Protein 3ABB (pdb70)

Sequence (383 aa):
SPAPSFPQDRTCPYQPPKAYEERRGESPLTQVTLFDGRPAWLITGHAEGRALLVDPRLSSDWGHPDFPVVVAFPLIGVDDPVHARQRRMLIPSFGVKRMNAIRPRLQSLVDRLLDDMLAKGPGADLVSAFALPVPSVAICELLGVPYGDHDFFEECSRNFVEADAAFGELYTYLHGLVGRKQAEPEDGLLDELIARQLEEGDLDHDEVVMIALVLLVAGHETTVNAIALGALTLIQHPEQIDVLLRDPGAVSGVVEELLRFTSVSDHIVRMAKEDIEVGGATIKAGDAVLVSITLMNRDAKAYENPDIFDARRNARHHVGFGHGIHQCLGQNLARAELEIALGGLFARIPGLRLAVPLDEVPIKAGHDAQGPIELPVVWHHHH

Foldseek 3Di:
DQAACPDFFDLFQQAHDPVVVVQDDVFQWGWGAAHVGAIAIEGQALVQQQVVQQPLQWFLQQVDPLFDDNPDAQQRRGHPPSNVVLVVLQQVLLDPVLLVVLQVVLLVVLVVLVVVCVVVDPDFWCLVSPLQLRLQSLLCSQAVPPPVCSVVSSVLLSQVLVHCVSVVVLLVVLLVVLVVCLVPPDDHSSRSSQVVDCVVHDGDSNNSSRNSSCCSVVRRPLLSFLQFVLLVVCLVVLVCLCLLVDDLVSLLLLSLLSLLRRLLVQKDKIAGCAWDDDRNDIRGHSHIYIYGLNSNSQPCVVPPNSNDRDSPDPNPSRCSQHHHDRGHSNVSSSSSSNSSNSSSVCQFAVNKHAPDPSSPFDWDTRVHRGHGPTTRIHGDDTD

Solvent-accessible surface area: 16605 Å² total; per-residue (Å²): 44,152,64,81,19,7,38,72,79,12,120,37,6,22,51,15,9,157,36,6,61,138,81,47,42,181,46,19,11,31,85,1,2,0,97,94,38,62,84,3,40,0,1,1,0,17,68,53,0,73,62,6,4,86,25,98,74,10,5,1,48,99,62,78,130,79,22,4,83,17,127,107,46,12,14,76,2,31,30,94,112,60,9,46,104,6,44,162,13,0,89,93,2,23,30,118,170,35,9,80,54,5,76,80,136,0,79,76,25,0,60,176,27,1,75,62,5,28,87,155,31,70,27,25,42,0,14,48,34,0,0,21,12,0,0,0,25,0,7,1,34,2,0,14,7,53,168,77,39,17,126,81,0,23,97,6,0,73,92,56,58,208,40,102,82,8,43,32,88,0,60,83,28,0,79,29,3,0,26,124,9,79,90,129,101,127,107,2,0,0,13,69,0,8,53,78,8,74,139,137,44,139,35,72,51,74,20,0,0,28,0,0,0,5,16,2,40,51,20,2,40,40,7,1,1,10,0,0,0,0,0,0,0,0,14,60,36,86,118,16,14,44,3,7,88,141,90,116,54,24,19,42,24,0,0,28,0,5,14,0,2,3,0,11,34,8,24,38,29,22,6,2,103,99,69,2,145,22,39,93,21,59,0,107,59,35,42,0,0,0,0,1,2,0,0,0,0,3,4,69,151,43,15,146,85,18,64,101,5,54,2,144,45,88,5,171,101,16,1,12,26,16,40,17,64,32,59,47,32,20,35,77,5,13,49,0,4,4,31,13,0,0,12,17,0,0,53,49,0,36,50,6,118,21,52,45,78,52,132,104,11,50,37,25,38,3,95,45,22,4,1,1,92,84,0,34,1,23,9,145,95,90,133

B-factor: mean 23.72, std 9.75, range [5.43, 66.99]

Organism: Streptomyces avermitilis (NCBI:txid33903)

InterPro domains:
  IPR001128 Cytochrome P450 [PF00067] (220-277)
  IPR001128 Cytochrome P450 [PF00067] (290-382)
  IPR001128 Cytochrome P450 [PR00385] (255-272)
  IPR001128 Cytochrome P450 [PR00385] (290-301)
  IPR001128 Cytochrome P450 [PR00385] (356-365)
  IPR001128 Cytochrome P450 [PR00385] (365-376)
  IPR002397 Cytochrome P450, B-class [PR00359] (109-120)
  IPR002397 Cytochrome P450, B-class [PR00359] (156-172)
  IPR002397 Cytochrome P450, B-class [PR00359] (173-188)
  IPR002397 Cytochrome P450, B-class [PR00359] (209-231)
  IPR002397 Cytochrome P450, B-class [PR00359] (290-301)
  IPR002397 Cytochrome P450, B-class [PR00359] (307-334)
  IPR002397 Cytochrome P450, B-class [PR00359] (335-350)
  IPR002397 Cytochrome P450, B-class [PR00359] (356-365)
  IPR002397 Cytochrome P450, B-class [PR00359] (365-376)
  IPR017972 Cytochrome P450, conserved site [PS00086] (358-367)
  IPR036396 Cytochrome P450 superfamily [G3DSA:1.10.630.10] (13-416)
  IPR036396 Cytochrome P450 superfamily [SSF48264] (30-416)

Secondary structure (DSSP, 8-state):
--S-------SSTTS--HHHHHH--SSSEEEEE-TTS-EEEEE--HHHHHHHHT-TTEE--TTSTT-------TTTT--TTHHHHHHHHHGGGG-HHHHHHHHHHHHHHHHHHHHHHHHT-S-EEHIIIIITHHHHHHHHHHHT--GGGHHHHHHHHHHH---SSHHHHHHHHHHHHHHHHHHS--SSHHHHHHHHHHTSSS--HHHHHHHHHHHHHHHHHHHHHHHHHHHHHHHT-GGGGGGGGS-HHHHHHHHHHHHHHH-SS-EEEEEESS-EEETTEEEPTT-EEEEEHHHHHT-TTTSSSTTS--TTS--TT--TT--GGG--TTHHHHHHHHHHHHHHHHHH-TT-EESS-GGGS-B--TTSPPSBS--EEE-S---

Nearest PDB structures (foldseek):
  3abb-assembly1_A  TM=1.003E+00  e=5.401E-65  Streptomyces avermitilis
  7di3-assembly1_A  TM=9.610E-01  e=4.263E-38  Streptomyces laurentii
  7dls-assembly1_A  TM=9.624E-01  e=1.073E-37  Streptomyces laurentii
  4ubs-assembly1_A  TM=9.306E-01  e=1.436E-37  Streptomyces avermitilis MA-4680 = NBRC 14893
  6b11-assembly2_B  TM=8.950E-01  e=2.221E-27  Streptomyces fradiae

Radius of gyration: 20.82 Å; Cα contacts (8 Å, |Δi|>4): 680; chains: 1; bounding box: 56×56×48 Å

CATH classification: 1.10.630.10

Structure (mmCIF, N/CA/C/O backbone):
data_3ABB
#
_entry.id   3ABB
#
_cell.length_a   67.533
_cell.length_b   67.533
_cell.length_c   182.089
_cell.angle_alpha   90.00
_cell.angle_beta   90.00
_cell.angle_gamma   120.00
#
_symmetry.space_group_name_H-M   'P 32 2 1'
#
loop_
_entity.id
_entity.type
_entity.pdbx_description
1 polymer 'Cytochrome P450 hydroxylase'
2 non-polymer 'PROTOPORPHYRIN IX CONTAINING FE'
3 water water
#
loop_
_atom_site.group_PDB
_atom_site.id
_atom_site.type_symbol
_atom_site.label_atom_id
_atom_site.label_alt_id
_atom_site.label_comp_id
_atom_site.label_asym_id
_atom_site.label_entity_id
_atom_site.label_seq_id
_atom_site.pdbx_PDB_ins_code
_atom_site.Cartn_x
_atom_site.Cartn_y
_atom_site.Cartn_z
_atom_site.occupancy
_atom_site.B_iso_or_equiv
_atom_site.auth_seq_id
_atom_site.auth_comp_id
_atom_site.auth_asym_id
_atom_site.auth_atom_id
_atom_site.pdbx_PDB_model_num
ATOM 1 N N . SER A 1 11 ? -15.330 45.077 2.352 1.00 46.24 11 SER A N 1
ATOM 2 C CA . SER A 1 11 ? -13.876 44.772 2.049 1.00 46.59 11 SER A CA 1
ATOM 3 C C . SER A 1 11 ? -13.653 44.396 0.550 1.00 47.01 11 SER A C 1
ATOM 4 O O . SER A 1 11 ? -14.332 43.492 0.061 1.00 47.41 11 SER A O 1
ATOM 7 N N . PRO A 1 12 ? -12.716 45.066 -0.188 1.00 47.03 12 PRO A N 1
ATOM 8 C CA . PRO A 1 12 ? -12.779 44.783 -1.648 1.00 46.94 12 PRO A CA 1
ATOM 9 C C . PRO A 1 12 ? -12.341 43.351 -2.109 1.00 46.39 12 PRO A C 1
ATOM 10 O O . PRO A 1 12 ? -12.924 42.820 -3.091 1.00 47.45 12 PRO A O 1
ATOM 14 N N . ALA A 1 13 ? -11.331 42.772 -1.443 1.00 44.73 13 ALA A N 1
ATOM 15 C CA . ALA A 1 13 ? -10.811 41.398 -1.723 1.00 42.88 13 ALA A CA 1
ATOM 16 C C . ALA A 1 13 ? -11.191 40.377 -0.594 1.00 41.29 13 ALA A C 1
ATOM 17 O O . ALA A 1 13 ? -11.399 40.806 0.570 1.00 40.78 13 ALA A O 1
ATOM 19 N N . PRO A 1 14 ? -11.310 39.054 -0.931 1.00 38.78 14 PRO A N 1
ATOM 20 C CA . PRO A 1 14 ? -11.614 38.045 0.109 1.00 37.24 14 PRO A CA 1
ATOM 21 C C . PRO A 1 14 ? -10.668 38.067 1.311 1.00 35.66 14 PRO A C 1
ATOM 22 O O . PRO A 1 14 ? -9.464 37.918 1.149 1.00 35.75 14 PRO A O 1
ATOM 26 N N . SER A 1 15 ? -11.233 38.249 2.509 1.00 33.81 15 SER A N 1
ATOM 27 C CA . SER A 1 15 ? -10.457 38.458 3.722 1.00 31.56 15 SER A CA 1
ATOM 28 C C . SER A 1 15 ? -10.941 37.581 4.886 1.00 30.88 15 SER A C 1
ATOM 29 O O . SER A 1 15 ? -10.409 37.704 5.984 1.00 31.21 15 SER A O 1
ATOM 32 N N . PHE A 1 16 ? -11.983 36.761 4.683 1.00 29.47 16 PHE A N 1
ATOM 33 C CA . PHE A 1 16 ? -12.479 35.883 5.770 1.00 28.49 16 PHE A CA 1
ATOM 34 C C . PHE A 1 16 ? -12.715 34.474 5.274 1.00 28.35 16 PHE A C 1
ATOM 35 O O . PHE A 1 16 ? -13.358 34.282 4.251 1.00 28.45 16 PHE A O 1
ATOM 43 N N . PRO A 1 17 ? -12.226 33.473 5.999 1.00 28.16 17 PRO A N 1
ATOM 44 C CA . PRO A 1 17 ? -11.492 33.521 7.244 1.00 28.44 17 PRO A CA 1
ATOM 45 C C . PRO A 1 17 ? -9.975 33.702 7.028 1.00 28.31 17 PRO A C 1
ATOM 46 O O . PRO A 1 17 ? -9.505 33.614 5.907 1.00 28.85 17 PRO A O 1
ATOM 50 N N . GLN A 1 18 ? -9.255 33.884 8.131 1.00 27.65 18 GLN A N 1
ATOM 51 C CA . GLN A 1 18 ? -7.805 33.961 8.192 1.00 28.21 18 GLN A CA 1
ATOM 52 C C . GLN A 1 18 ? -7.319 32.900 9.252 1.00 27.29 18 GLN A C 1
ATOM 53 O O . GLN A 1 18 ? -8.008 32.637 10.265 1.00 25.48 18 GLN A O 1
ATOM 59 N N . ASP A 1 19 ? -6.165 32.287 9.032 1.00 26.14 19 ASP A N 1
ATOM 60 C CA . ASP A 1 19 ? -5.645 31.270 9.946 1.00 25.86 19 ASP A CA 1
ATOM 61 C C . ASP A 1 19 ? -5.073 31.839 11.223 1.00 25.42 19 ASP A C 1
ATOM 62 O O . ASP A 1 19 ? -4.447 32.899 11.232 1.00 24.78 19 ASP A O 1
ATOM 67 N N . ARG A 1 20 ? -5.254 31.115 12.310 1.00 24.34 20 ARG A N 1
ATOM 68 C CA . ARG A 1 20 ? -4.437 31.400 13.463 1.00 24.35 20 ARG A CA 1
ATOM 69 C C . ARG A 1 20 ? -2.935 31.116 13.157 1.00 24.44 20 ARG A C 1
ATOM 70 O O . ARG A 1 20 ? -2.584 30.230 12.364 1.00 24.47 20 ARG A O 1
ATOM 78 N N . THR A 1 21 ? -2.072 31.897 13.799 1.00 24.60 21 THR A N 1
ATOM 79 C CA . THR A 1 21 ? -0.658 31.612 13.868 1.00 25.33 21 THR A CA 1
ATOM 80 C C . THR A 1 21 ? -0.388 31.110 15.311 1.00 24.88 21 THR A C 1
ATOM 81 O O . THR A 1 21 ? 0.343 30.133 15.511 1.00 25.29 21 THR A O 1
ATOM 85 N N . CYS A 1 22 ? -0.998 31.752 16.309 1.00 23.27 22 CYS A N 1
ATOM 86 C CA . CYS A 1 22 ? -0.897 31.257 17.704 1.00 22.37 22 CYS A CA 1
ATOM 87 C C . CYS A 1 22 ? -2.104 30.336 17.946 1.00 19.83 22 CYS A C 1
ATOM 88 O O . CYS A 1 22 ? -3.242 30.730 17.633 1.00 20.17 22 CYS A O 1
ATOM 91 N N . PRO A 1 23 ? -1.875 29.124 18.491 1.00 18.06 23 PRO A N 1
ATOM 92 C CA . PRO A 1 23 ? -3.000 28.182 18.552 1.00 17.51 23 PRO A CA 1
ATOM 93 C C . PRO A 1 23 ? -4.219 28.703 19.343 1.00 18.78 23 PRO A C 1
ATOM 94 O O . PRO A 1 23 ? -5.366 28.365 18.973 1.00 17.81 23 PRO A O 1
ATOM 98 N N . TYR A 1 24 ? -3.995 29.554 20.360 1.00 19.51 24 TYR A N 1
ATOM 99 C CA . TYR A 1 24 ? -5.097 30.031 21.211 1.00 21.46 24 TYR A CA 1
ATOM 100 C C . TYR A 1 24 ? -5.231 31.573 21.221 1.00 23.17 24 TYR A C 1
ATOM 101 O O . TYR A 1 24 ? -5.806 32.139 22.169 1.00 23.77 24 TYR A O 1
ATOM 110 N N . GLN A 1 25 ? -4.723 32.238 20.182 1.00 22.53 25 GLN A N 1
ATOM 111 C CA . GLN A 1 25 ? -4.979 33.646 19.970 1.00 24.87 25 GLN A CA 1
ATOM 112 C C . GLN A 1 25 ? -5.622 33.803 18.542 1.00 26.41 25 GLN A C 1
ATOM 113 O O . GLN A 1 25 ? -5.205 33.095 17.584 1.00 27.93 25 GLN A O 1
ATOM 119 N N . PRO A 1 26 ? -6.610 34.719 18.376 1.00 25.91 26 PRO A N 1
ATOM 120 C CA . PRO A 1 26 ? -7.093 35.011 17.016 1.00 26.69 26 PRO A CA 1
ATOM 121 C C . PRO A 1 26 ? -5.997 35.626 16.145 1.00 27.20 26 PRO A C 1
ATOM 122 O O . PRO A 1 26 ? -5.078 36.263 16.697 1.00 28.43 26 PRO A O 1
ATOM 126 N N . PRO A 1 27 ? -6.062 35.443 14.804 1.00 27.63 27 PRO A N 1
ATOM 127 C CA . PRO A 1 27 ? -5.075 36.088 13.944 1.00 28.27 27 PRO A CA 1
ATOM 128 C C . PRO A 1 27 ? -5.118 37.600 14.107 1.00 29.69 27 PRO A C 1
ATOM 129 O O . PRO A 1 27 ? -6.210 38.144 14.277 1.00 29.76 27 PRO A O 1
ATOM 133 N N . LYS A 1 28 ? -3.957 38.244 14.067 1.00 30.14 28 LYS A N 1
ATOM 134 C CA . LYS A 1 28 ? -3.819 39.705 14.100 1.00 32.06 28 LYS A CA 1
ATOM 135 C C . LYS A 1 28 ? -4.877 40.426 13.272 1.00 31.31 28 LYS A C 1
ATOM 136 O O . LYS A 1 28 ? -5.509 41.374 13.757 1.00 30.72 28 LYS A O 1
ATOM 142 N N . ALA A 1 29 ? -5.080 39.954 12.033 1.00 31.16 29 ALA A N 1
ATOM 143 C CA . ALA A 1 29 ? -6.001 40.583 11.100 1.00 30.33 29 ALA A CA 1
ATOM 144 C C . ALA A 1 29 ? -7.424 40.622 11.654 1.00 30.58 29 ALA A C 1
ATOM 145 O O . ALA A 1 29 ? -8.149 41.560 11.384 1.00 30.01 29 ALA A O 1
ATOM 147 N N . TYR A 1 30 ? -7.838 39.617 12.435 1.00 30.62 30 TYR A N 1
ATOM 148 C CA . TYR A 1 30 ? -9.163 39.694 13.086 1.00 30.88 30 TYR A CA 1
ATOM 149 C C . TYR A 1 30 ? -9.202 40.811 14.135 1.00 32.05 30 TYR A C 1
ATOM 150 O O . TYR A 1 30 ? -10.144 41.573 14.145 1.00 31.86 30 TYR A O 1
ATOM 159 N N . GLU A 1 31 ? -8.223 40.919 15.025 1.00 33.40 31 GLU A N 1
ATOM 160 C CA . GLU A 1 31 ? -8.250 42.068 15.948 1.00 36.36 31 GLU A CA 1
ATOM 161 C C . GLU A 1 31 ? -8.115 43.439 15.266 1.00 37.95 31 GLU A C 1
ATOM 162 O O . GLU A 1 31 ? -8.721 44.421 15.702 1.00 38.40 31 GLU A O 1
ATOM 168 N N . GLU A 1 32 ? -7.346 43.512 14.178 1.00 39.93 32 GLU A N 1
ATOM 169 C CA . GLU A 1 32 ? -7.314 44.746 13.365 1.00 41.88 32 GLU A CA 1
ATOM 170 C C . GLU A 1 32 ? -8.700 45.064 12.725 1.00 42.69 32 GLU A C 1
ATOM 171 O O . GLU A 1 32 ? -9.108 46.232 12.704 1.00 42.36 32 GLU A O 1
ATOM 177 N N . ARG A 1 33 ? -9.415 44.039 12.234 1.00 43.33 33 ARG A N 1
ATOM 178 C CA . ARG A 1 33 ? -10.733 44.246 11.590 1.00 45.15 33 ARG A CA 1
ATOM 179 C C . ARG A 1 33 ? -11.755 44.811 12.557 1.00 44.57 33 ARG A C 1
ATOM 180 O O . ARG A 1 33 ? -12.655 45.513 12.131 1.00 44.82 33 ARG A O 1
ATOM 188 N N . ARG A 1 34 ? -11.639 44.493 13.839 1.00 44.70 34 ARG A N 1
ATOM 189 C CA . ARG A 1 34 ? -12.522 45.079 14.865 1.00 45.48 34 ARG A CA 1
ATOM 190 C C . ARG A 1 34 ? -12.434 46.641 14.928 1.00 46.12 34 ARG A C 1
ATOM 191 O O . ARG A 1 34 ? -11.349 47.200 15.141 1.00 46.37 34 ARG A O 1
ATOM 199 N N . GLY A 1 35 ? -13.558 47.337 14.733 1.00 46.89 35 GLY A N 1
ATOM 200 C CA . GLY A 1 35 ? -13.566 48.818 14.846 1.00 47.29 35 GLY A CA 1
ATOM 201 C C . GLY A 1 35 ? -13.969 49.252 16.244 1.00 47.96 35 GLY A C 1
ATOM 202 O O . GLY A 1 35 ? -14.004 48.435 17.183 1.00 48.57 35 GLY A O 1
ATOM 203 N N . GLU A 1 36 ? -14.279 50.540 16.399 1.00 48.17 36 GLU A N 1
ATOM 204 C CA . GLU A 1 36 ? -14.911 51.055 17.624 1.00 47.66 36 GLU A CA 1
ATOM 205 C C . GLU A 1 36 ? -16.341 50.453 17.681 1.00 45.35 36 GLU A C 1
ATOM 206 O O . GLU A 1 36 ? -16.885 50.126 18.755 1.00 45.86 36 GLU A O 1
ATOM 212 N N . SER A 1 37 ? -16.907 50.298 16.487 1.00 41.22 37 SER A N 1
ATOM 213 C CA . SER A 1 37 ? -18.182 49.655 16.240 1.00 37.54 37 SER A CA 1
ATOM 214 C C . SER A 1 37 ? -18.265 48.117 16.615 1.00 33.90 37 SER A C 1
ATOM 215 O O . SER A 1 37 ? -17.271 47.372 16.511 1.00 32.34 37 SER A O 1
ATOM 218 N N . PRO A 1 38 ? -19.456 47.664 17.063 1.00 30.23 38 PRO A N 1
ATOM 219 C CA . PRO A 1 38 ? -19.602 46.268 17.462 1.00 29.14 38 PRO A CA 1
ATOM 220 C C . PRO A 1 38 ? -19.769 45.302 16.285 1.00 29.06 38 PRO A C 1
ATOM 221 O O . PRO A 1 38 ? -20.042 44.097 16.513 1.00 28.44 38 PRO A O 1
ATOM 225 N N . LEU A 1 39 ? -19.678 45.817 15.054 1.00 28.71 39 LEU A N 1
ATOM 226 C CA . LEU A 1 39 ? -19.645 44.938 13.876 1.00 28.96 39 LEU A CA 1
ATOM 227 C C . LEU A 1 39 ? -18.874 45.557 12.759 1.00 28.48 39 LEU A C 1
ATOM 228 O O . LEU A 1 39 ? -18.792 46.757 12.638 1.00 30.01 39 LEU A O 1
ATOM 233 N N . THR A 1 40 ? -18.298 44.730 11.919 1.00 27.84 40 THR A N 1
ATOM 234 C CA . THR A 1 40 ? -17.594 45.276 10.795 1.00 26.23 40 THR A CA 1
ATOM 235 C C . THR A 1 40 ? -17.956 44.444 9.572 1.00 25.48 40 THR A C 1
ATOM 236 O O . THR A 1 40 ? -18.901 43.660 9.586 1.00 23.89 40 THR A O 1
ATOM 240 N N . GLN A 1 41 ? -17.215 44.648 8.506 1.00 25.33 41 GLN A N 1
ATOM 241 C CA . GLN A 1 41 ? -17.463 43.967 7.253 1.00 25.95 41 GLN A CA 1
ATOM 242 C C . GLN A 1 41 ? -16.208 43.240 6.782 1.00 24.57 41 GLN A C 1
ATOM 243 O O . GLN A 1 41 ? -15.086 43.751 6.912 1.00 23.74 41 GLN A O 1
ATOM 249 N N . VAL A 1 42 ? -16.427 42.043 6.261 1.00 23.56 42 VAL A N 1
ATOM 250 C CA . VAL A 1 42 ? -15.389 41.256 5.575 1.00 22.56 42 VAL A CA 1
ATOM 251 C C . VAL A 1 42 ? -15.886 40.758 4.207 1.00 22.36 42 VAL A C 1
ATOM 252 O O . VAL A 1 42 ? -17.020 41.026 3.802 1.00 22.15 42 VAL A O 1
ATOM 256 N N . THR A 1 43 ? -15.063 39.993 3.506 1.00 23.88 43 THR A N 1
ATOM 257 C CA . THR A 1 43 ? -15.469 39.388 2.208 1.00 23.14 43 THR A CA 1
ATOM 258 C C . THR A 1 43 ? -15.195 37.894 2.187 1.00 23.18 43 THR A C 1
ATOM 259 O O . THR A 1 43 ? -14.104 37.457 2.540 1.00 23.45 43 THR A O 1
ATOM 263 N N . LEU A 1 44 ? -16.190 37.102 1.814 1.00 23.26 44 LEU A N 1
ATOM 264 C CA . LEU A 1 44 ? -16.042 35.643 1.743 1.00 22.93 44 LEU A CA 1
ATOM 265 C C . LEU A 1 44 ? -15.215 35.193 0.502 1.00 22.61 44 LEU A C 1
ATOM 266 O O . LEU A 1 44 ? -14.873 36.030 -0.343 1.00 23.64 44 LEU A O 1
ATOM 271 N N . PHE A 1 45 ? -14.910 33.901 0.366 1.00 22.14 45 PHE A N 1
ATOM 272 C CA . PHE A 1 45 ? -13.967 33.434 -0.685 1.00 22.60 45 PHE A CA 1
ATOM 273 C C . PHE A 1 45 ? -14.363 33.774 -2.134 1.00 22.99 45 PHE A C 1
ATOM 274 O O . PHE A 1 45 ? -13.526 33.766 -3.032 1.00 23.54 45 PHE A O 1
ATOM 282 N N . ASP A 1 46 ? -15.634 34.036 -2.374 1.00 22.86 46 ASP A N 1
ATOM 283 C CA . ASP A 1 46 ? -16.096 34.239 -3.734 1.00 23.57 46 ASP A CA 1
ATOM 284 C C . ASP A 1 46 ? -16.492 35.678 -3.926 1.00 24.03 46 ASP A C 1
ATOM 285 O O . ASP A 1 46 ? -17.253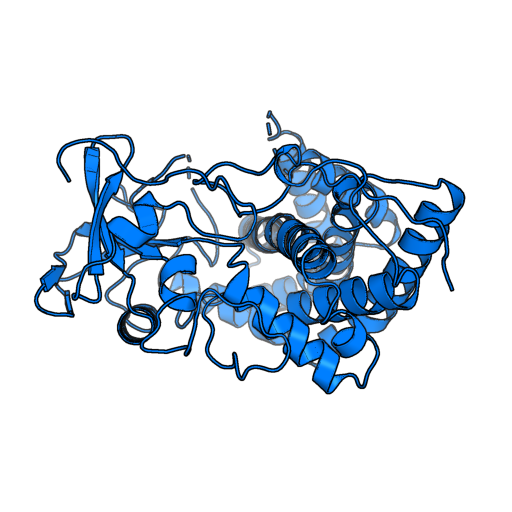 36.015 -4.828 1.00 24.85 46 ASP A O 1
ATOM 290 N N . GLY A 1 47 ? -16.023 36.536 -3.038 1.00 23.87 47 GLY A N 1
ATOM 291 C CA . GLY A 1 47 ? -16.387 37.920 -3.130 1.00 23.44 47 GLY A CA 1
ATOM 292 C C . GLY A 1 47 ? -17.629 38.388 -2.392 1.00 24.06 47 GLY A C 1
ATOM 293 O O . GLY A 1 47 ? -17.833 39.616 -2.304 1.00 25.57 47 GLY A O 1
ATOM 294 N N . ARG A 1 48 ? -18.471 37.480 -1.894 1.00 22.84 48 ARG A N 1
ATOM 295 C CA . ARG A 1 48 ? -19.665 37.913 -1.211 1.00 22.22 48 ARG A CA 1
ATOM 296 C C . ARG A 1 48 ? -19.323 38.741 0.034 1.00 22.33 48 ARG A C 1
ATOM 297 O O . ARG A 1 48 ? -18.552 38.305 0.870 1.00 21.87 48 ARG A O 1
ATOM 305 N N . PRO A 1 49 ? -19.908 39.957 0.156 1.00 23.14 49 PRO A N 1
ATOM 306 C CA . PRO A 1 49 ? -19.753 40.666 1.439 1.00 21.98 49 PRO A CA 1
ATOM 307 C C . PRO A 1 49 ? -20.540 40.015 2.611 1.00 21.18 49 PRO A C 1
ATOM 308 O O . PRO A 1 49 ? -21.599 39.391 2.424 1.00 21.54 49 PRO A O 1
ATOM 312 N N . ALA A 1 50 ? -20.012 40.177 3.817 1.00 19.44 50 ALA A N 1
ATOM 313 C CA . ALA A 1 50 ? -20.646 39.634 5.031 1.00 18.75 50 ALA A CA 1
ATOM 314 C C . ALA A 1 50 ? -20.380 40.612 6.180 1.00 19.19 50 ALA A C 1
ATOM 315 O O . ALA A 1 50 ? -19.282 41.231 6.287 1.00 19.69 50 ALA A O 1
ATOM 317 N N . TRP A 1 51 ? -21.316 40.695 7.091 1.00 18.65 51 TRP A N 1
ATOM 318 C CA . TRP A 1 51 ? -21.086 41.477 8.283 1.00 19.53 51 TRP A CA 1
ATOM 319 C C . TRP A 1 51 ? -20.343 40.553 9.259 1.00 19.69 51 TRP A C 1
ATOM 320 O O . TRP A 1 51 ? -20.620 39.376 9.311 1.00 20.34 51 TRP A O 1
ATOM 331 N N . LEU A 1 52 ? -19.399 41.068 10.021 1.00 19.57 52 LEU A N 1
ATOM 332 C CA . LEU A 1 52 ? -18.757 40.265 11.081 1.00 19.67 52 LEU A CA 1
ATOM 333 C C . LEU A 1 52 ? -19.175 40.909 12.404 1.00 19.45 52 LEU A C 1
ATOM 334 O O . LEU A 1 52 ? -18.786 42.055 12.664 1.00 20.30 52 LEU A O 1
ATOM 339 N N . ILE A 1 53 ? -19.968 40.201 13.212 1.00 19.05 53 ILE A N 1
ATOM 340 C CA . ILE A 1 53 ? -20.351 40.651 14.550 1.00 18.82 53 ILE A CA 1
ATOM 341 C C . ILE A 1 53 ? -19.217 40.376 15.544 1.00 18.17 53 ILE A C 1
ATOM 342 O O . ILE A 1 53 ? -18.771 39.242 15.657 1.00 18.03 53 ILE A O 1
ATOM 347 N N . THR A 1 54 ? -18.734 41.419 16.221 1.00 16.69 54 THR A N 1
ATOM 348 C CA . THR A 1 54 ? -17.558 41.287 17.082 1.00 17.04 54 THR A CA 1
ATOM 349 C C . THR A 1 54 ? -17.916 41.657 18.546 1.00 17.46 54 THR A C 1
ATOM 350 O O . THR A 1 54 ? -17.326 41.149 19.490 1.00 17.76 54 THR A O 1
ATOM 354 N N . GLY A 1 55 ? -18.903 42.533 18.730 1.00 17.50 55 GLY A N 1
ATOM 355 C CA . GLY A 1 55 ? -19.377 42.904 20.077 1.00 17.03 55 GLY A CA 1
ATOM 356 C C . GLY A 1 55 ? -20.047 41.772 20.789 1.00 16.26 55 GLY A C 1
ATOM 357 O O . GLY A 1 55 ? -21.040 41.191 20.308 1.00 16.83 55 GLY A O 1
ATOM 358 N N . HIS A 1 56 ? -19.532 41.467 21.965 1.00 15.78 56 HIS A N 1
ATOM 359 C CA . HIS A 1 56 ? -20.173 40.469 22.825 1.00 17.10 56 HIS A CA 1
ATOM 360 C C . HIS A 1 56 ? -21.672 40.824 23.062 1.00 16.70 56 HIS A C 1
ATOM 361 O O . HIS A 1 56 ? -22.538 39.980 22.914 1.00 17.29 56 HIS A O 1
ATOM 368 N N . ALA A 1 57 ? -21.972 42.031 23.523 1.00 16.27 57 ALA A N 1
ATOM 369 C CA . ALA A 1 57 ? -23.385 42.314 23.830 1.00 16.68 57 ALA A CA 1
ATOM 370 C C . ALA A 1 57 ? -24.265 42.263 22.568 1.00 17.14 57 ALA A C 1
ATOM 371 O O . ALA A 1 57 ? -25.403 41.763 22.635 1.00 17.99 57 ALA A O 1
ATOM 373 N N . GLU A 1 58 ? -23.789 42.800 21.433 1.00 15.90 58 GLU A N 1
ATOM 374 C CA . GLU A 1 58 ? -24.666 42.872 20.245 1.00 16.26 58 GLU A CA 1
ATOM 375 C C . GLU A 1 58 ? -24.878 41.466 19.678 1.00 16.81 58 GLU A C 1
ATOM 376 O O . GLU A 1 58 ? -25.984 41.111 19.246 1.00 16.59 58 GLU A O 1
ATOM 382 N N . GLY A 1 59 ? -23.819 40.664 19.709 1.00 16.60 59 GLY A N 1
ATOM 383 C CA . GLY A 1 59 ? -23.907 39.285 19.231 1.00 17.72 59 GLY A CA 1
ATOM 384 C C . GLY A 1 59 ? -24.946 38.429 19.971 1.00 18.00 59 GLY A C 1
ATOM 385 O O . GLY A 1 59 ? -25.770 37.761 19.337 1.00 17.70 59 GLY A O 1
ATOM 386 N N . ARG A 1 60 ? -24.931 38.492 21.294 1.00 17.06 60 ARG A N 1
ATOM 387 C CA . ARG A 1 60 ? -25.957 37.843 22.106 1.00 18.49 60 ARG A CA 1
ATOM 388 C C . ARG A 1 60 ? -27.356 38.364 21.733 1.00 20.00 60 ARG A C 1
ATOM 389 O O . ARG A 1 60 ? -28.284 37.559 21.564 1.00 18.67 60 ARG A O 1
ATOM 397 N N . ALA A 1 61 ? -27.480 39.694 21.595 1.00 19.05 61 ALA A N 1
ATOM 398 C CA . ALA A 1 61 ? -28.762 40.280 21.195 1.00 20.96 61 ALA A CA 1
ATOM 399 C C . ALA A 1 61 ? -29.219 39.721 19.849 1.00 20.41 61 ALA A C 1
ATOM 400 O O . ALA A 1 61 ? -30.414 39.461 19.674 1.00 21.25 61 ALA A O 1
ATOM 402 N N . LEU A 1 62 ? -28.285 39.482 18.938 1.00 19.97 62 LEU A N 1
ATOM 403 C CA . LEU A 1 62 ? -28.658 39.040 17.625 1.00 20.28 62 LEU A CA 1
ATOM 404 C C . LEU A 1 62 ? -28.941 37.576 17.545 1.00 19.51 62 LEU A C 1
ATOM 405 O O . LEU A 1 62 ? -29.679 37.144 16.643 1.00 21.06 62 LEU A O 1
ATOM 410 N N . LEU A 1 63 ? -28.410 36.817 18.491 1.00 18.69 63 LEU A N 1
ATOM 411 C CA . LEU A 1 63 ? -28.504 35.373 18.455 1.00 18.98 63 LEU A CA 1
ATOM 412 C C . LEU A 1 63 ? -29.827 34.847 19.026 1.00 19.55 63 LEU A C 1
ATOM 413 O O . LEU A 1 63 ? -30.090 33.656 18.888 1.00 20.14 63 LEU A O 1
ATOM 418 N N . VAL A 1 64 ? -30.635 35.711 19.670 1.00 19.43 64 VAL A N 1
ATOM 419 C CA . VAL A 1 64 ? -32.002 35.321 20.090 1.00 18.36 64 VAL A CA 1
ATOM 420 C C . VAL A 1 64 ? -32.994 35.894 19.078 1.00 19.79 64 VAL A C 1
ATOM 421 O O . VAL A 1 64 ? -34.182 35.738 19.235 1.00 20.99 64 VAL A O 1
ATOM 425 N N . ASP A 1 65 ? -32.503 36.576 18.041 1.00 20.39 65 ASP A N 1
ATOM 426 C CA . ASP A 1 65 ? -33.351 37.334 17.126 1.00 21.19 65 ASP A CA 1
ATOM 427 C C . ASP A 1 65 ? -33.822 36.481 15.933 1.00 22.80 65 ASP A C 1
ATOM 428 O O . ASP A 1 65 ? -33.015 35.942 15.184 1.00 23.62 65 ASP A O 1
ATOM 433 N N . PRO A 1 66 ? -35.149 36.343 15.757 1.00 24.50 66 PRO A N 1
ATOM 434 C CA . PRO A 1 66 ? -35.659 35.463 14.702 1.00 23.78 66 PRO A CA 1
ATOM 435 C C . PRO A 1 66 ? -35.330 36.018 13.325 1.00 23.63 66 PRO A C 1
ATOM 436 O O . PRO A 1 66 ? -35.566 35.341 12.343 1.00 23.43 66 PRO A O 1
ATOM 440 N N . ARG A 1 67 ? -34.861 37.262 13.213 1.00 24.11 67 ARG A N 1
ATOM 441 C CA . ARG A 1 67 ? -34.595 37.793 11.851 1.00 23.38 67 ARG A CA 1
ATOM 442 C C . ARG A 1 67 ? -33.324 37.215 11.195 1.00 23.47 67 ARG A C 1
ATOM 443 O O . ARG A 1 67 ? -33.142 37.390 9.994 1.00 21.75 67 ARG A O 1
ATOM 451 N N . LEU A 1 68 ? -32.459 36.553 11.993 1.00 22.61 68 LEU A N 1
ATOM 452 C CA . LEU A 1 68 ? -31.275 35.892 11.459 1.00 23.74 68 LEU A CA 1
ATOM 453 C C . LEU A 1 68 ? -31.547 34.413 11.196 1.00 24.04 68 LEU A C 1
ATOM 454 O O . LEU A 1 68 ? -31.833 33.680 12.125 1.00 25.06 68 LEU A O 1
ATOM 459 N N . SER A 1 69 ? -31.375 33.968 9.959 1.00 23.42 69 SER A N 1
ATOM 460 C CA . SER A 1 69 ? -31.749 32.642 9.597 1.00 22.03 69 SER A CA 1
ATOM 461 C C . SER A 1 69 ? -30.541 31.744 9.650 1.00 22.02 69 SER A C 1
ATOM 462 O O . SER A 1 69 ? -29.425 32.222 9.456 1.00 22.18 69 SER A O 1
ATOM 465 N N . SER A 1 70 ? -30.806 30.434 9.822 1.00 21.37 70 SER A N 1
ATOM 466 C CA . SER A 1 70 ? -29.826 29.356 9.701 1.00 21.54 70 SER A CA 1
ATOM 467 C C . SER A 1 70 ? -30.247 28.332 8.627 1.00 21.52 70 SER A C 1
ATOM 468 O O . SER A 1 70 ? -29.861 27.163 8.673 1.00 20.86 70 SER A O 1
ATOM 471 N N . ASP A 1 71 ? -31.078 28.765 7.696 1.00 21.43 71 ASP A N 1
ATOM 472 C CA . ASP A 1 71 ? -31.579 27.900 6.639 1.00 22.59 71 ASP A CA 1
ATOM 473 C C . ASP A 1 71 ? -30.551 27.539 5.542 1.00 23.46 71 ASP A C 1
ATOM 474 O O . ASP A 1 71 ? -30.523 28.171 4.465 1.00 23.27 71 ASP A O 1
ATOM 479 N N . TRP A 1 72 ? -29.733 26.506 5.805 1.00 24.10 72 TRP A N 1
ATOM 480 C CA . TRP A 1 72 ? -28.683 26.083 4.859 1.00 24.73 72 TRP A CA 1
ATOM 481 C C . TRP A 1 72 ? -29.220 25.634 3.481 1.00 26.23 72 TRP A C 1
ATOM 482 O O . TRP A 1 72 ? -28.447 25.555 2.508 1.00 27.07 72 TRP A O 1
ATOM 493 N N . GLY A 1 73 ? -30.519 25.313 3.430 1.00 26.73 73 GLY A N 1
ATOM 494 C CA . GLY A 1 73 ? -31.247 24.984 2.192 1.00 27.90 73 GLY A CA 1
ATOM 495 C C . GLY A 1 73 ? -31.655 26.186 1.349 1.00 28.69 73 GLY A C 1
ATOM 496 O O . GLY A 1 73 ? -32.107 26.006 0.219 1.00 30.38 73 GLY A O 1
ATOM 497 N N . HIS A 1 74 ? -31.550 27.408 1.885 1.00 28.87 74 HIS A N 1
ATOM 498 C CA . HIS A 1 74 ? -31.900 28.605 1.130 1.00 29.52 74 HIS A CA 1
ATOM 499 C C . HIS A 1 74 ? -30.829 28.825 0.071 1.00 30.11 74 HIS A C 1
ATOM 500 O O . HIS A 1 74 ? -29.652 28.806 0.399 1.00 30.71 74 HIS A O 1
ATOM 507 N N . PRO A 1 75 ? -31.229 29.046 -1.199 1.00 30.56 75 PRO A N 1
ATOM 508 C CA . PRO A 1 75 ? -30.252 29.193 -2.323 1.00 30.89 75 PRO A CA 1
ATOM 509 C C . PRO A 1 75 ? -29.152 30.220 -2.081 1.00 30.81 75 PRO A C 1
ATOM 510 O O . PRO A 1 75 ? -28.007 30.011 -2.520 1.00 31.44 75 PRO A O 1
ATOM 514 N N . ASP A 1 76 ? -29.475 31.280 -1.347 1.00 30.29 76 ASP A N 1
ATOM 515 C CA . ASP A 1 76 ? -28.483 32.307 -1.021 1.00 30.60 76 ASP A CA 1
ATOM 516 C C . ASP A 1 76 ? -27.823 32.176 0.362 1.00 29.39 76 ASP A C 1
ATOM 517 O O . ASP A 1 76 ? -27.222 33.127 0.823 1.00 28.48 76 ASP A O 1
ATOM 522 N N . PHE A 1 77 ? -27.936 31.021 1.027 1.00 27.63 77 PHE A N 1
ATOM 523 C CA . PHE A 1 77 ? -27.222 30.869 2.299 1.00 26.20 77 PHE A CA 1
ATOM 524 C C . PHE A 1 77 ? -25.709 31.016 2.110 1.00 25.19 77 PHE A C 1
ATOM 525 O O . PHE A 1 77 ? -25.152 30.390 1.267 1.00 23.42 77 PHE A O 1
ATOM 533 N N . PRO A 1 78 ? -25.061 31.853 2.922 1.00 25.55 78 PRO A N 1
ATOM 534 C CA . PRO A 1 78 ? -23.655 32.095 2.723 1.00 26.81 78 PRO A CA 1
ATOM 535 C C . PRO A 1 78 ? -22.805 30.850 2.912 1.00 28.59 78 PRO A C 1
ATOM 536 O O . PRO A 1 78 ? -23.051 30.024 3.829 1.00 29.30 78 PRO A O 1
ATOM 540 N N . VAL A 1 79 ? -21.807 30.701 2.063 1.00 29.66 79 VAL A N 1
ATOM 541 C CA . VAL A 1 79 ? -20.763 29.703 2.344 1.00 31.16 79 VAL A CA 1
ATOM 542 C C . VAL A 1 79 ? -19.393 30.370 2.490 1.00 31.43 79 VAL A C 1
ATOM 543 O O . VAL A 1 79 ? -19.027 31.267 1.702 1.00 32.09 79 VAL A O 1
ATOM 547 N N . VAL A 1 80 ? -18.662 29.928 3.503 1.00 31.70 80 VAL A N 1
ATOM 548 C CA . VAL A 1 80 ? -17.335 30.368 3.746 1.00 32.39 80 VAL A CA 1
ATOM 549 C C . VAL A 1 80 ? -16.304 29.387 3.183 1.00 33.98 80 VAL A C 1
ATOM 550 O O . VAL A 1 80 ? -15.192 29.771 2.892 1.00 33.59 80 VAL A O 1
ATOM 554 N N . VAL A 1 81 ? -16.714 28.132 3.019 1.00 36.58 81 VAL A N 1
ATOM 555 C CA . VAL A 1 81 ? -15.971 27.042 2.306 1.00 39.31 81 VAL A CA 1
ATOM 556 C C . VAL A 1 81 ? -14.542 26.757 2.733 1.00 40.73 81 VAL A C 1
ATOM 557 O O . VAL A 1 81 ? -14.373 26.171 3.800 1.00 42.08 81 VAL A O 1
ATOM 561 N N . ALA A 1 91 ? -28.471 21.021 4.439 1.00 45.10 91 ALA A N 1
ATOM 562 C CA . ALA A 1 91 ? -28.617 19.569 4.464 1.00 44.85 91 ALA A CA 1
ATOM 563 C C . ALA A 1 91 ? -28.861 18.930 5.891 1.00 44.46 91 ALA A C 1
ATOM 564 O O . ALA A 1 91 ? -29.199 17.714 5.975 1.00 45.43 91 ALA A O 1
ATOM 566 N N . PHE A 1 92 ? -28.753 19.726 6.977 1.00 41.69 92 PHE A N 1
ATOM 567 C CA . PHE A 1 92 ? -28.562 19.176 8.334 1.00 38.34 92 PHE A CA 1
ATOM 568 C C . PHE A 1 92 ? -29.707 19.514 9.297 1.00 34.04 92 PHE A C 1
ATOM 569 O O . PHE A 1 92 ? -30.000 20.698 9.512 1.00 34.26 92 PHE A O 1
ATOM 577 N N . PRO A 1 93 ? -30.297 18.505 9.956 1.00 29.63 93 PRO A N 1
ATOM 578 C CA . PRO A 1 93 ? -31.284 18.796 11.016 1.00 27.51 93 PRO A CA 1
ATOM 579 C C . PRO A 1 93 ? -30.737 19.707 12.114 1.00 25.13 93 PRO A C 1
ATOM 580 O O . PRO A 1 93 ? -29.515 19.707 12.375 1.00 24.13 93 PRO A O 1
ATOM 584 N N . LEU A 1 94 ? -31.640 20.440 12.780 1.00 21.98 94 LEU A N 1
ATOM 585 C CA . LEU A 1 94 ? -31.271 21.299 13.900 1.00 20.59 94 LEU A CA 1
ATOM 586 C C . LEU A 1 94 ? -30.460 22.540 13.514 1.00 19.08 94 LEU A C 1
ATOM 587 O O . LEU A 1 94 ? -31.004 23.643 13.430 1.00 19.35 94 LEU A O 1
ATOM 592 N N . ILE A 1 95 ? -29.180 22.331 13.219 1.00 17.01 95 ILE A N 1
ATOM 593 C CA . ILE A 1 95 ? -28.223 23.390 13.096 1.00 16.01 95 ILE A CA 1
ATOM 594 C C . ILE A 1 95 ? -28.387 24.091 11.773 1.00 15.90 95 ILE A C 1
ATOM 595 O O . ILE A 1 95 ? -27.994 25.272 11.653 1.00 15.10 95 ILE A O 1
ATOM 600 N N . GLY A 1 96 ? -28.998 23.393 10.788 1.00 15.23 96 GLY A N 1
ATOM 601 C CA . GLY A 1 96 ? -29.073 23.938 9.429 1.00 13.50 96 GLY A CA 1
ATOM 602 C C . GLY A 1 96 ? -30.495 24.243 8.976 1.00 13.81 96 GLY A C 1
ATOM 603 O O . GLY A 1 96 ? -30.739 24.291 7.795 1.00 13.47 96 GLY A O 1
ATOM 604 N N . VAL A 1 97 ? -31.420 24.426 9.923 1.00 13.40 97 VAL A N 1
ATOM 605 C CA . VAL A 1 97 ? -32.800 24.775 9.658 1.00 14.22 97 VAL A CA 1
ATOM 606 C C . VAL A 1 97 ? -33.316 25.886 10.596 1.00 15.00 97 VAL A C 1
ATOM 607 O O . VAL A 1 97 ? -32.782 26.096 11.718 1.00 14.65 97 VAL A O 1
ATOM 611 N N . ASP A 1 98 ? -34.360 26.591 10.129 1.00 16.33 98 ASP A N 1
ATOM 612 C CA . ASP A 1 98 ? -35.130 27.516 10.927 1.00 16.41 98 ASP A CA 1
ATOM 613 C C . ASP A 1 98 ? -36.406 26.842 11.471 1.00 18.56 98 ASP A C 1
ATOM 614 O O . ASP A 1 98 ? -36.737 25.665 11.187 1.00 17.67 98 ASP A O 1
ATOM 619 N N . ASP A 1 99 ? -37.141 27.607 12.270 1.00 20.91 99 ASP A N 1
ATOM 620 C CA . ASP A 1 99 ? -38.479 27.192 12.638 1.00 23.71 99 ASP A CA 1
ATOM 621 C C . ASP A 1 99 ? -39.348 27.220 11.416 1.00 23.34 99 ASP A C 1
ATOM 622 O O . ASP A 1 99 ? -39.056 27.953 10.476 1.00 23.18 99 ASP A O 1
ATOM 627 N N . PRO A 1 100 ? -40.421 26.394 11.425 1.00 23.17 100 PRO A N 1
ATOM 628 C CA . PRO A 1 100 ? -40.767 25.491 12.556 1.00 21.85 100 PRO A CA 1
ATOM 629 C C . PRO A 1 100 ? -40.014 24.168 12.650 1.00 21.02 100 PRO A C 1
ATOM 630 O O . PRO A 1 100 ? -40.176 23.473 13.637 1.00 20.64 100 PRO A O 1
ATOM 634 N N . VAL A 1 101 ? -39.225 23.791 11.644 1.00 20.13 101 VAL A N 1
ATOM 635 C CA . VAL A 1 101 ? -38.529 22.482 11.690 1.00 18.71 101 VAL A CA 1
ATOM 636 C C . VAL A 1 101 ? -37.545 22.443 12.872 1.00 18.33 101 VAL A C 1
ATOM 637 O O . VAL A 1 101 ? -37.451 21.469 13.623 1.00 18.32 101 VAL A O 1
ATOM 641 N N . HIS A 1 102 ? -36.823 23.549 13.063 1.00 18.96 102 HIS A N 1
ATOM 642 C CA . HIS A 1 102 ? -35.873 23.657 14.148 1.00 17.77 102 HIS A CA 1
ATOM 643 C C . HIS A 1 102 ? -36.466 23.322 15.522 1.00 18.63 102 HIS A C 1
ATOM 644 O 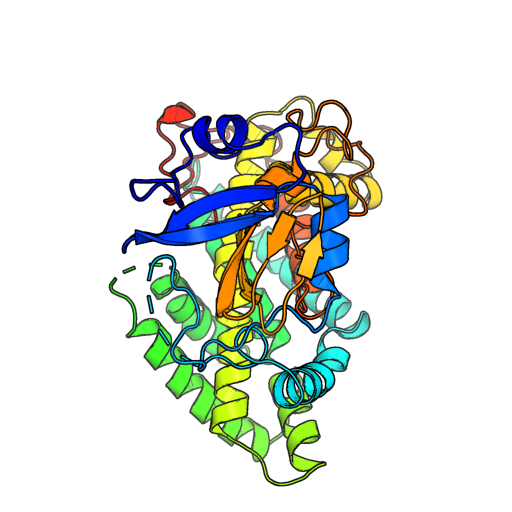O . HIS A 1 102 ? -35.952 22.467 16.245 1.00 18.73 102 HIS A O 1
ATOM 651 N N . ALA A 1 103 ? -37.535 24.025 15.890 1.00 18.19 103 ALA A N 1
ATOM 652 C CA . ALA A 1 103 ? -38.130 23.850 17.204 1.00 17.86 103 ALA A CA 1
ATOM 653 C C . ALA A 1 103 ? -38.707 22.443 17.320 1.00 18.23 103 ALA A C 1
ATOM 654 O O . ALA A 1 103 ? -38.528 21.817 18.333 1.00 17.37 103 ALA A O 1
ATOM 656 N N . ARG A 1 104 ? -39.380 21.918 16.290 1.00 18.56 104 ARG A N 1
ATOM 657 C CA . ARG A 1 104 ? -39.802 20.532 16.446 1.00 19.77 104 ARG A CA 1
ATOM 658 C C . ARG A 1 104 ? -38.669 19.523 16.704 1.00 17.82 104 ARG A C 1
ATOM 659 O O . ARG A 1 104 ? -38.813 18.663 17.579 1.00 18.14 104 ARG A O 1
ATOM 667 N N . GLN A 1 105 ? -37.547 19.620 15.998 1.00 16.87 105 GLN A N 1
ATOM 668 C CA . GLN A 1 105 ? -36.484 18.601 16.140 1.00 15.69 105 GLN A CA 1
ATOM 669 C C . GLN A 1 105 ? -35.815 18.780 17.496 1.00 16.13 105 GLN A C 1
ATOM 670 O O . GLN A 1 105 ? -35.550 17.835 18.231 1.00 16.27 105 GLN A O 1
ATOM 676 N N . ARG A 1 106 ? -35.576 20.019 17.865 1.00 16.71 106 ARG A N 1
ATOM 677 C CA . ARG A 1 106 ? -34.948 20.268 19.123 1.00 17.89 106 ARG A CA 1
ATOM 678 C C . ARG A 1 106 ? -35.797 19.837 20.345 1.00 18.48 106 ARG A C 1
ATOM 679 O O . ARG A 1 106 ? -35.278 19.264 21.361 1.00 17.88 106 ARG A O 1
ATOM 687 N N . ARG A 1 107 ? -37.097 20.052 20.290 1.00 19.22 107 ARG A N 1
ATOM 688 C CA . ARG A 1 107 ? -37.854 19.685 21.465 1.00 21.34 107 ARG A CA 1
ATOM 689 C C . ARG A 1 107 ? -38.018 18.184 21.628 1.00 21.30 107 ARG A C 1
ATOM 690 O O . ARG A 1 107 ? -38.175 17.653 22.755 1.00 20.95 107 ARG A O 1
ATOM 698 N N . MET A 1 108 ? -37.877 17.465 20.513 1.00 20.98 108 MET A N 1
ATOM 699 C CA . MET A 1 108 ? -37.766 16.031 20.598 1.00 20.91 108 MET A CA 1
ATOM 700 C C . MET A 1 108 ? -36.486 15.610 21.355 1.00 19.73 108 MET A C 1
ATOM 701 O O . MET A 1 108 ? -36.448 14.519 22.008 1.00 18.98 108 MET A O 1
ATOM 706 N N . LEU A 1 109 ? -35.434 16.428 21.264 1.00 18.05 109 LEU A N 1
ATOM 707 C CA . LEU A 1 109 ? -34.112 16.024 21.881 1.00 18.20 109 LEU A CA 1
ATOM 708 C C . LEU A 1 109 ? -33.821 16.450 23.305 1.00 18.25 109 LEU A C 1
ATOM 709 O O . LEU A 1 109 ? -33.057 15.785 24.049 1.00 17.92 109 LEU A O 1
ATOM 714 N N . ILE A 1 110 ? -34.406 17.584 23.698 1.00 19.92 110 ILE A N 1
ATOM 715 C CA . ILE A 1 110 ? -34.069 18.234 24.983 1.00 20.14 110 ILE A CA 1
ATOM 716 C C . ILE A 1 110 ? -34.111 17.307 26.191 1.00 20.45 110 ILE A C 1
ATOM 717 O O . ILE A 1 110 ? -33.164 17.276 26.978 1.00 22.48 110 ILE A O 1
ATOM 722 N N . PRO A 1 111 ? -35.171 16.498 26.319 1.00 19.76 111 PRO A N 1
ATOM 723 C CA . PRO A 1 111 ? -35.240 15.641 27.476 1.00 20.22 111 PRO A CA 1
ATOM 724 C C . PRO A 1 111 ? -34.110 14.539 27.529 1.00 21.37 111 PRO A C 1
ATOM 725 O O . PRO A 1 111 ? -33.807 14.010 28.620 1.00 21.05 111 PRO A O 1
ATOM 729 N N . SER A 1 112 ? -33.473 14.236 26.392 1.00 20.04 112 SER A N 1
ATOM 730 C CA . SER A 1 112 ? -32.336 13.293 26.405 1.00 20.49 112 SER A CA 1
ATOM 731 C C . SER A 1 112 ? -31.034 13.910 26.922 1.00 22.05 112 SER A C 1
ATOM 732 O O . SER A 1 112 ? -30.052 13.174 27.103 1.00 21.37 112 SER A O 1
ATOM 735 N N . PHE A 1 113 ? -31.005 15.242 27.137 1.00 22.58 113 PHE A N 1
ATOM 736 C CA . PHE A 1 113 ? -29.779 15.890 27.565 1.00 23.68 113 PHE A CA 1
ATOM 737 C C . PHE A 1 113 ? -29.952 16.307 28.997 1.00 25.68 113 PHE A C 1
ATOM 738 O O . PHE A 1 113 ? -29.293 17.274 29.431 1.00 26.26 113 PHE A O 1
ATOM 746 N N . GLY A 1 114 ? -30.834 15.601 29.716 1.00 26.97 114 GLY A N 1
ATOM 747 C CA . GLY A 1 114 ? -31.144 15.935 31.111 1.00 28.70 114 GLY A CA 1
ATOM 748 C C . GLY A 1 114 ? -30.041 15.545 32.104 1.00 30.32 114 GLY A C 1
ATOM 749 O O . GLY A 1 114 ? -29.179 14.698 31.817 1.00 29.61 114 GLY A O 1
ATOM 750 N N . VAL A 1 115 ? -30.086 16.172 33.281 1.00 32.60 115 VAL A N 1
ATOM 751 C CA . VAL A 1 115 ? -29.094 16.013 34.382 1.00 34.63 115 VAL A CA 1
ATOM 752 C C . VAL A 1 115 ? -28.836 14.516 34.706 1.00 35.05 115 VAL A C 1
ATOM 753 O O . VAL A 1 115 ? -27.688 14.070 35.002 1.00 35.35 115 VAL A O 1
ATOM 757 N N . LYS A 1 116 ? -29.908 13.746 34.613 1.00 34.91 116 LYS A N 1
ATOM 758 C CA . LYS A 1 116 ? -29.906 12.360 35.020 1.00 36.20 116 LYS A CA 1
ATOM 759 C C . LYS A 1 116 ? -29.144 11.525 33.985 1.00 35.07 116 LYS A C 1
ATOM 760 O O . LYS A 1 116 ? -28.365 10.619 34.344 1.00 35.79 116 LYS A O 1
ATOM 766 N N . ARG A 1 117 ? -29.353 11.814 32.709 1.00 33.70 117 ARG A N 1
ATOM 767 C CA . ARG A 1 117 ? -28.596 11.124 31.684 1.00 32.87 117 ARG A CA 1
ATOM 768 C C . ARG A 1 117 ? -27.140 11.537 31.733 1.00 31.72 117 ARG A C 1
ATOM 769 O O . ARG A 1 117 ? -26.291 10.681 31.600 1.00 30.36 117 ARG A O 1
ATOM 777 N N . MET A 1 118 ? -26.849 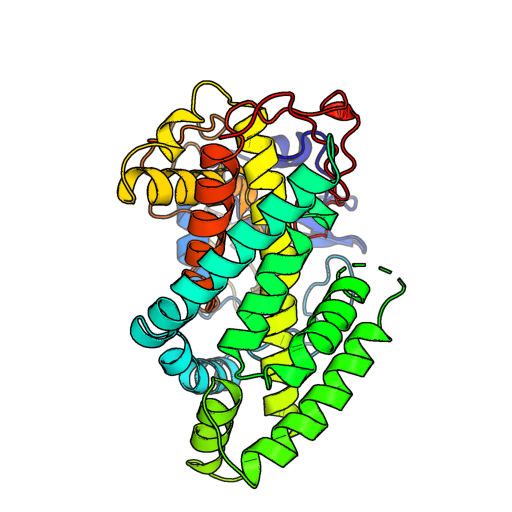12.835 31.903 1.00 32.36 118 MET A N 1
ATOM 778 C CA . MET A 1 118 ? -25.444 13.287 32.057 1.00 33.28 118 MET A CA 1
ATOM 779 C C . MET A 1 118 ? -24.739 12.547 33.171 1.00 33.74 118 MET A C 1
ATOM 780 O O . MET A 1 118 ? -23.689 11.953 32.970 1.00 35.01 118 MET A O 1
ATOM 785 N N . ASN A 1 119 ? -25.363 12.493 34.336 1.00 34.28 119 ASN A N 1
ATOM 786 C CA . ASN A 1 119 ? -24.723 11.874 35.473 1.00 34.25 119 ASN A CA 1
ATOM 787 C C . ASN A 1 119 ? -24.472 10.406 35.344 1.00 32.82 119 ASN A C 1
ATOM 788 O O . ASN A 1 119 ? -23.549 9.913 36.013 1.00 33.46 119 ASN A O 1
ATOM 793 N N . ALA A 1 120 ? -25.269 9.721 34.529 1.00 29.94 120 ALA A N 1
ATOM 794 C CA . ALA A 1 120 ? -24.978 8.331 34.163 1.00 28.46 120 ALA A CA 1
ATOM 795 C C . ALA A 1 120 ? -23.819 8.201 33.176 1.00 27.60 120 ALA A C 1
ATOM 796 O O . ALA A 1 120 ? -23.102 7.163 33.160 1.00 28.06 120 ALA A O 1
ATOM 798 N N . ILE A 1 121 ? -23.651 9.221 32.321 1.00 25.33 121 ILE A N 1
ATOM 799 C CA . ILE A 1 121 ? -22.535 9.244 31.405 1.00 22.86 121 ILE A CA 1
ATOM 800 C C . ILE A 1 121 ? -21.215 9.526 32.158 1.00 23.62 121 ILE A C 1
ATOM 801 O O . ILE A 1 121 ? -20.149 8.934 31.791 1.00 23.00 121 ILE A O 1
ATOM 806 N N . ARG A 1 122 ? -21.272 10.338 33.237 1.00 22.63 122 ARG A N 1
ATOM 807 C CA . ARG A 1 122 ? -20.034 10.693 33.982 1.00 22.13 122 ARG A CA 1
ATOM 808 C C . ARG A 1 122 ? -19.096 9.557 34.343 1.00 21.10 122 ARG A C 1
ATOM 809 O O . ARG A 1 122 ? -17.939 9.597 33.954 1.00 19.94 122 ARG A O 1
ATOM 817 N N . PRO A 1 123 ? -19.590 8.509 35.050 1.00 22.13 123 PRO A N 1
ATOM 818 C CA . PRO A 1 123 ? -18.618 7.462 35.470 1.00 22.06 123 PRO A CA 1
ATOM 819 C C . PRO A 1 123 ? -17.948 6.674 34.331 1.00 22.54 123 PRO A C 1
ATOM 820 O O . PRO A 1 123 ? -16.802 6.227 34.500 1.00 23.27 123 PRO A O 1
ATOM 824 N N . ARG A 1 124 ? -18.657 6.493 33.225 1.00 21.97 124 ARG A N 1
ATOM 825 C CA . ARG A 1 124 ? -18.072 5.987 31.997 1.00 23.72 124 ARG A CA 1
ATOM 826 C C . ARG A 1 124 ? -16.961 6.864 31.428 1.00 22.12 124 ARG A C 1
ATOM 827 O O . ARG A 1 124 ? -15.969 6.341 30.927 1.00 22.34 124 ARG A O 1
ATOM 835 N N . LEU A 1 125 ? -17.157 8.168 31.436 1.00 20.19 125 LEU A N 1
ATOM 836 C CA . LEU A 1 125 ? -16.122 9.026 30.922 1.00 20.55 125 LEU A CA 1
ATOM 837 C C . LEU A 1 125 ? -14.935 8.933 31.884 1.00 20.25 125 LEU A C 1
ATOM 838 O O . LEU A 1 125 ? -13.799 8.897 31.444 1.00 19.71 125 LEU A O 1
ATOM 843 N N . GLN A 1 126 ? -15.219 8.888 33.191 1.00 20.59 126 GLN A N 1
ATOM 844 C CA . GLN A 1 126 ? -14.173 8.687 34.192 1.00 21.55 126 GLN A CA 1
ATOM 845 C C . GLN A 1 126 ? -13.321 7.430 33.945 1.00 20.60 126 GLN A C 1
ATOM 846 O O . GLN A 1 126 ? -12.090 7.490 33.922 1.00 18.79 126 GLN A O 1
ATOM 852 N N . SER A 1 127 ? -14.001 6.324 33.699 1.00 19.11 127 SER A N 1
ATOM 853 C CA . SER A 1 127 ? -13.318 5.091 33.577 1.00 21.30 127 SER A CA 1
ATOM 854 C C . SER A 1 127 ? -12.545 5.113 32.266 1.00 20.91 127 SER A C 1
ATOM 855 O O . SER A 1 127 ? -11.398 4.620 32.205 1.00 22.43 127 SER A O 1
ATOM 858 N N . LEU A 1 128 ? -13.096 5.759 31.251 1.00 19.94 128 LEU A N 1
ATOM 859 C CA . LEU A 1 128 ? -12.395 5.861 29.973 1.00 20.32 128 LEU A CA 1
ATOM 860 C C . LEU A 1 128 ? -11.159 6.729 30.093 1.00 20.05 128 LEU A C 1
ATOM 861 O O . LEU A 1 128 ? -10.058 6.394 29.597 1.00 19.61 128 LEU A O 1
ATOM 866 N N . VAL A 1 129 ? -11.309 7.837 30.797 1.00 19.28 129 VAL A N 1
ATOM 867 C CA . VAL A 1 129 ? -10.145 8.738 30.919 1.00 18.75 129 VAL A CA 1
ATOM 868 C C . VAL A 1 129 ? -8.947 8.035 31.672 1.00 19.63 129 VAL A C 1
ATOM 869 O O . VAL A 1 129 ? -7.783 8.070 31.222 1.00 19.13 129 VAL A O 1
ATOM 873 N N . ASP A 1 130 ? -9.247 7.378 32.782 1.00 19.46 130 ASP A N 1
ATOM 874 C CA . ASP A 1 130 ? -8.223 6.595 33.468 1.00 21.05 130 ASP A CA 1
ATOM 875 C C . ASP A 1 130 ? -7.541 5.580 32.591 1.00 19.88 130 ASP A C 1
ATOM 876 O O . ASP A 1 130 ? -6.329 5.433 32.704 1.00 21.02 130 ASP A O 1
ATOM 881 N N . ARG A 1 131 ? -8.303 4.890 31.747 1.00 18.59 131 ARG A N 1
ATOM 882 C CA . ARG A 1 131 ? -7.753 3.855 30.872 1.00 18.95 131 ARG A CA 1
ATOM 883 C C . ARG A 1 131 ? -6.860 4.483 29.793 1.00 17.52 131 ARG A C 1
ATOM 884 O O . ARG A 1 131 ? -5.765 3.994 29.511 1.00 17.32 131 ARG A O 1
ATOM 892 N N . LEU A 1 132 ? -7.304 5.593 29.223 1.00 16.75 132 LEU A N 1
ATOM 893 C CA . LEU A 1 132 ? -6.517 6.259 28.201 1.00 16.48 132 LEU A CA 1
ATOM 894 C C . LEU A 1 132 ? -5.199 6.716 28.779 1.00 16.71 132 LEU A C 1
ATOM 895 O O . LEU A 1 132 ? -4.176 6.607 28.115 1.00 16.21 132 LEU A O 1
ATOM 900 N N . LEU A 1 133 ? -5.254 7.223 29.998 1.00 16.45 133 LEU A N 1
ATOM 901 C CA . LEU A 1 133 ? -4.062 7.687 30.724 1.00 18.00 133 LEU A CA 1
ATOM 902 C C . LEU A 1 133 ? -3.140 6.534 31.085 1.00 18.44 133 LEU A C 1
ATOM 903 O O . LEU A 1 133 ? -1.964 6.638 30.853 1.00 19.24 133 LEU A O 1
ATOM 908 N N . ASP A 1 134 ? -3.658 5.423 31.613 1.00 19.33 134 ASP A N 1
ATOM 909 C CA . ASP A 1 134 ? -2.795 4.242 31.888 1.00 20.79 134 ASP A CA 1
ATOM 910 C C . ASP A 1 134 ? -2.070 3.831 30.613 1.00 20.62 134 ASP A C 1
ATOM 911 O O . ASP A 1 134 ? -0.882 3.477 30.640 1.00 20.39 134 ASP A O 1
ATOM 916 N N . ASP A 1 135 ? -2.805 3.838 29.504 1.00 19.75 135 ASP A N 1
ATOM 917 C CA . ASP A 1 135 ? -2.272 3.295 28.289 1.00 20.46 135 ASP A CA 1
ATOM 918 C C . ASP A 1 135 ? -1.185 4.232 27.720 1.00 19.35 135 ASP A C 1
ATOM 919 O O . ASP A 1 135 ? -0.091 3.798 27.284 1.00 18.50 135 ASP A O 1
ATOM 924 N N . MET A 1 136 ? -1.481 5.520 27.785 1.00 17.62 136 MET A N 1
ATOM 925 C CA . MET A 1 136 ? -0.522 6.567 27.404 1.00 18.89 136 MET A CA 1
ATOM 926 C C . MET A 1 136 ? 0.801 6.456 28.158 1.00 17.25 136 MET A C 1
ATOM 927 O O . MET A 1 136 ? 1.881 6.567 27.581 1.00 15.96 136 MET A O 1
ATOM 932 N N . LEU A 1 137 ? 0.683 6.234 29.461 1.00 17.76 137 LEU A N 1
ATOM 933 C CA . LEU A 1 137 ? 1.792 6.102 30.346 1.00 19.49 137 LEU A CA 1
ATOM 934 C C . LEU A 1 137 ? 2.481 4.810 30.052 1.00 20.98 137 LEU A C 1
ATOM 935 O O . LEU A 1 137 ? 3.699 4.762 30.141 1.00 23.54 137 LEU A O 1
ATOM 940 N N . ALA A 1 138 ? 1.757 3.764 29.672 1.00 20.12 138 ALA A N 1
ATOM 941 C CA . ALA A 1 138 ? 2.436 2.486 29.434 1.00 21.10 138 ALA A CA 1
ATOM 942 C C . ALA A 1 138 ? 3.255 2.593 28.153 1.00 22.59 138 ALA A C 1
ATOM 943 O O . ALA A 1 138 ? 4.251 1.926 28.000 1.00 22.04 138 ALA A O 1
ATOM 945 N N . LYS A 1 139 ? 2.816 3.416 27.221 1.00 24.07 139 LYS A N 1
ATOM 946 C CA . LYS A 1 139 ? 3.538 3.531 25.973 1.00 27.24 139 LYS A CA 1
ATOM 947 C C . LYS A 1 139 ? 4.595 4.659 26.042 1.00 27.99 139 LYS A C 1
ATOM 948 O O . LYS A 1 139 ? 5.216 4.965 25.041 1.00 29.69 139 LYS A O 1
ATOM 954 N N . GLY A 1 140 ? 4.829 5.274 27.194 1.00 28.57 140 GLY A N 1
ATOM 955 C CA . GLY A 1 140 ? 5.362 6.646 27.153 1.00 28.37 140 GLY A CA 1
ATOM 956 C C . GLY A 1 140 ? 6.852 6.841 27.219 1.00 30.34 140 GLY A C 1
ATOM 957 O O . GLY A 1 140 ? 7.650 5.925 26.825 1.00 29.97 140 GLY A O 1
ATOM 958 N N . PRO A 1 141 ? 7.277 8.103 27.505 1.00 30.40 141 PRO A N 1
ATOM 959 C CA . PRO A 1 141 ? 6.685 9.316 26.867 1.00 29.10 141 PRO A CA 1
ATOM 960 C C . PRO A 1 141 ? 7.177 9.423 25.405 1.00 28.13 141 PRO A C 1
ATOM 961 O O . PRO A 1 141 ? 7.841 8.497 24.875 1.00 28.95 141 PRO A O 1
ATOM 965 N N . GLY A 1 142 ? 6.789 10.475 24.705 1.00 25.19 142 GLY A N 1
ATOM 966 C CA . GLY A 1 142 ? 5.630 11.147 25.048 1.00 21.91 142 GLY A CA 1
ATOM 967 C C . GLY A 1 142 ? 4.559 10.466 24.255 1.00 19.82 142 GLY A C 1
ATOM 968 O O . GLY A 1 142 ? 4.524 9.235 24.167 1.00 18.97 142 GLY A O 1
ATOM 969 N N . ALA A 1 143 ? 3.666 11.297 23.720 1.00 17.55 143 ALA A N 1
ATOM 970 C CA . ALA A 1 143 ? 2.521 10.863 23.013 1.00 15.69 143 ALA A CA 1
ATOM 971 C C . ALA A 1 143 ? 2.110 12.045 22.197 1.00 15.10 143 ALA A C 1
ATOM 972 O O . ALA A 1 143 ? 2.547 13.170 22.464 1.00 13.62 143 ALA A O 1
ATOM 974 N N . ASP A 1 144 ? 1.240 11.768 21.226 1.00 14.50 144 ASP A N 1
ATOM 975 C CA . ASP A 1 144 ? 0.416 12.739 20.597 1.00 14.18 144 ASP A CA 1
ATOM 976 C C . ASP A 1 144 ? -0.871 12.773 21.409 1.00 14.30 144 ASP A C 1
ATOM 977 O O . ASP A 1 144 ? -1.622 11.784 21.447 1.00 14.14 144 ASP A O 1
ATOM 982 N N . LEU A 1 145 ? -1.146 13.903 22.073 1.00 11.88 145 LEU A N 1
ATOM 983 C CA . LEU A 1 145 ? -2.254 13.913 22.951 1.00 10.22 145 LEU A CA 1
ATOM 984 C C . LEU A 1 145 ? -3.579 13.922 22.161 1.00 10.87 145 LEU A C 1
ATOM 985 O O . LEU A 1 145 ? -4.598 13.538 22.713 1.00 10.93 145 LEU A O 1
ATOM 990 N N . VAL A 1 146 ? -3.585 14.419 20.902 1.00 10.81 146 VAL A N 1
ATOM 991 C CA . VAL A 1 146 ? -4.770 14.349 20.063 1.00 11.26 146 VAL A CA 1
ATOM 992 C C . VAL A 1 146 ? -5.155 12.888 19.815 1.00 12.20 146 VAL A C 1
ATOM 993 O O . VAL A 1 146 ? -6.205 12.438 20.231 1.00 12.48 146 VAL A O 1
ATOM 997 N N . SER A 1 147 ? -4.261 12.133 19.202 1.00 13.33 147 SER A N 1
ATOM 998 C CA . SER A 1 147 ? -4.499 10.755 18.965 1.00 15.34 147 SER A CA 1
ATOM 999 C C . SER A 1 147 ? -4.697 9.932 20.238 1.00 16.07 147 SER A C 1
ATOM 1000 O O . SER A 1 147 ? -5.613 9.101 20.323 1.00 15.55 147 SER A O 1
ATOM 1003 N N . ALA A 1 148 ? -3.812 10.118 21.210 1.00 15.87 148 ALA A N 1
ATOM 1004 C CA . ALA A 1 148 ? -3.822 9.219 22.383 1.00 16.55 148 ALA A CA 1
ATOM 1005 C C . ALA A 1 148 ? -4.983 9.486 23.362 1.00 17.13 148 ALA A C 1
ATOM 1006 O O . ALA A 1 148 ? -5.267 8.640 24.242 1.00 17.54 148 ALA A O 1
ATOM 1008 N N . PHE A 1 149 ? -5.611 10.665 23.271 1.00 16.02 149 PHE A N 1
ATOM 1009 C CA . PHE A 1 149 ? -6.401 11.099 24.431 1.00 15.75 149 PHE A CA 1
ATOM 1010 C C . PHE A 1 149 ? -7.572 11.950 24.043 1.00 15.53 149 PHE A C 1
ATOM 1011 O O . PHE A 1 149 ? -8.708 11.618 24.370 1.00 15.77 149 PHE A O 1
ATOM 1019 N N . ALA A 1 150 ? -7.338 13.073 23.388 1.00 16.03 150 ALA A N 1
ATOM 1020 C CA . ALA A 1 150 ? -8.499 13.946 23.045 1.00 16.74 150 ALA A CA 1
ATOM 1021 C C . ALA A 1 150 ? -9.467 13.191 22.093 1.00 17.66 150 ALA A C 1
ATOM 1022 O O . ALA A 1 150 ? -10.661 13.268 22.273 1.00 16.88 150 ALA A O 1
ATOM 1024 N N . LEU A 1 151 ? -8.914 12.471 21.092 1.00 17.98 151 LEU A N 1
ATOM 1025 C CA . LEU A 1 151 ? -9.686 11.879 19.984 1.00 18.45 151 LEU A CA 1
ATOM 1026 C C . LEU A 1 151 ? -10.706 10.827 20.470 1.00 19.18 151 LEU A C 1
ATOM 1027 O O . LEU A 1 151 ? -11.874 10.947 20.149 1.00 18.81 151 LEU A O 1
ATOM 1032 N N . PRO A 1 152 ? -10.309 9.889 21.344 1.00 20.34 152 PRO A N 1
ATOM 1033 C CA . PRO A 1 152 ? -11.312 8.878 21.793 1.00 20.95 152 PRO A CA 1
ATOM 1034 C C . PRO A 1 152 ? -12.425 9.357 22.707 1.00 21.68 152 PRO A C 1
ATOM 1035 O O . PRO A 1 152 ? -13.513 8.757 22.726 1.00 23.15 152 PRO A O 1
ATOM 1039 N N . VAL A 1 153 ? -12.214 10.419 23.467 1.00 20.77 153 VAL A N 1
ATOM 1040 C CA . VAL A 1 153 ? -13.182 10.748 24.488 1.00 19.17 153 VAL A CA 1
ATOM 1041 C C . VAL A 1 153 ? -14.578 11.101 23.908 1.00 19.26 153 VAL A C 1
ATOM 1042 O O . VAL A 1 153 ? -15.584 10.584 24.405 1.00 17.80 153 VAL A O 1
ATOM 1046 N N . PRO A 1 154 ? -14.656 12.004 22.899 1.00 19.88 154 PRO A N 1
ATOM 1047 C CA . PRO A 1 154 ? -16.014 12.464 22.432 1.00 20.28 154 PRO A CA 1
ATOM 1048 C C . PRO A 1 154 ? -16.793 11.342 21.698 1.00 22.30 154 PRO A C 1
ATOM 1049 O O . PRO A 1 154 ? -18.043 11.302 21.649 1.00 22.35 154 PRO A O 1
ATOM 1053 N N . SER A 1 155 ? -16.026 10.395 21.216 1.00 23.15 155 SER A N 1
ATOM 1054 C CA . SER A 1 155 ? -16.540 9.264 20.481 1.00 24.17 155 SER A CA 1
ATOM 1055 C C . SER A 1 155 ? -17.427 8.406 21.315 1.00 23.02 155 SER A C 1
ATOM 1056 O O . SER A 1 155 ? -18.616 8.214 21.010 1.00 22.88 155 SER A O 1
ATOM 1059 N N . VAL A 1 156 ? -16.810 7.896 22.370 1.00 22.01 156 VAL A N 1
ATOM 1060 C CA . VAL A 1 156 ? -17.433 7.171 23.448 1.00 21.23 156 VAL A CA 1
ATOM 1061 C C . VAL A 1 156 ? -18.543 7.977 24.148 1.00 21.09 156 VAL A C 1
ATOM 1062 O O . VAL A 1 156 ? -19.581 7.395 24.543 1.00 21.68 156 VAL A O 1
ATOM 1066 N N . ALA A 1 157 ? -18.372 9.292 24.307 1.00 19.00 157 ALA A N 1
ATOM 1067 C CA . ALA A 1 157 ? -19.447 10.080 24.937 1.00 17.77 157 ALA A CA 1
ATOM 1068 C C . ALA A 1 157 ? -20.687 9.992 24.042 1.00 17.30 157 ALA A C 1
ATOM 1069 O O . ALA A 1 157 ? -21.801 9.743 24.528 1.00 17.09 157 ALA A O 1
ATOM 1071 N N . ILE A 1 158 ? -20.487 10.160 22.733 1.00 17.84 158 ILE A N 1
ATOM 1072 C CA . ILE A 1 158 ? -21.601 10.047 21.786 1.00 18.81 158 ILE A CA 1
ATOM 1073 C C . ILE A 1 158 ? -22.194 8.624 21.766 1.00 17.83 158 ILE A C 1
ATOM 1074 O O . ILE A 1 158 ? -23.410 8.495 21.683 1.00 18.57 158 ILE A O 1
ATOM 1079 N N . CYS A 1 159 ? -21.369 7.583 21.909 1.00 16.95 159 CYS A N 1
ATOM 1080 C CA . CYS A 1 159 ? -21.917 6.220 21.952 1.00 17.65 159 CYS A CA 1
ATOM 1081 C C . CYS A 1 159 ? -22.837 6.007 23.152 1.00 17.64 159 CYS A C 1
ATOM 1082 O O . CYS A 1 159 ? -23.875 5.337 23.042 1.00 18.54 159 CYS A O 1
ATOM 1085 N N . GLU A 1 160 ? -22.429 6.535 24.293 1.00 16.95 160 GLU A N 1
ATOM 1086 C CA . GLU A 1 160 ? -23.187 6.369 25.513 1.00 18.63 160 GLU A CA 1
ATOM 1087 C C . GLU A 1 160 ? -24.448 7.220 25.411 1.00 19.02 160 GLU A C 1
ATOM 1088 O O . GLU A 1 160 ? -25.506 6.751 25.789 1.00 19.25 160 GLU A O 1
ATOM 1094 N N . LEU A 1 161 ? -24.316 8.470 24.930 1.00 18.20 161 LEU A N 1
ATOM 1095 C CA . LEU A 1 161 ? -25.467 9.341 24.708 1.00 18.65 161 LEU A CA 1
ATOM 1096 C C . LEU A 1 161 ? -26.544 8.663 23.842 1.00 19.11 161 LEU A C 1
ATOM 1097 O O . LEU A 1 161 ? -27.695 8.587 24.237 1.00 20.75 161 LEU A O 1
ATOM 1102 N N . LEU A 1 162 ? -26.138 8.178 22.674 1.00 17.78 162 LEU A N 1
ATOM 1103 C CA . LEU A 1 162 ? -27.007 7.613 21.677 1.00 15.73 162 LEU A CA 1
ATOM 1104 C C . LEU A 1 162 ? -27.594 6.288 22.085 1.00 17.00 162 LEU A C 1
ATOM 1105 O O . LEU A 1 162 ? -28.666 5.945 21.619 1.00 15.79 162 LEU A O 1
ATOM 1110 N N . GLY A 1 163 ? -26.893 5.522 22.933 1.00 17.48 163 GLY A N 1
ATOM 1111 C CA . GLY A 1 163 ? -27.361 4.191 23.272 1.00 17.38 163 GLY A CA 1
ATOM 1112 C C . GLY A 1 163 ? -26.837 3.145 22.289 1.00 18.44 163 GLY A C 1
ATOM 1113 O O . GLY A 1 163 ? -27.498 2.137 22.043 1.00 17.36 163 GLY A O 1
ATOM 1114 N N . VAL A 1 164 ? -25.613 3.355 21.795 1.00 18.13 164 VAL A N 1
ATOM 1115 C CA . VAL A 1 164 ? -24.993 2.467 20.821 1.00 17.38 164 VAL A CA 1
ATOM 1116 C C . VAL A 1 164 ? -24.636 1.217 21.558 1.00 18.15 164 VAL A C 1
ATOM 1117 O O . VAL A 1 164 ? -23.942 1.316 22.558 1.00 17.65 164 VAL A O 1
ATOM 1121 N N . PRO A 1 165 ? -25.095 0.028 21.083 1.00 19.42 165 PRO A N 1
ATOM 1122 C CA . PRO A 1 165 ? -24.740 -1.198 21.798 1.00 20.84 165 PRO A CA 1
ATOM 1123 C C . PRO A 1 165 ? -23.270 -1.203 22.078 1.00 22.98 165 PRO A C 1
ATOM 1124 O O . PRO A 1 165 ? -22.447 -0.936 21.185 1.00 23.26 165 PRO A O 1
ATOM 1128 N N . TYR A 1 166 ? -22.940 -1.492 23.330 1.00 25.71 166 TYR A N 1
ATOM 1129 C CA . TYR A 1 166 ? -21.557 -1.527 23.798 1.00 27.09 166 TYR A CA 1
ATOM 1130 C C . TYR A 1 166 ? -20.664 -2.383 22.880 1.00 27.86 166 TYR A C 1
ATOM 1131 O O . TYR A 1 166 ? -19.544 -1.997 22.581 1.00 28.97 166 TYR A O 1
ATOM 1140 N N . GLY A 1 167 ? -21.155 -3.525 22.429 1.00 28.67 167 GLY A N 1
ATOM 1141 C CA . GLY A 1 167 ? -20.444 -4.291 21.382 1.00 31.01 167 GLY A CA 1
ATOM 1142 C C . GLY A 1 167 ? -19.897 -3.549 20.143 1.00 31.28 167 GLY A C 1
ATOM 1143 O O . GLY A 1 167 ? -18.865 -3.956 19.582 1.00 31.92 167 GLY A O 1
ATOM 1144 N N . ASP A 1 168 ? -20.572 -2.457 19.756 1.00 30.31 168 ASP A N 1
ATOM 1145 C CA . ASP A 1 168 ? -20.276 -1.682 18.546 1.00 28.93 168 ASP A CA 1
ATOM 1146 C C . ASP A 1 168 ? -19.451 -0.416 18.794 1.00 27.99 168 ASP A C 1
ATOM 1147 O O . ASP A 1 168 ? -19.131 0.302 17.869 1.00 27.71 168 ASP A O 1
ATOM 1152 N N . HIS A 1 169 ? -19.073 -0.148 20.032 1.00 27.29 169 HIS A N 1
ATOM 1153 C CA . HIS A 1 169 ? -18.250 1.031 20.295 1.00 27.91 169 HIS A CA 1
ATOM 1154 C C . HIS A 1 169 ? -16.930 1.170 19.504 1.00 27.58 169 HIS A C 1
ATOM 1155 O O . HIS A 1 169 ? -16.605 2.281 19.050 1.00 28.11 169 HIS A O 1
ATOM 1162 N N . ASP A 1 170 ? -16.150 0.092 19.394 1.00 26.87 170 ASP A N 1
ATOM 1163 C CA . ASP A 1 170 ? -14.837 0.191 18.739 1.00 26.79 170 ASP A CA 1
ATOM 1164 C C . ASP A 1 170 ? -15.104 0.553 17.280 1.00 25.10 170 ASP A C 1
ATOM 1165 O O . ASP A 1 170 ? -14.525 1.491 16.767 1.00 23.69 170 ASP A O 1
ATOM 1170 N N . PHE A 1 171 ? -16.020 -0.171 16.646 1.00 24.38 171 PHE A N 1
ATOM 1171 C CA . PHE A 1 171 ? -16.437 0.152 15.283 1.00 25.39 171 PHE A CA 1
ATOM 1172 C C . PHE A 1 171 ? -16.804 1.645 15.169 1.00 25.51 171 PHE A C 1
ATOM 1173 O O . PHE A 1 171 ? -16.224 2.386 14.349 1.00 24.60 171 PHE A O 1
ATOM 1181 N N . PHE A 1 172 ? -17.715 2.088 16.042 1.00 25.20 172 PHE A N 1
ATOM 1182 C CA . PHE A 1 172 ? -18.181 3.455 16.000 1.00 25.85 172 PHE A CA 1
ATOM 1183 C C . PHE A 1 172 ? -17.057 4.469 16.173 1.00 26.55 172 PHE A C 1
ATOM 1184 O O . PHE A 1 172 ? -16.922 5.355 15.346 1.00 26.41 172 PHE A O 1
ATOM 1192 N N . GLU A 1 173 ? -16.226 4.324 17.206 1.00 28.11 173 GLU A N 1
ATOM 1193 C CA . GLU A 1 173 ? -15.036 5.199 17.388 1.00 29.64 173 GLU A CA 1
ATOM 1194 C C . GLU A 1 173 ? -14.145 5.210 16.163 1.00 29.09 173 GLU A C 1
ATOM 1195 O O . GLU A 1 173 ? -13.623 6.248 15.729 1.00 28.99 173 GLU A O 1
ATOM 1201 N N . GLU A 1 174 ? -13.930 4.023 15.638 1.00 28.44 174 GLU A N 1
ATOM 1202 C CA . GLU A 1 174 ? -13.053 3.861 14.518 1.00 28.52 174 GLU A CA 1
ATOM 1203 C C . GLU A 1 174 ? -13.599 4.685 13.356 1.00 27.03 174 GLU A C 1
ATOM 1204 O O . GLU A 1 174 ? -12.865 5.478 12.749 1.00 25.29 174 GLU A O 1
ATOM 1210 N N . CYS A 1 175 ? -14.888 4.518 13.064 1.00 26.23 175 CYS A N 1
ATOM 1211 C CA . CYS A 1 175 ? -15.518 5.334 12.012 1.00 27.32 175 CYS A CA 1
ATOM 1212 C C . CYS A 1 175 ? -15.344 6.806 12.260 1.00 27.47 175 CYS A C 1
ATOM 1213 O O . CYS A 1 175 ? -14.892 7.547 11.373 1.00 27.14 175 CYS A O 1
ATOM 1216 N N . SER A 1 176 ? -15.677 7.193 13.486 1.00 27.07 176 SER A N 1
ATOM 1217 C CA . SER A 1 176 ? -15.620 8.565 13.932 1.00 29.29 176 SER A CA 1
ATOM 1218 C C . SER A 1 176 ? -14.220 9.144 13.796 1.00 30.44 176 SER A C 1
ATOM 1219 O O . SER A 1 176 ? -14.053 10.296 13.424 1.00 30.74 176 SER A O 1
ATOM 1222 N N . ARG A 1 177 ? -13.222 8.337 14.132 1.00 31.51 177 ARG A N 1
ATOM 1223 C CA . ARG A 1 177 ? -11.844 8.751 14.099 1.00 32.95 177 ARG A CA 1
ATOM 1224 C C . ARG A 1 177 ? -11.458 8.994 12.604 1.00 33.79 177 ARG A C 1
ATOM 1225 O O . ARG A 1 177 ? -10.929 10.070 12.267 1.00 33.31 177 ARG A O 1
ATOM 1233 N N . ASN A 1 178 ? -11.821 8.055 11.713 1.00 34.30 178 ASN A N 1
ATOM 1234 C CA . ASN A 1 178 ? -11.556 8.179 10.267 1.00 35.72 178 ASN A CA 1
ATOM 1235 C C . ASN A 1 178 ? -12.157 9.411 9.657 1.00 37.27 178 ASN A C 1
ATOM 1236 O O . ASN A 1 178 ? -11.698 9.891 8.627 1.00 37.47 178 ASN A O 1
ATOM 1241 N N . PHE A 1 179 ? -13.203 9.909 10.286 1.00 39.41 179 PHE A N 1
ATOM 1242 C CA . PHE A 1 179 ? -13.950 11.038 9.766 1.00 41.79 179 PHE A CA 1
ATOM 1243 C C . PHE A 1 179 ? -13.233 12.363 10.046 1.00 42.33 179 PHE A C 1
ATOM 1244 O O . PHE A 1 179 ? -12.791 13.037 9.132 1.00 42.47 179 PHE A O 1
ATOM 1252 N N . VAL A 1 180 ? -13.131 12.704 11.324 1.00 43.42 180 VAL A N 1
ATOM 1253 C CA . VAL A 1 180 ? -12.339 13.816 11.848 1.00 44.31 180 VAL A CA 1
ATOM 1254 C C . VAL A 1 180 ? -10.856 13.697 11.542 1.00 44.99 180 VAL A C 1
ATOM 1255 O O . VAL A 1 180 ? -10.268 14.584 10.926 1.00 45.61 180 VAL A O 1
ATOM 1259 N N . GLU A 1 187 ? -9.354 12.161 1.256 1.00 51.39 187 GLU A N 1
ATOM 1260 C CA . GLU A 1 187 ? -10.504 12.594 2.073 1.00 51.79 187 GLU A CA 1
ATOM 1261 C C . GLU A 1 187 ? -11.289 11.486 2.825 1.00 51.55 187 GLU A C 1
ATOM 1262 O O . GLU A 1 187 ? -10.822 10.350 2.960 1.00 51.84 187 GLU A O 1
ATOM 1268 N N . ALA A 1 188 ? -12.491 11.825 3.300 1.00 51.51 188 ALA A N 1
ATOM 1269 C CA . ALA A 1 188 ? -13.194 11.032 4.332 1.00 51.09 188 ALA A CA 1
ATOM 1270 C C . ALA A 1 188 ? -14.673 11.360 4.333 1.00 51.13 188 ALA A C 1
ATOM 1271 O O . ALA A 1 188 ? -15.145 12.348 4.927 1.00 51.32 188 ALA A O 1
ATOM 1273 N N . ASP A 1 189 ? -15.396 10.488 3.653 1.00 50.58 189 ASP A N 1
ATOM 1274 C CA . ASP A 1 189 ? -16.783 10.663 3.323 1.00 49.22 189 ASP A CA 1
ATOM 1275 C C . ASP A 1 189 ? -17.209 9.223 3.111 1.00 48.29 189 ASP A C 1
ATOM 1276 O O . ASP A 1 189 ? -18.298 8.943 2.623 1.00 48.79 189 ASP A O 1
ATOM 1281 N N . ALA A 1 190 ? -16.300 8.309 3.446 1.00 46.53 190 ALA A N 1
ATOM 1282 C CA . ALA A 1 190 ? -16.566 6.877 3.468 1.00 44.02 190 ALA A CA 1
ATOM 1283 C C . ALA A 1 190 ? -16.779 6.519 4.926 1.00 41.79 190 ALA A C 1
ATOM 1284 O O . ALA A 1 190 ? -17.461 5.547 5.238 1.00 41.43 190 ALA A O 1
ATOM 1286 N N . ALA A 1 191 ? -16.172 7.303 5.809 1.00 39.57 191 ALA A N 1
ATOM 1287 C CA . ALA A 1 191 ? -16.389 7.157 7.245 1.00 37.91 191 ALA A CA 1
ATOM 1288 C C . ALA A 1 191 ? -17.836 7.592 7.534 1.00 36.74 191 ALA A C 1
ATOM 1289 O O . ALA A 1 191 ? -18.631 6.831 8.086 1.00 35.86 191 ALA A O 1
ATOM 1291 N N . PHE A 1 192 ? -18.162 8.808 7.103 1.00 35.86 192 PHE A N 1
ATOM 1292 C CA . PHE A 1 192 ? -19.491 9.368 7.227 1.00 35.63 192 PHE A CA 1
ATOM 1293 C C . PHE A 1 192 ? -20.589 8.492 6.608 1.00 35.05 192 PHE A C 1
ATOM 1294 O O . PHE A 1 192 ? -21.672 8.372 7.181 1.00 35.55 192 PHE A O 1
ATOM 1302 N N . GLY A 1 193 ? -20.324 7.881 5.460 1.00 33.65 193 GLY A N 1
ATOM 1303 C CA . GLY A 1 193 ? -21.276 6.938 4.888 1.00 31.63 193 GLY A CA 1
ATOM 1304 C C . GLY A 1 193 ? -21.306 5.646 5.680 1.00 31.00 193 GLY A C 1
ATOM 1305 O O . GLY A 1 193 ? -22.324 4.938 5.706 1.00 30.71 193 GLY A O 1
ATOM 1306 N N . GLU A 1 194 ? -20.213 5.295 6.357 1.00 28.87 194 GLU A N 1
ATOM 1307 C CA . GLU A 1 194 ? -20.304 4.047 7.104 1.00 27.01 194 GLU A CA 1
ATOM 1308 C C . GLU A 1 194 ? -21.136 4.147 8.389 1.00 23.66 194 GLU A C 1
ATOM 1309 O O . GLU A 1 194 ? -21.825 3.213 8.817 1.00 22.02 194 GLU A O 1
ATOM 1315 N N . LEU A 1 195 ? -21.036 5.311 8.982 1.00 21.77 195 LEU A N 1
ATOM 1316 C CA . LEU A 1 195 ? -21.797 5.677 10.141 1.00 21.23 195 LEU A CA 1
ATOM 1317 C C . LEU A 1 195 ? -23.292 5.740 9.820 1.00 20.60 195 LEU A C 1
ATOM 1318 O O . LEU A 1 195 ? -24.127 5.222 10.620 1.00 19.54 195 LEU A O 1
ATOM 1323 N N . TYR A 1 196 ? -23.607 6.294 8.622 1.00 19.66 196 TYR A N 1
ATOM 1324 C CA . TYR A 1 196 ? -24.982 6.486 8.162 1.00 18.63 196 TYR A CA 1
ATOM 1325 C C . TYR A 1 196 ? -25.586 5.129 8.125 1.00 18.93 196 TYR A C 1
ATOM 1326 O O . TYR A 1 196 ? -26.657 4.880 8.702 1.00 19.09 196 TYR A O 1
ATOM 1335 N N . THR A 1 197 ? -24.890 4.206 7.474 1.00 19.63 197 THR A N 1
ATOM 1336 C CA . THR A 1 197 ? -25.484 2.907 7.199 1.00 19.41 197 THR A CA 1
ATOM 1337 C C . THR A 1 197 ? -25.638 2.024 8.466 1.00 18.96 197 THR A C 1
ATOM 1338 O O . THR A 1 197 ? -26.679 1.402 8.681 1.00 18.49 197 THR A O 1
ATOM 1342 N N . TYR A 1 198 ? -24.619 2.036 9.326 1.00 19.56 198 TYR A N 1
ATOM 1343 C CA . TYR A 1 198 ? -24.679 1.460 10.677 1.00 19.36 198 TYR A CA 1
ATOM 1344 C C . TYR A 1 198 ? -25.863 2.051 11.486 1.00 18.92 198 TYR A C 1
ATOM 1345 O O . TYR A 1 198 ? -26.705 1.310 12.000 1.00 17.95 198 TYR A O 1
ATOM 1354 N N . LEU A 1 199 ? -25.925 3.384 11.575 1.00 17.79 199 LEU A N 1
ATOM 1355 C CA . LEU A 1 199 ? -27.009 4.074 12.293 1.00 17.53 199 LEU A CA 1
ATOM 1356 C C . LEU A 1 199 ? -28.334 3.704 11.669 1.00 17.49 199 LEU A C 1
ATOM 1357 O O . LEU A 1 199 ? -29.313 3.447 12.386 1.00 18.56 199 LEU A O 1
ATOM 1362 N N . HIS A 1 200 ? -28.394 3.605 10.331 1.00 17.00 200 HIS A N 1
ATOM 1363 C CA . HIS A 1 200 ? -29.668 3.301 9.703 1.00 15.39 200 HIS A CA 1
ATOM 1364 C C . HIS A 1 200 ? -30.110 1.945 10.198 1.00 15.64 200 HIS A C 1
ATOM 1365 O O . HIS A 1 200 ? -31.306 1.738 10.483 1.00 15.34 200 HIS A O 1
ATOM 1372 N N . GLY A 1 201 ? -29.167 0.991 10.252 1.00 15.61 201 GLY A N 1
ATOM 1373 C CA . GLY A 1 201 ? -29.535 -0.363 10.732 1.00 15.15 201 GLY A CA 1
ATOM 1374 C C . GLY A 1 201 ? -29.881 -0.363 12.229 1.00 14.89 201 GLY A C 1
ATOM 1375 O O . GLY A 1 201 ? -30.794 -1.083 12.642 1.00 16.00 201 GLY A O 1
ATOM 1376 N N . LEU A 1 202 ? -29.148 0.416 13.033 1.00 13.46 202 LEU A N 1
ATOM 1377 C CA . LEU A 1 202 ? -29.357 0.492 14.479 1.00 14.65 202 LEU A CA 1
ATOM 1378 C C . LEU A 1 202 ? -30.758 0.974 14.800 1.00 15.48 202 LEU A C 1
ATOM 1379 O O . LEU A 1 202 ? -31.500 0.376 15.614 1.00 15.08 202 LEU A O 1
ATOM 1384 N N . VAL A 1 203 ? -31.122 2.052 14.116 1.00 16.54 203 VAL A N 1
ATOM 1385 C CA . VAL A 1 203 ? -32.439 2.628 14.233 1.00 17.50 203 VAL A CA 1
ATOM 1386 C C . VAL A 1 203 ? -33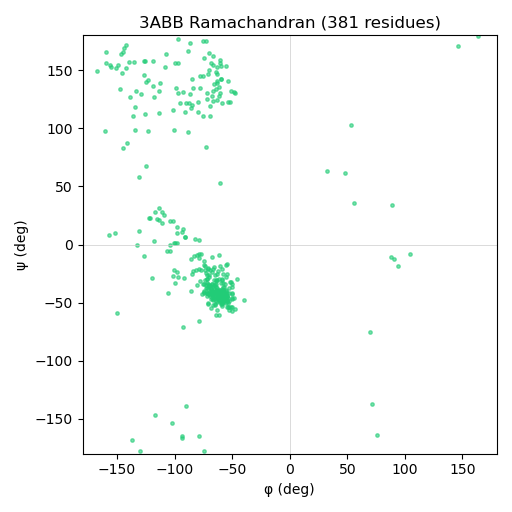.543 1.601 14.005 1.00 18.90 203 VAL A C 1
ATOM 1387 O O . VAL A 1 203 ? -34.539 1.572 14.748 1.00 18.09 203 VAL A O 1
ATOM 1391 N N . GLY A 1 204 ? -33.353 0.732 13.007 1.00 20.53 204 GLY A N 1
ATOM 1392 C CA . GLY A 1 204 ? -34.348 -0.305 12.701 1.00 21.56 204 GLY A CA 1
ATOM 1393 C C . GLY A 1 204 ? -34.405 -1.362 13.798 1.00 22.45 204 GLY A C 1
ATOM 1394 O O . GLY A 1 204 ? -35.508 -1.801 14.233 1.00 22.28 204 GLY A O 1
ATOM 1395 N N . ARG A 1 205 ? -33.225 -1.780 14.232 1.00 23.19 205 ARG A N 1
ATOM 1396 C CA . ARG A 1 205 ? -33.092 -2.745 15.335 1.00 25.44 205 ARG A CA 1
ATOM 1397 C C . ARG A 1 205 ? -33.725 -2.190 16.618 1.00 26.05 205 ARG A C 1
ATOM 1398 O O . ARG A 1 205 ? -34.453 -2.909 17.320 1.00 26.08 205 ARG A O 1
ATOM 1406 N N . LYS A 1 206 ? -33.456 -0.913 16.911 1.00 26.52 206 LYS A N 1
ATOM 1407 C CA . LYS A 1 206 ? -34.014 -0.270 18.113 1.00 26.70 206 LYS A CA 1
ATOM 1408 C C . LYS A 1 206 ? -35.541 -0.062 18.053 1.00 27.45 206 LYS A C 1
ATOM 1409 O O . LYS A 1 206 ? -36.205 -0.209 19.075 1.00 27.01 206 LYS A O 1
ATOM 1415 N N . GLN A 1 207 ? -36.088 0.309 16.885 1.00 28.60 207 GLN A N 1
ATOM 1416 C CA . GLN A 1 207 ? -37.557 0.415 16.699 1.00 30.15 207 GLN A CA 1
ATOM 1417 C C . GLN A 1 207 ? -38.290 -0.895 16.998 1.00 31.22 207 GLN A C 1
ATOM 1418 O O . GLN A 1 207 ? -39.384 -0.903 17.587 1.00 31.32 207 GLN A O 1
ATOM 1424 N N . ALA A 1 208 ? -37.692 -2.011 16.595 1.00 32.39 208 ALA A N 1
ATOM 1425 C CA . ALA A 1 208 ? -38.353 -3.299 16.786 1.00 33.13 208 ALA A CA 1
ATOM 1426 C C . ALA A 1 208 ? -38.096 -3.843 18.202 1.00 33.90 208 ALA A C 1
ATOM 1427 O O . ALA A 1 208 ? -38.874 -4.658 18.713 1.00 34.05 208 ALA A O 1
ATOM 1429 N N . GLU A 1 209 ? -37.015 -3.386 18.841 1.00 34.27 209 GLU A N 1
ATOM 1430 C CA . GLU A 1 209 ? -36.635 -3.891 20.172 1.00 34.70 209 GLU A CA 1
ATOM 1431 C C . GLU A 1 209 ? -36.031 -2.766 20.995 1.00 33.33 209 GLU A C 1
ATOM 1432 O O . GLU A 1 209 ? -34.807 -2.635 21.061 1.00 32.42 209 GLU A O 1
ATOM 1438 N N . PRO A 1 210 ? -36.895 -1.936 21.625 1.00 32.67 210 PRO A N 1
ATOM 1439 C CA . PRO A 1 210 ? -36.338 -0.741 22.273 1.00 32.38 210 PRO A CA 1
ATOM 1440 C C . PRO A 1 210 ? -35.349 -1.000 23.447 1.00 32.46 210 PRO A C 1
ATOM 1441 O O . PRO A 1 210 ? -35.517 -1.911 24.262 1.00 31.61 210 PRO A O 1
ATOM 1445 N N . GLU A 1 211 ? -34.290 -0.203 23.466 1.00 32.97 211 GLU A N 1
ATOM 1446 C CA . GLU A 1 211 ? -33.341 -0.186 24.574 1.00 34.11 211 GLU A CA 1
ATOM 1447 C C . GLU A 1 211 ? -33.309 1.168 25.285 1.00 32.75 211 GLU A C 1
ATOM 1448 O O . GLU A 1 211 ? -34.327 1.847 25.408 1.00 32.10 211 GLU A O 1
ATOM 1454 N N . ASP A 1 212 ? -32.130 1.521 25.770 1.00 32.17 212 ASP A N 1
ATOM 1455 C CA . ASP A 1 212 ? -31.937 2.708 26.537 1.00 32.12 212 ASP A CA 1
ATOM 1456 C C . ASP A 1 212 ? -31.059 3.642 25.705 1.00 30.09 212 ASP A C 1
ATOM 1457 O O . ASP A 1 212 ? -30.019 3.210 25.158 1.00 30.78 212 ASP A O 1
ATOM 1462 N N . GLY A 1 213 ? -31.452 4.902 25.593 1.00 26.14 213 GLY A N 1
ATOM 1463 C CA . GLY A 1 213 ? -30.566 5.871 24.975 1.00 22.86 213 GLY A CA 1
ATOM 1464 C C . GLY A 1 213 ? -31.314 6.930 24.196 1.00 20.41 213 GLY A C 1
ATOM 1465 O O . GLY A 1 213 ? -32.515 6.792 23.981 1.00 18.47 213 GLY A O 1
ATOM 1466 N N . LEU A 1 214 ? -30.601 7.973 23.749 1.00 18.53 214 LEU A N 1
ATOM 1467 C CA . LEU A 1 214 ? -31.254 9.050 22.962 1.00 17.20 214 LEU A CA 1
ATOM 1468 C C . LEU A 1 214 ? -31.967 8.532 21.702 1.00 17.68 214 LEU A C 1
ATOM 1469 O O . LEU A 1 214 ? -33.118 8.947 21.395 1.00 17.94 214 LEU A O 1
ATOM 1474 N N . LEU A 1 215 ? -31.309 7.619 20.979 1.00 17.37 215 LEU A N 1
ATOM 1475 C CA . LEU A 1 215 ? -31.935 7.020 19.771 1.00 17.19 215 LEU A CA 1
ATOM 1476 C C . LEU A 1 215 ? -33.310 6.510 20.111 1.00 17.16 215 LEU A C 1
ATOM 1477 O O . LEU A 1 215 ? -34.272 6.907 19.460 1.00 16.52 215 LEU A O 1
ATOM 1482 N N . ASP A 1 216 ? -33.397 5.663 21.145 1.00 17.71 216 ASP A N 1
ATOM 1483 C CA . ASP A 1 216 ? -34.674 5.110 21.614 1.00 18.33 216 ASP A CA 1
ATOM 1484 C C . ASP A 1 216 ? -35.705 6.162 21.975 1.00 18.61 216 ASP A C 1
ATOM 1485 O O . ASP A 1 216 ? -36.877 6.026 21.618 1.00 18.83 216 ASP A O 1
ATOM 1490 N N . GLU A 1 217 ? -35.272 7.180 22.710 1.00 18.84 217 GLU A N 1
ATOM 1491 C CA . GLU A 1 217 ? -36.154 8.262 23.167 1.00 20.13 217 GLU A CA 1
ATOM 1492 C C . GLU A 1 217 ? -36.728 9.036 21.971 1.00 20.74 217 GLU A C 1
ATOM 1493 O O . GLU A 1 217 ? -37.909 9.383 21.932 1.00 22.11 217 GLU A O 1
ATOM 1499 N N . LEU A 1 218 ? -35.883 9.285 20.977 1.00 21.40 218 LEU A N 1
ATOM 1500 C CA . LEU A 1 218 ? -36.245 10.100 19.840 1.00 20.68 218 LEU A CA 1
ATOM 1501 C C . LEU A 1 218 ? -37.173 9.267 18.956 1.00 21.19 218 LEU A C 1
ATOM 1502 O O . LEU A 1 218 ? -38.219 9.753 18.476 1.00 20.59 218 LEU A O 1
ATOM 1507 N N . ILE A 1 219 ? -36.826 7.998 18.793 1.00 20.92 219 ILE A N 1
ATOM 1508 C CA . ILE A 1 219 ? -37.708 7.088 18.091 1.00 21.72 219 ILE A CA 1
ATOM 1509 C C . ILE A 1 219 ? -39.136 7.092 18.727 1.00 22.58 219 ILE A C 1
ATOM 1510 O O . ILE A 1 219 ? -40.154 7.213 18.009 1.00 21.16 219 ILE A O 1
ATOM 1515 N N . ALA A 1 220 ? -39.192 6.964 20.063 1.00 23.47 220 ALA A N 1
ATOM 1516 C CA . ALA A 1 220 ? -40.470 6.889 20.786 1.00 24.56 220 ALA A CA 1
ATOM 1517 C C . ALA A 1 220 ? -41.228 8.203 20.647 1.00 25.80 220 ALA A C 1
ATOM 1518 O O . ALA A 1 220 ? -42.420 8.198 20.439 1.00 26.32 220 ALA A O 1
ATOM 1520 N N . ARG A 1 221 ? -40.497 9.318 20.736 1.00 27.94 221 ARG A N 1
ATOM 1521 C CA . ARG A 1 221 ? -41.015 10.686 20.534 1.00 29.96 221 ARG A CA 1
ATOM 1522 C C . ARG A 1 221 ? -41.612 10.917 19.114 1.00 30.44 221 ARG A C 1
ATOM 1523 O O . ARG A 1 221 ? -42.673 11.555 18.965 1.00 29.95 221 ARG A O 1
ATOM 1531 N N . GLN A 1 222 ? -40.925 10.409 18.087 1.00 31.18 222 GLN A N 1
ATOM 1532 C CA . GLN A 1 222 ? -41.415 10.451 16.698 1.00 31.97 222 GLN A CA 1
ATOM 1533 C C . GLN A 1 222 ? -42.695 9.657 16.567 1.00 32.85 222 GLN A C 1
ATOM 1534 O O . GLN A 1 222 ? -43.710 10.178 16.111 1.00 33.00 222 GLN A O 1
ATOM 1540 N N . LEU A 1 223 ? -42.628 8.390 16.958 1.00 33.87 223 LEU A N 1
ATOM 1541 C CA . LEU A 1 223 ? -43.764 7.511 16.962 1.00 35.35 223 LEU A CA 1
ATOM 1542 C C . LEU A 1 223 ? -44.967 8.112 17.688 1.00 37.46 223 LEU A C 1
ATOM 1543 O O . LEU A 1 223 ? -46.099 7.867 17.310 1.00 38.12 223 LEU A O 1
ATOM 1548 N N . GLU A 1 224 ? -44.733 8.924 18.708 1.00 40.01 224 GLU A N 1
ATOM 1549 C CA . GLU A 1 224 ? -45.823 9.604 19.416 1.00 42.52 224 GLU A CA 1
ATOM 1550 C C . GLU A 1 224 ? -46.756 10.458 18.540 1.00 43.22 224 GLU A C 1
ATOM 1551 O O . GLU A 1 224 ? -47.903 10.707 18.939 1.00 43.33 224 GLU A O 1
ATOM 1557 N N . GLU A 1 225 ? -46.284 10.799 17.328 1.00 44.29 225 GLU A N 1
ATOM 1558 C CA . GLU A 1 225 ? -46.659 11.998 16.543 1.00 45.00 225 GLU A CA 1
ATOM 1559 C C . GLU A 1 225 ? -47.173 11.897 15.064 1.00 44.64 225 GLU A C 1
ATOM 1560 O O . GLU A 1 225 ? -47.620 12.909 14.538 1.00 45.70 225 GLU A O 1
ATOM 1566 N N . GLY A 1 226 ? -47.127 10.765 14.361 1.00 43.52 226 GLY A N 1
ATOM 1567 C CA . GLY A 1 226 ? -46.673 9.512 14.873 1.00 42.95 226 GLY A CA 1
ATOM 1568 C C . GLY A 1 226 ? -46.074 8.541 13.889 1.00 42.46 226 GLY A C 1
ATOM 1569 O O . GLY A 1 226 ? -45.870 7.380 14.250 1.00 43.48 226 GLY A O 1
ATOM 1570 N N . ASP A 1 227 ? -45.809 8.968 12.655 1.00 41.25 227 ASP A 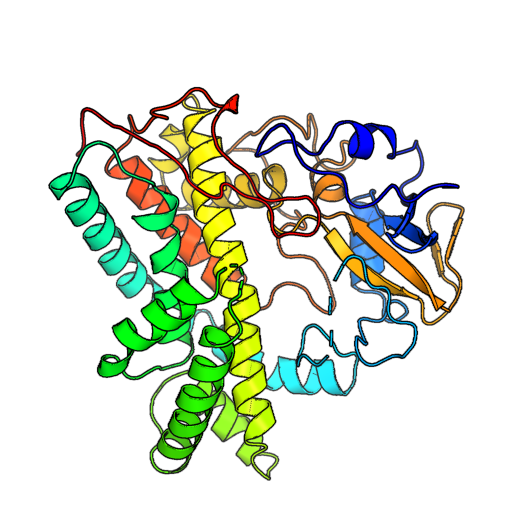N 1
ATOM 1571 C CA . ASP A 1 227 ? -45.055 8.112 11.726 1.00 40.20 227 ASP A CA 1
ATOM 1572 C C . ASP A 1 227 ? -43.556 8.339 11.930 1.00 37.92 227 ASP A C 1
ATOM 1573 O O . ASP A 1 227 ? -43.127 9.492 11.931 1.00 38.05 227 ASP A O 1
ATOM 1578 N N . LEU A 1 228 ? -42.778 7.254 12.096 1.00 34.35 228 LEU A N 1
ATOM 1579 C CA . LEU A 1 228 ? -41.320 7.351 12.249 1.00 31.46 228 LEU A CA 1
ATOM 1580 C C . LEU A 1 228 ? -40.690 7.828 10.960 1.00 29.37 228 LEU A C 1
ATOM 1581 O O . LEU A 1 228 ? -40.983 7.248 9.888 1.00 29.55 228 LEU A O 1
ATOM 1586 N N . ASP A 1 229 ? -39.866 8.875 11.054 1.00 24.57 229 ASP A N 1
ATOM 1587 C CA . ASP A 1 229 ? -39.053 9.323 9.916 1.00 21.91 229 ASP A CA 1
ATOM 1588 C C . ASP A 1 229 ? -37.625 8.810 10.097 1.00 20.05 229 ASP A C 1
ATOM 1589 O O . ASP A 1 229 ? -36.793 9.380 10.821 1.00 18.31 229 ASP A O 1
ATOM 1594 N N . HIS A 1 230 ? -37.366 7.711 9.412 1.00 18.13 230 HIS A N 1
ATOM 1595 C CA . HIS A 1 230 ? -36.202 6.906 9.638 1.00 17.49 230 HIS A CA 1
ATOM 1596 C C . HIS A 1 230 ? -34.921 7.668 9.273 1.00 16.39 230 HIS A C 1
ATOM 1597 O O . HIS A 1 230 ? -33.939 7.621 10.026 1.00 16.65 230 HIS A O 1
ATOM 1604 N N . ASP A 1 231 ? -34.951 8.415 8.174 1.00 15.87 231 ASP A N 1
ATOM 1605 C CA . ASP A 1 231 ? -33.786 9.142 7.672 1.00 16.63 231 ASP A CA 1
ATOM 1606 C C . ASP A 1 231 ? -33.520 10.365 8.534 1.00 16.12 231 ASP A C 1
ATOM 1607 O O . ASP A 1 231 ? -32.350 10.764 8.718 1.00 16.30 231 ASP A O 1
ATOM 1612 N N . GLU A 1 232 ? -34.600 10.972 9.051 1.00 15.06 232 GLU A N 1
ATOM 1613 C CA . GLU A 1 232 ? -34.458 12.105 9.941 1.00 14.36 232 GLU A CA 1
ATOM 1614 C C . GLU A 1 232 ? -33.833 11.694 11.271 1.00 12.92 232 GLU A C 1
ATOM 1615 O O . GLU A 1 232 ? -32.926 12.328 11.740 1.00 13.76 232 GLU A O 1
ATOM 1621 N N . VAL A 1 233 ? -34.252 10.580 11.839 1.00 12.95 233 VAL A N 1
ATOM 1622 C CA . VAL A 1 233 ? -33.579 10.039 13.022 1.00 11.62 233 VAL A CA 1
ATOM 1623 C C . VAL A 1 233 ? -32.067 9.760 12.826 1.00 12.92 233 VAL A C 1
ATOM 1624 O O . VAL A 1 233 ? -31.239 10.153 13.641 1.00 13.24 233 VAL A O 1
ATOM 1628 N N . VAL A 1 234 ? -31.700 9.118 11.717 1.00 13.52 234 VAL A N 1
ATOM 1629 C CA . VAL A 1 234 ? -30.293 8.904 11.378 1.00 13.22 234 VAL A CA 1
ATOM 1630 C C . VAL A 1 234 ? -29.592 10.245 11.225 1.00 13.60 234 VAL A C 1
ATOM 1631 O O . VAL A 1 234 ? -28.491 10.432 11.777 1.00 15.31 234 VAL A O 1
ATOM 1635 N N . MET A 1 235 ? -30.225 11.212 10.539 1.00 12.51 235 MET A N 1
ATOM 1636 C CA . MET A 1 235 ? -29.534 12.493 10.285 1.00 13.04 235 MET A CA 1
ATOM 1637 C C . MET A 1 235 ? -29.293 13.297 11.576 1.00 12.93 235 MET A C 1
ATOM 1638 O O . MET A 1 235 ? -28.245 13.952 11.739 1.00 13.83 235 MET A O 1
ATOM 1643 N N . ILE A 1 236 ? -30.249 13.221 12.496 1.00 12.08 236 ILE A N 1
ATOM 1644 C CA . ILE A 1 236 ? -30.160 13.891 13.760 1.00 12.77 236 ILE A CA 1
ATOM 1645 C C . ILE A 1 236 ? -28.993 13.267 14.537 1.00 13.52 236 ILE A C 1
ATOM 1646 O O . ILE A 1 236 ? -28.111 13.983 15.002 1.00 14.35 236 ILE A O 1
ATOM 1651 N N . ALA A 1 237 ? -28.987 11.939 14.651 1.00 14.32 237 ALA A N 1
ATOM 1652 C CA . ALA A 1 237 ? -27.861 11.186 15.215 1.00 14.40 237 ALA A CA 1
ATOM 1653 C C . ALA A 1 237 ? -26.557 11.620 14.556 1.00 15.59 237 ALA A C 1
ATOM 1654 O O . ALA A 1 237 ? -25.586 11.813 15.235 1.00 17.33 237 ALA A O 1
ATOM 1656 N N . LEU A 1 238 ? -26.530 11.811 13.239 1.00 16.42 238 LEU A N 1
ATOM 1657 C CA . LEU A 1 238 ? -25.273 12.152 12.584 1.00 16.83 238 LEU A CA 1
ATOM 1658 C C . LEU A 1 238 ? -24.876 13.554 12.881 1.00 15.78 238 LEU A C 1
ATOM 1659 O O . LEU A 1 238 ? -23.705 13.820 13.058 1.00 15.84 238 LEU A O 1
ATOM 1664 N N . VAL A 1 239 ? -25.858 14.465 12.944 1.00 16.36 239 VAL A N 1
ATOM 1665 C CA . VAL A 1 239 ? -25.596 15.866 13.403 1.00 14.84 239 VAL A CA 1
ATOM 1666 C C . VAL A 1 239 ? -25.060 15.915 14.830 1.00 15.44 239 VAL A C 1
ATOM 1667 O O . VAL A 1 239 ? -24.131 16.657 15.093 1.00 15.25 239 VAL A O 1
ATOM 1671 N N . LEU A 1 240 ? -25.645 15.143 15.755 1.00 14.68 240 LEU A N 1
ATOM 1672 C CA . LEU A 1 240 ? -25.110 15.089 17.101 1.00 16.34 240 LEU A CA 1
ATOM 1673 C C . LEU A 1 240 ? -23.593 14.660 17.085 1.00 16.73 240 LEU A C 1
ATOM 1674 O O . LEU A 1 240 ? -22.755 15.248 17.759 1.00 16.05 240 LEU A O 1
ATOM 1679 N N . LEU A 1 241 ? -23.274 13.682 16.268 1.00 17.90 241 LEU A N 1
ATOM 1680 C CA . LEU A 1 241 ? -21.923 13.210 16.193 1.00 19.14 241 LEU A CA 1
ATOM 1681 C C . LEU A 1 241 ? -21.023 14.263 15.609 1.00 19.37 241 LEU A C 1
ATOM 1682 O O . LEU A 1 241 ? -19.971 14.558 16.178 1.00 19.57 241 LEU A O 1
ATOM 1687 N N . VAL A 1 242 ? -21.387 14.808 14.463 1.00 19.24 242 VAL A N 1
ATOM 1688 C CA . VAL A 1 242 ? -20.469 15.737 13.822 1.00 19.67 242 VAL A CA 1
ATOM 1689 C C . VAL A 1 242 ? -20.289 16.996 14.657 1.00 19.50 242 VAL A C 1
ATOM 1690 O O . VAL A 1 242 ? -19.139 17.454 14.863 1.00 21.19 242 VAL A O 1
ATOM 1694 N N . ALA A 1 243 ? -21.385 17.504 15.215 1.00 16.99 243 ALA A N 1
ATOM 1695 C CA . ALA A 1 243 ? -21.338 18.722 16.031 1.00 16.76 243 ALA A CA 1
ATOM 1696 C C . ALA A 1 243 ? -20.539 18.485 17.294 1.00 17.24 243 ALA A C 1
ATOM 1697 O O . ALA A 1 243 ? -19.875 19.392 17.762 1.00 16.82 243 ALA A O 1
ATOM 1699 N N . GLY A 1 244 ? -20.546 17.250 17.802 1.00 17.19 244 GLY A N 1
ATOM 1700 C CA . GLY A 1 244 ? -20.008 17.010 19.120 1.00 17.62 244 GLY A CA 1
ATOM 1701 C C . GLY A 1 244 ? -18.666 16.288 19.189 1.00 18.92 244 GLY A C 1
ATOM 1702 O O . GLY A 1 244 ? -18.087 16.110 20.278 1.00 19.43 244 GLY A O 1
ATOM 1703 N N . HIS A 1 245 ? -18.180 15.851 18.050 1.00 17.78 245 HIS A N 1
ATOM 1704 C CA . HIS A 1 245 ? -16.965 15.131 18.035 1.00 19.05 245 HIS A CA 1
ATOM 1705 C C . HIS A 1 245 ? -15.764 16.061 17.793 1.00 18.93 245 HIS A C 1
ATOM 1706 O O . HIS A 1 245 ? -15.018 16.337 18.705 1.00 19.71 245 HIS A O 1
ATOM 1713 N N . GLU A 1 246 ? -15.580 16.604 16.604 1.00 19.36 246 GLU A N 1
ATOM 1714 C CA . GLU A 1 246 ? -14.354 17.336 16.391 1.00 20.65 246 GLU A CA 1
ATOM 1715 C C . GLU A 1 246 ? -14.211 18.536 17.345 1.00 20.95 246 GLU A C 1
ATOM 1716 O O . GLU A 1 246 ? -13.112 18.822 17.809 1.00 21.94 246 GLU A O 1
ATOM 1722 N N . THR A 1 247 ? -15.288 19.260 17.624 1.00 19.83 247 THR A N 1
ATOM 1723 C CA . THR A 1 247 ? -15.132 20.458 18.450 1.00 20.18 247 THR A CA 1
ATOM 1724 C C . THR A 1 247 ? -14.639 20.091 19.852 1.00 18.62 247 THR A C 1
ATOM 1725 O O . THR A 1 247 ? -13.835 20.826 20.423 1.00 18.92 247 THR A O 1
ATOM 1729 N N . THR A 1 248 ? -15.145 18.986 20.393 1.00 17.34 248 THR A N 1
ATOM 1730 C CA . THR A 1 248 ? -14.777 18.550 21.720 1.00 16.08 248 THR A CA 1
ATOM 1731 C C . THR A 1 248 ? -13.381 18.028 21.705 1.00 14.48 248 THR A C 1
ATOM 1732 O O . THR A 1 248 ? -12.673 18.245 22.610 1.00 14.20 248 THR A O 1
ATOM 1736 N N . VAL A 1 249 ? -12.986 17.347 20.653 1.00 15.11 249 VAL A N 1
ATOM 1737 C CA . VAL A 1 249 ? -11.611 16.874 20.537 1.00 14.16 249 VAL A CA 1
ATOM 1738 C C . VAL A 1 249 ? -10.688 18.076 20.602 1.00 15.69 249 VAL A C 1
ATOM 1739 O O . VAL A 1 249 ? -9.745 18.075 21.372 1.00 16.34 249 VAL A O 1
ATOM 1743 N N . ASN A 1 250 ? -10.962 19.099 19.787 1.00 15.61 250 ASN A N 1
ATOM 1744 C CA . ASN A 1 250 ? -10.191 20.360 19.832 1.00 16.56 250 ASN A CA 1
ATOM 1745 C C . ASN A 1 250 ? -10.235 21.047 21.176 1.00 16.13 250 ASN A C 1
ATOM 1746 O O . ASN A 1 250 ? -9.252 21.657 21.569 1.00 16.65 250 ASN A O 1
ATOM 1751 N N . ALA A 1 251 ? -11.397 21.017 21.847 1.00 14.94 251 ALA A N 1
ATOM 1752 C CA . ALA A 1 251 ? -11.532 21.735 23.101 1.00 14.32 251 ALA A CA 1
ATOM 1753 C C . AL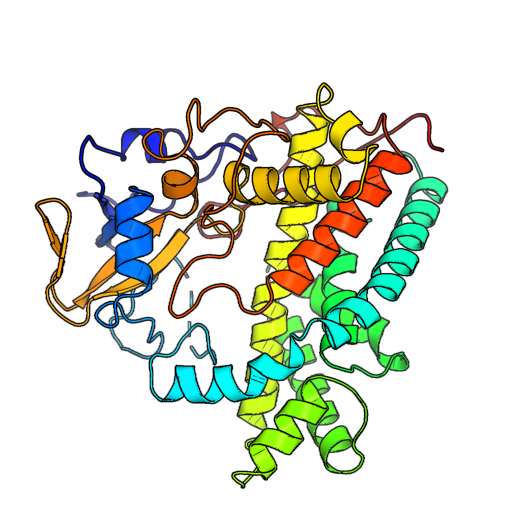A A 1 251 ? -10.678 21.003 24.133 1.00 15.14 251 ALA A C 1
ATOM 1754 O O . ALA A 1 251 ? -10.023 21.633 24.935 1.00 16.07 251 ALA A O 1
ATOM 1756 N N . ILE A 1 252 ? -10.690 19.665 24.143 1.00 14.57 252 ILE A N 1
ATOM 1757 C CA . ILE A 1 252 ? -9.753 18.936 24.994 1.00 13.86 252 ILE A CA 1
ATOM 1758 C C . ILE A 1 252 ? -8.268 19.259 24.673 1.00 14.71 252 ILE A C 1
ATOM 1759 O O . ILE A 1 252 ? -7.509 19.718 25.582 1.00 14.46 252 ILE A O 1
ATOM 1764 N N . ALA A 1 253 ? -7.887 19.128 23.393 1.00 13.27 253 ALA A N 1
ATOM 1765 C CA . ALA A 1 253 ? -6.492 19.217 23.038 1.00 13.25 253 ALA A CA 1
ATOM 1766 C C . ALA A 1 253 ? -5.938 20.646 23.150 1.00 15.01 253 ALA A C 1
ATOM 1767 O O . ALA A 1 253 ? -4.825 20.856 23.690 1.00 15.70 253 ALA A O 1
ATOM 1769 N N . LEU A 1 254 ? -6.632 21.613 22.552 1.00 14.58 254 LEU A N 1
ATOM 1770 C CA . LEU A 1 254 ? -6.233 23.002 22.681 1.00 15.63 254 LEU A CA 1
ATOM 1771 C C . LEU A 1 254 ? -6.377 23.491 24.148 1.00 15.57 254 LEU A C 1
ATOM 1772 O O . LEU A 1 254 ? -5.626 24.375 24.544 1.00 16.50 254 LEU A O 1
ATOM 1777 N N . GLY A 1 255 ? -7.385 23.007 24.887 1.00 14.56 255 GLY A N 1
ATOM 1778 C CA . GLY A 1 255 ? -7.478 23.258 26.342 1.00 15.39 255 GLY A CA 1
ATOM 1779 C C . GLY A 1 255 ? -6.226 22.738 27.092 1.00 16.90 255 GLY A C 1
ATOM 1780 O O . GLY A 1 255 ? -5.619 23.442 27.894 1.00 16.28 255 GLY A O 1
ATOM 1781 N N . ALA A 1 256 ? -5.810 21.507 26.823 1.00 16.47 256 ALA A N 1
ATOM 1782 C CA . ALA A 1 256 ? -4.549 21.007 27.389 1.00 16.64 256 ALA A CA 1
ATOM 1783 C C . ALA A 1 256 ? -3.333 21.877 26.971 1.00 16.08 256 ALA A C 1
ATOM 1784 O O . ALA A 1 256 ? -2.537 22.215 27.815 1.00 15.53 256 ALA A O 1
ATOM 1786 N N . LEU A 1 257 ? -3.189 22.166 25.675 1.00 15.28 257 LEU A N 1
ATOM 1787 C CA . LEU A 1 257 ? -2.165 23.066 25.175 1.00 15.47 257 LEU A CA 1
ATOM 1788 C C . LEU A 1 257 ? -2.184 24.412 25.982 1.00 15.71 257 LEU A C 1
ATOM 1789 O O . LEU A 1 257 ? -1.167 24.881 26.450 1.00 13.57 257 LEU A O 1
ATOM 1794 N N . THR A 1 258 ? -3.364 24.987 26.176 1.00 15.83 258 THR A N 1
ATOM 1795 C CA . THR A 1 258 ? -3.435 26.276 26.845 1.00 17.49 258 THR A CA 1
ATOM 1796 C C . THR A 1 258 ? -2.870 26.137 28.261 1.00 17.04 258 THR A C 1
ATOM 1797 O O . THR A 1 258 ? -2.143 26.985 28.710 1.00 17.30 258 THR A O 1
ATOM 1801 N N . LEU A 1 259 ? -3.159 25.025 28.919 1.00 16.55 259 LEU A N 1
ATOM 1802 C CA . LEU A 1 259 ? -2.782 24.839 30.316 1.00 17.12 259 LEU A CA 1
ATOM 1803 C C . LEU A 1 259 ? -1.256 24.568 30.420 1.00 17.84 259 LEU A C 1
ATOM 1804 O O . LEU A 1 259 ? -0.564 25.100 31.336 1.00 17.68 259 LEU A O 1
ATOM 1809 N N . ILE A 1 260 ? -0.759 23.761 29.466 1.00 16.11 260 ILE A N 1
ATOM 1810 C CA . ILE A 1 260 ? 0.639 23.483 29.361 1.00 15.98 260 ILE A CA 1
ATOM 1811 C C . ILE A 1 260 ? 1.366 24.857 29.211 1.00 16.64 260 ILE A C 1
ATOM 1812 O O . ILE A 1 260 ? 2.436 25.068 29.796 1.00 17.36 260 ILE A O 1
ATOM 1817 N N . GLN A 1 261 ? 0.795 25.785 28.446 1.00 15.53 261 GLN A N 1
ATOM 1818 C CA . GLN A 1 261 ? 1.439 27.108 28.220 1.00 15.98 261 GLN A CA 1
ATOM 1819 C C . GLN A 1 261 ? 1.246 28.099 29.419 1.00 15.18 261 GLN A C 1
ATOM 1820 O O . GLN A 1 261 ? 1.801 29.193 29.437 1.00 15.55 261 GLN A O 1
ATOM 1826 N N . HIS A 1 262 ? 0.416 27.704 30.372 1.00 14.32 262 HIS A N 1
ATOM 1827 C CA . HIS A 1 262 ? 0.084 28.520 31.515 1.00 15.34 262 HIS A CA 1
ATOM 1828 C C . HIS A 1 262 ? 0.239 27.677 32.739 1.00 14.43 262 HIS A C 1
ATOM 1829 O O . HIS A 1 262 ? -0.714 27.571 33.515 1.00 15.36 262 HIS A O 1
ATOM 1836 N N . PRO A 1 263 ? 1.447 27.127 32.950 1.00 14.06 263 PRO A N 1
ATOM 1837 C CA . PRO A 1 263 ? 1.678 26.193 34.042 1.00 13.96 263 PRO A CA 1
ATOM 1838 C C . PRO A 1 263 ? 1.464 26.831 35.441 1.00 14.88 263 PRO A C 1
ATOM 1839 O O . PRO A 1 263 ? 1.086 26.156 36.347 1.00 15.98 263 PRO A O 1
ATOM 1843 N N . GLU A 1 264 ? 1.609 28.140 35.572 1.00 14.88 264 GLU A N 1
ATOM 1844 C CA . GLU A 1 264 ? 1.286 28.813 36.795 1.00 15.63 264 GLU A CA 1
ATOM 1845 C C . GLU A 1 264 ? -0.209 28.672 37.205 1.00 15.95 264 GLU A C 1
ATOM 1846 O O . GLU A 1 264 ? -0.587 29.093 38.296 1.00 16.86 264 GLU A O 1
ATOM 1852 N N . GLN A 1 265 ? -1.053 28.133 36.333 1.00 15.14 265 GLN A N 1
ATOM 1853 C CA . GLN A 1 265 ? -2.478 27.927 36.704 1.00 15.54 265 GLN A CA 1
ATOM 1854 C C . GLN A 1 265 ? -2.932 26.480 36.711 1.00 15.34 265 GLN A C 1
ATOM 1855 O O . GLN A 1 265 ? -4.101 26.236 36.892 1.00 16.46 265 GLN A O 1
ATOM 1861 N N . ILE A 1 266 ? -2.034 25.530 36.457 1.00 16.22 266 ILE A N 1
ATOM 1862 C CA . ILE A 1 266 ? -2.402 24.144 36.481 1.00 15.99 266 ILE A CA 1
ATOM 1863 C C . ILE A 1 266 ? -2.974 23.755 37.858 1.00 17.49 266 ILE A C 1
ATOM 1864 O O . ILE A 1 266 ? -3.924 22.946 37.914 1.00 18.85 266 ILE A O 1
ATOM 1869 N N . ASP A 1 267 ? -2.481 24.360 38.947 1.00 16.35 267 ASP A N 1
ATOM 1870 C CA . ASP A 1 267 ? -3.032 24.024 40.273 1.00 16.36 267 ASP A CA 1
ATOM 1871 C C . ASP A 1 267 ? -4.542 24.201 40.384 1.00 16.48 267 ASP A C 1
ATOM 1872 O O . ASP A 1 267 ? -5.152 23.553 41.213 1.00 16.73 267 ASP A O 1
ATOM 1877 N N . VAL A 1 268 ? -5.150 25.105 39.607 1.00 17.28 268 VAL A N 1
ATOM 1878 C CA . VAL A 1 268 ? -6.593 25.371 39.757 1.00 17.09 268 VAL A CA 1
ATOM 1879 C C . VAL A 1 268 ? -7.384 24.066 39.446 1.00 17.92 268 VAL A C 1
ATOM 1880 O O . VAL A 1 268 ? -8.449 23.807 39.977 1.00 16.11 268 VAL A O 1
ATOM 1884 N N . LEU A 1 269 ? -6.806 23.256 38.575 1.00 17.99 269 LEU A N 1
ATOM 1885 C CA . LEU A 1 269 ? -7.342 21.968 38.252 1.00 19.83 269 LEU A CA 1
ATOM 1886 C C . LEU A 1 269 ? -7.207 20.957 39.352 1.00 20.81 269 LEU A C 1
ATOM 1887 O O . LEU A 1 269 ? -7.913 19.944 39.360 1.00 21.60 269 LEU A O 1
ATOM 1892 N N . LEU A 1 270 ? -6.285 21.174 40.283 1.00 21.64 270 LEU A N 1
ATOM 1893 C CA . LEU A 1 270 ? -6.092 20.210 41.317 1.00 23.85 270 LEU A CA 1
ATOM 1894 C C . LEU A 1 270 ? -6.820 20.572 42.622 1.00 26.36 270 LEU A C 1
ATOM 1895 O O . LEU A 1 270 ? -6.555 19.973 43.664 1.00 27.63 270 LEU A O 1
ATOM 1900 N N . ARG A 1 271 ? -7.678 21.590 42.584 1.00 29.07 271 ARG A N 1
ATOM 1901 C CA . ARG A 1 271 ? -8.454 22.012 43.771 1.00 32.01 271 ARG A CA 1
ATOM 1902 C C . ARG A 1 271 ? -9.908 21.456 43.619 1.00 34.67 271 ARG A C 1
ATOM 1903 O O . ARG A 1 271 ? -10.130 20.461 42.917 1.00 36.32 271 ARG A O 1
ATOM 1911 N N . ASP A 1 272 ? -10.923 22.068 44.212 1.00 36.86 272 ASP A N 1
ATOM 1912 C CA . ASP A 1 272 ? -12.237 21.427 44.224 1.00 38.13 272 ASP A CA 1
ATOM 1913 C C . ASP A 1 272 ? -12.925 21.393 42.847 1.00 38.43 272 ASP A C 1
ATOM 1914 O O . ASP A 1 272 ? -12.505 22.100 41.919 1.00 38.33 272 ASP A O 1
ATOM 1919 N N . PRO A 1 273 ? -13.981 20.554 42.692 1.00 38.37 273 PRO A N 1
ATOM 1920 C CA . PRO A 1 273 ? -14.774 20.520 41.448 1.00 37.23 273 PRO A CA 1
ATOM 1921 C C . PRO A 1 273 ? -15.276 21.878 40.902 1.00 35.84 273 PRO A C 1
ATOM 1922 O O . PRO A 1 273 ? -15.375 22.056 39.668 1.00 34.74 273 PRO A O 1
ATOM 1926 N N . GLY A 1 274 ? -15.600 22.819 41.781 1.00 33.66 274 GLY A N 1
ATOM 1927 C CA . GLY A 1 274 ? -15.995 24.141 41.292 1.00 31.72 274 GLY A CA 1
ATOM 1928 C C . GLY A 1 274 ? -14.844 24.921 40.656 1.00 31.43 274 GLY A C 1
ATOM 1929 O O . GLY A 1 274 ? -15.063 25.684 39.690 1.00 32.91 274 GLY A O 1
ATOM 1930 N N . ALA A 1 275 ? -13.621 24.780 41.188 1.00 28.89 275 ALA A N 1
ATOM 1931 C CA . ALA A 1 275 ? -12.439 25.345 40.510 1.00 27.66 275 ALA A CA 1
ATOM 1932 C C . ALA A 1 275 ? -12.213 24.667 39.114 1.00 26.31 275 ALA A C 1
ATOM 1933 O O . ALA A 1 275 ? -11.815 25.335 38.145 1.00 26.27 275 ALA A O 1
ATOM 1935 N N . VAL A 1 276 ? -12.464 23.356 39.011 1.00 24.16 276 VAL A N 1
ATOM 1936 C CA . VAL A 1 276 ? -12.293 22.661 37.722 1.00 21.33 276 VAL A CA 1
ATOM 1937 C C . VAL A 1 276 ? -13.286 23.198 36.715 1.00 21.29 276 VAL A C 1
ATOM 1938 O O . VAL A 1 276 ? -12.932 23.494 35.585 1.00 19.82 276 VAL A O 1
ATOM 1942 N N . SER A 1 277 ? -14.532 23.365 37.133 1.00 21.47 277 SER A N 1
ATOM 1943 C CA . SER A 1 277 ? -15.536 23.844 36.218 1.00 22.87 277 SER A CA 1
ATOM 1944 C C . SER A 1 277 ? -15.220 25.303 35.745 1.00 21.97 277 SER A C 1
ATOM 1945 O O . SER A 1 277 ? -15.418 25.640 34.558 1.00 23.49 277 SER A O 1
ATOM 1948 N N . GLY A 1 278 ? -14.647 26.134 36.632 1.00 20.47 278 GLY A N 1
ATOM 1949 C CA . GLY A 1 278 ? -14.218 27.504 36.294 1.00 18.67 278 GLY A CA 1
ATOM 1950 C C . GLY A 1 278 ? -13.078 27.512 35.288 1.00 19.81 278 GLY A C 1
ATOM 1951 O O . GLY A 1 278 ? -13.025 28.351 34.388 1.00 20.15 278 GLY A O 1
ATOM 1952 N N . VAL A 1 279 ? -12.139 26.578 35.406 1.00 18.74 279 VAL A N 1
ATOM 1953 C CA . VAL A 1 279 ? -11.091 26.452 34.375 1.00 18.06 279 VAL A CA 1
ATOM 1954 C C . VAL A 1 279 ? -11.732 26.119 33.021 1.00 17.54 279 VAL A C 1
ATOM 1955 O O . VAL A 1 279 ? -11.365 26.717 31.986 1.00 19.05 279 VAL A O 1
ATOM 1959 N N . VAL A 1 280 ? -12.671 25.172 33.026 1.00 15.59 280 VAL A N 1
ATOM 1960 C CA . VAL A 1 280 ? -13.346 24.771 31.817 1.00 16.23 280 VAL A CA 1
ATOM 1961 C C . VAL A 1 280 ? -14.048 25.934 31.110 1.00 15.64 280 VAL A C 1
ATOM 1962 O O . VAL A 1 280 ? -13.855 26.145 29.926 1.00 16.08 280 VAL A O 1
ATOM 1966 N N . GLU A 1 281 ? -14.816 26.715 31.852 1.00 15.48 281 GLU A N 1
ATOM 1967 C CA . GLU A 1 281 ? -15.457 27.947 31.313 1.00 14.41 281 GLU A CA 1
ATOM 1968 C C . GLU A 1 281 ? -14.478 28.978 30.750 1.00 13.89 281 GLU A C 1
ATOM 1969 O O . GLU A 1 281 ? -14.718 29.497 29.632 1.00 12.52 281 GLU A O 1
ATOM 1975 N N . GLU A 1 282 ? -13.366 29.224 31.462 1.00 14.39 282 GLU A N 1
ATOM 1976 C CA . GLU A 1 282 ? -12.375 30.182 30.942 1.00 14.19 282 GLU A CA 1
ATOM 1977 C C . GLU A 1 282 ? -11.710 29.615 29.685 1.00 14.45 282 GLU A C 1
ATOM 1978 O O . GLU A 1 282 ? -11.456 30.361 28.743 1.00 16.84 282 GLU A O 1
ATOM 1984 N N . LEU A 1 283 ? -11.513 28.298 29.613 1.00 14.61 283 LEU A N 1
ATOM 1985 C CA . LEU A 1 283 ? -10.880 27.709 28.420 1.00 14.54 283 LEU A CA 1
ATOM 1986 C C . LEU A 1 283 ? -11.853 27.855 27.260 1.00 14.63 283 LEU A C 1
ATOM 1987 O O . LEU A 1 283 ? -11.415 28.204 26.201 1.00 16.83 283 LEU A O 1
ATOM 1992 N N . LEU A 1 284 ? -13.155 27.640 27.472 1.00 13.13 284 LEU A N 1
ATOM 1993 C CA . LEU A 1 284 ? -14.145 27.778 26.407 1.00 14.19 284 LEU A CA 1
ATOM 1994 C C . LEU A 1 284 ? -14.074 29.188 25.848 1.00 15.35 284 LEU A C 1
ATOM 1995 O O . LEU A 1 284 ? -14.064 29.337 24.662 1.00 17.20 284 LEU A O 1
ATOM 2000 N N . ARG A 1 285 ? -14.055 30.200 26.718 1.00 15.74 285 ARG A N 1
ATOM 2001 C CA . ARG A 1 285 ? -14.020 31.595 26.334 1.00 15.23 285 ARG A CA 1
ATOM 2002 C C . ARG A 1 285 ? -12.710 31.955 25.599 1.00 15.74 285 ARG A C 1
ATOM 2003 O O . ARG A 1 285 ? -12.746 32.567 24.519 1.00 14.14 285 ARG A O 1
ATOM 2011 N N . PHE A 1 286 ? -11.576 31.595 26.208 1.00 15.36 286 PHE A N 1
ATOM 2012 C CA . PHE A 1 286 ? -10.266 32.058 25.714 1.00 15.73 286 PHE A CA 1
ATOM 2013 C C . PHE A 1 286 ? -9.884 31.380 24.354 1.00 16.34 286 PHE A C 1
ATOM 2014 O O . PHE A 1 286 ? -9.381 31.985 23.428 1.00 15.68 286 PHE A O 1
ATOM 2022 N N . THR A 1 287 ? -10.128 30.101 24.281 1.00 15.33 287 THR A N 1
ATOM 2023 C CA . THR A 1 287 ? -9.659 29.250 23.201 1.00 16.41 287 THR A CA 1
ATOM 2024 C C . THR A 1 287 ? -10.670 29.314 21.982 1.00 16.59 287 THR A C 1
ATOM 2025 O O . THR A 1 287 ? -10.275 29.120 20.825 1.00 15.34 287 THR A O 1
ATOM 2029 N N . SER A 1 288 ? -11.952 29.640 22.270 1.00 16.12 288 SER A N 1
ATOM 2030 C CA . SER A 1 288 ? -13.042 29.752 21.290 1.00 16.20 288 SER A CA 1
ATOM 2031 C C . SER A 1 288 ? -12.899 28.794 20.111 1.00 16.46 288 SER A C 1
ATOM 2032 O O . SER A 1 288 ? -12.729 29.194 18.961 1.00 16.54 288 SER A O 1
ATOM 2035 N N . VAL A 1 289 ? -12.951 27.521 20.414 1.00 17.22 289 VAL A N 1
ATOM 2036 C CA . VAL A 1 289 ? -12.758 26.426 19.420 1.00 18.69 289 VAL A CA 1
ATOM 2037 C C . VAL A 1 289 ? -13.697 26.480 18.157 1.00 19.68 289 VAL A C 1
ATOM 2038 O O . VAL A 1 289 ? -13.211 26.239 17.032 1.00 17.65 289 VAL A O 1
ATOM 2042 N N . SER A 1 290 ? -15.008 26.757 18.354 1.00 18.81 290 SER A N 1
ATOM 2043 C CA . SER A 1 290 ? -15.847 27.186 17.209 1.00 20.36 290 SER A CA 1
ATOM 2044 C C . SER A 1 290 ? -15.609 28.682 17.125 1.00 19.84 290 SER A C 1
ATOM 2045 O O . SER A 1 290 ? -15.942 29.435 18.052 1.00 21.93 290 SER A O 1
ATOM 2048 N N . ASP A 1 291 ? -15.109 29.145 16.036 1.00 18.00 291 ASP A N 1
ATOM 2049 C CA . ASP A 1 291 ? -14.515 30.467 16.079 1.00 16.78 291 ASP A CA 1
ATOM 2050 C C . ASP A 1 291 ? -15.564 31.469 15.583 1.00 15.15 291 ASP A C 1
ATOM 2051 O O . ASP A 1 291 ? -15.568 32.641 15.946 1.00 14.66 291 ASP A O 1
ATOM 2056 N N . HIS A 1 292 ? -16.464 30.978 14.729 1.00 15.43 292 HIS A N 1
ATOM 2057 C CA . HIS A 1 292 ? -17.528 31.800 14.123 1.00 15.97 292 HIS A CA 1
ATOM 2058 C C . HIS A 1 292 ? -18.698 30.881 13.739 1.00 15.82 292 HIS A C 1
ATOM 2059 O O . HIS A 1 292 ? -18.548 29.664 13.529 1.00 14.72 292 HIS A O 1
ATOM 2066 N N . ILE A 1 293 ? -19.882 31.459 13.730 1.00 15.68 293 ILE A N 1
ATOM 2067 C CA . ILE A 1 293 ? -21.052 30.792 13.186 1.00 15.55 293 ILE A CA 1
ATOM 2068 C C . ILE A 1 293 ? -21.728 31.697 12.118 1.00 16.56 293 ILE A C 1
ATOM 2069 O O . ILE A 1 293 ? 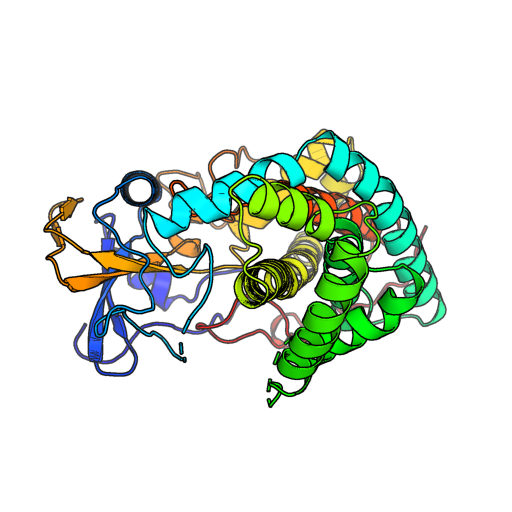-21.522 32.931 12.072 1.00 14.78 293 ILE A O 1
ATOM 2074 N N . VAL A 1 294 ? -22.496 31.067 11.229 1.00 16.56 294 VAL A N 1
ATOM 2075 C CA . VAL A 1 294 ? -22.938 31.702 10.006 1.00 16.47 294 VAL A CA 1
ATOM 2076 C C . VAL A 1 294 ? -24.464 31.933 10.010 1.00 17.00 294 VAL A C 1
ATOM 2077 O O . VAL A 1 294 ? -25.222 31.074 10.478 1.00 18.44 294 VAL A O 1
ATOM 2081 N N . ARG A 1 295 ? -24.896 33.090 9.528 1.00 15.24 295 ARG A N 1
ATOM 2082 C CA . ARG A 1 295 ? -26.299 33.392 9.429 1.00 16.22 295 ARG A CA 1
ATOM 2083 C C . ARG A 1 295 ? -26.602 34.172 8.149 1.00 16.59 295 ARG A C 1
ATOM 2084 O O . ARG A 1 295 ? -25.694 34.665 7.442 1.00 16.08 295 ARG A O 1
ATOM 2092 N N . MET A 1 296 ? -27.890 34.338 7.905 1.00 15.83 296 MET A N 1
ATOM 2093 C CA . MET A 1 296 ? -28.343 35.129 6.793 1.00 15.97 296 MET A CA 1
ATOM 2094 C C . MET A 1 296 ? -29.529 35.972 7.247 1.00 15.50 296 MET A C 1
ATOM 2095 O O . MET A 1 296 ? -30.491 35.421 7.778 1.00 16.10 296 MET A O 1
ATOM 2100 N N . ALA A 1 297 ? -29.479 37.281 7.041 1.00 15.04 297 ALA A N 1
ATOM 2101 C CA . ALA A 1 297 ? -30.588 38.135 7.429 1.00 17.64 297 ALA A CA 1
ATOM 2102 C C . ALA A 1 297 ? -31.889 37.836 6.599 1.00 18.55 297 ALA A C 1
ATOM 2103 O O . ALA A 1 297 ? -31.808 37.580 5.392 1.00 19.40 297 ALA A O 1
ATOM 2105 N N . LYS A 1 298 ? -33.056 37.813 7.257 1.00 19.21 298 LYS A N 1
ATOM 2106 C CA . LYS A 1 298 ? -34.320 37.581 6.575 1.00 20.95 298 LYS A CA 1
ATOM 2107 C C . LYS A 1 298 ? -35.002 38.905 6.387 1.00 21.68 298 LYS A C 1
ATOM 2108 O O . LYS A 1 298 ? -35.858 39.035 5.543 1.00 21.13 298 LYS A O 1
ATOM 2114 N N . GLU A 1 299 ? -34.631 39.882 7.200 1.00 22.21 299 GLU A N 1
ATOM 2115 C CA . GLU A 1 299 ? -35.240 41.193 7.128 1.00 23.50 299 GLU A CA 1
ATOM 2116 C C . GLU A 1 299 ? -34.163 42.171 7.476 1.00 23.07 299 GLU A C 1
ATOM 2117 O O . GLU A 1 299 ? -33.193 41.793 8.074 1.00 23.99 299 GLU A O 1
ATOM 2123 N N . ASP A 1 300 ? -34.364 43.439 7.181 1.00 23.65 300 ASP A N 1
ATOM 2124 C CA . ASP A 1 300 ? -33.497 44.492 7.691 1.00 24.09 300 ASP A CA 1
ATOM 2125 C C . ASP A 1 300 ? -33.342 44.454 9.202 1.00 23.59 300 ASP A C 1
ATOM 2126 O O . ASP A 1 300 ? -34.298 44.222 9.952 1.00 22.78 300 ASP A O 1
ATOM 2131 N N . ILE A 1 301 ? -32.124 44.717 9.653 1.00 24.48 301 ILE A N 1
ATOM 2132 C CA . ILE A 1 301 ? -31.825 44.773 11.081 1.00 24.76 301 ILE A CA 1
ATOM 2133 C C . ILE A 1 301 ? -30.973 45.996 11.387 1.00 26.10 301 ILE A C 1
ATOM 2134 O O . ILE A 1 301 ? -29.840 46.088 10.907 1.00 26.91 301 ILE A O 1
ATOM 2139 N N . GLU A 1 302 ? -31.472 46.909 12.210 1.00 27.54 302 GLU A N 1
ATOM 2140 C CA . GLU A 1 302 ? -30.599 47.981 12.690 1.00 29.11 302 GLU A CA 1
ATOM 2141 C C . GLU A 1 302 ? -29.866 47.555 13.926 1.00 29.43 302 GLU A C 1
ATOM 2142 O O . GLU A 1 302 ? -30.462 47.124 14.917 1.00 30.39 302 GLU A O 1
ATOM 2148 N N . VAL A 1 303 ? -28.554 47.597 13.834 1.00 29.97 303 VAL A N 1
ATOM 2149 C CA . VAL A 1 303 ? -27.706 47.224 14.926 1.00 30.90 303 VAL A CA 1
ATOM 2150 C C . VAL A 1 303 ? -26.505 48.057 14.832 1.00 31.49 303 VAL A C 1
ATOM 2151 O O . VAL A 1 303 ? -25.913 48.158 13.759 1.00 31.69 303 VAL A O 1
ATOM 2155 N N . GLY A 1 304 ? -26.118 48.613 15.970 1.00 31.99 304 GLY A N 1
ATOM 2156 C CA . GLY A 1 304 ? -24.791 49.192 16.116 1.00 33.02 304 GLY A CA 1
ATOM 2157 C C . GLY A 1 304 ? -24.433 50.260 15.096 1.00 33.43 304 GLY A C 1
ATOM 2158 O O . GLY A 1 304 ? -23.251 50.333 14.696 1.00 34.26 304 GLY A O 1
ATOM 2159 N N . GLY A 1 305 ? -25.432 51.077 14.702 1.00 32.36 305 GLY A N 1
ATOM 2160 C CA . GLY A 1 305 ? -25.248 52.195 13.760 1.00 31.11 305 GLY A CA 1
ATOM 2161 C C . GLY A 1 305 ? -25.396 51.796 12.287 1.00 31.03 305 GLY A C 1
ATOM 2162 O O . GLY A 1 305 ? -25.459 52.661 11.391 1.00 30.66 305 GLY A O 1
ATOM 2163 N N . ALA A 1 306 ? -25.443 50.477 12.037 1.00 29.86 306 ALA A N 1
ATOM 2164 C CA . ALA A 1 306 ? -25.473 49.909 10.675 1.00 28.42 306 ALA A CA 1
ATOM 2165 C C . ALA A 1 306 ? -26.852 49.371 10.367 1.00 27.38 306 ALA A C 1
ATOM 2166 O O . ALA A 1 306 ? -27.670 49.182 11.279 1.00 27.78 306 ALA A O 1
ATOM 2168 N N . THR A 1 307 ? -27.119 49.129 9.092 1.00 25.54 307 THR A N 1
ATOM 2169 C CA . THR A 1 307 ? -28.349 48.470 8.718 1.00 24.16 307 THR A CA 1
ATOM 2170 C C . THR A 1 307 ? -28.029 47.210 7.905 1.00 24.00 307 THR A C 1
ATOM 2171 O O . THR A 1 307 ? -27.732 47.308 6.720 1.00 25.47 307 THR A O 1
ATOM 2175 N N . ILE A 1 308 ? -28.019 46.044 8.566 1.00 22.64 308 ILE A N 1
ATOM 2176 C CA . ILE A 1 308 ? -27.972 44.730 7.920 1.00 20.11 308 ILE A CA 1
ATOM 2177 C C . ILE A 1 308 ? -29.248 44.543 7.087 1.00 21.20 308 ILE A C 1
ATOM 2178 O O . ILE A 1 308 ? -30.365 44.664 7.637 1.00 20.73 308 ILE A O 1
ATOM 2183 N N . LYS A 1 309 ? -29.109 44.255 5.779 1.00 20.21 309 LYS A N 1
ATOM 2184 C CA . LYS A 1 309 ? -30.276 44.087 4.906 1.00 21.07 309 LYS A CA 1
ATOM 2185 C C . LYS A 1 309 ? -30.627 42.647 4.658 1.00 20.22 309 LYS A C 1
ATOM 2186 O O . LYS A 1 309 ? -29.772 41.783 4.739 1.00 20.16 309 LYS A O 1
ATOM 2192 N N . ALA A 1 310 ? -31.894 42.413 4.316 1.00 19.82 310 ALA A N 1
ATOM 2193 C CA . ALA A 1 310 ? -32.418 41.088 3.986 1.00 18.27 310 ALA A CA 1
ATOM 2194 C C . ALA A 1 310 ? -31.532 40.424 2.951 1.00 18.10 310 ALA A C 1
ATOM 2195 O O . ALA A 1 310 ? -31.182 41.034 1.941 1.00 19.73 310 ALA A O 1
ATOM 2197 N N . GLY A 1 311 ? -31.150 39.178 3.170 1.00 16.40 311 GLY A N 1
ATOM 2198 C CA . GLY A 1 311 ? -30.296 38.545 2.195 1.00 15.66 311 GLY A CA 1
ATOM 2199 C C . GLY A 1 311 ? -28.816 38.654 2.489 1.00 15.71 311 GLY A C 1
ATOM 2200 O O . GLY A 1 311 ? -28.051 37.856 1.962 1.00 17.67 311 GLY A O 1
ATOM 2201 N N . ASP A 1 312 ? -28.401 39.590 3.350 1.00 14.62 312 ASP A N 1
ATOM 2202 C CA . ASP A 1 312 ? -26.979 39.768 3.731 1.00 14.77 312 ASP A CA 1
ATOM 2203 C C . ASP A 1 312 ? -26.395 38.576 4.544 1.00 14.94 312 ASP A C 1
ATOM 2204 O O . ASP A 1 312 ? -27.009 38.133 5.480 1.00 12.71 312 ASP A O 1
ATOM 2209 N N . ALA A 1 313 ? -25.207 38.079 4.164 1.00 14.45 313 ALA A N 1
ATOM 2210 C CA . ALA A 1 313 ? -24.451 37.147 4.997 1.00 13.61 313 ALA A CA 1
ATOM 2211 C C . ALA A 1 313 ? -24.061 37.881 6.266 1.00 13.24 313 ALA A C 1
ATOM 2212 O O . ALA A 1 313 ? -23.606 39.048 6.183 1.00 13.63 313 ALA A O 1
ATOM 2214 N N . VAL A 1 314 ? -24.262 37.213 7.409 1.00 12.88 314 VAL A N 1
ATOM 2215 C CA . VAL A 1 314 ? -23.864 37.680 8.759 1.00 12.69 314 VAL A CA 1
ATOM 2216 C C . VAL A 1 314 ? -22.998 36.595 9.425 1.00 15.04 314 VAL A C 1
ATOM 2217 O O . VAL A 1 314 ? -23.502 35.446 9.698 1.00 15.58 314 VAL A O 1
ATOM 2221 N N . LEU A 1 315 ? -21.699 36.898 9.635 1.00 14.29 315 LEU A N 1
ATOM 2222 C CA . LEU A 1 315 ? -20.855 36.006 10.403 1.00 14.77 315 LEU A CA 1
ATOM 2223 C C . LEU A 1 315 ? -20.775 36.495 11.843 1.00 14.59 315 LEU A C 1
ATOM 2224 O O . LEU A 1 315 ? -20.556 37.695 12.071 1.00 14.69 315 LEU A O 1
ATOM 2229 N N . VAL A 1 316 ? -21.015 35.582 12.802 1.00 14.90 316 VAL A N 1
ATOM 2230 C CA . VAL A 1 316 ? -20.913 35.930 14.216 1.00 15.38 316 VAL A CA 1
ATOM 2231 C C . VAL A 1 316 ? -19.572 35.395 14.712 1.00 15.99 316 VAL A C 1
ATOM 2232 O O . VAL A 1 316 ? -19.321 34.176 14.631 1.00 16.88 316 VAL A O 1
ATOM 2236 N N . SER A 1 317 ? -18.681 36.303 15.122 1.00 14.66 317 SER A N 1
ATOM 2237 C CA . SER A 1 317 ? -17.350 35.860 15.575 1.00 15.12 317 SER A CA 1
ATOM 2238 C C . SER A 1 317 ? -17.376 35.537 17.081 1.00 14.35 317 SER A C 1
ATOM 2239 O O . SER A 1 317 ? -17.279 36.424 17.953 1.00 14.28 317 SER A O 1
ATOM 2242 N N . ILE A 1 318 ? -17.532 34.256 17.369 1.00 14.46 318 ILE A N 1
ATOM 2243 C CA . ILE A 1 318 ? -17.390 33.750 18.697 1.00 14.62 318 ILE A CA 1
ATOM 2244 C C . ILE A 1 318 ? -16.045 34.152 19.364 1.00 14.49 318 ILE A C 1
ATOM 2245 O O . ILE A 1 318 ? -16.041 34.677 20.509 1.00 14.27 318 ILE A O 1
ATOM 2250 N N . THR A 1 319 ? -14.933 33.956 18.651 1.00 14.27 319 THR A N 1
ATOM 2251 C CA . THR A 1 319 ? -13.612 34.459 19.106 1.00 15.12 319 THR A CA 1
ATOM 2252 C C . THR A 1 319 ? -13.568 35.945 19.527 1.00 14.68 319 THR A C 1
ATOM 2253 O O . THR A 1 319 ? -13.181 36.261 20.631 1.00 16.19 319 THR A O 1
ATOM 2257 N N . LEU A 1 320 ? -13.950 36.853 18.655 1.00 15.18 320 LEU A N 1
ATOM 2258 C CA . LEU A 1 320 ? -13.810 38.268 18.971 1.00 14.65 320 LEU A CA 1
ATOM 2259 C C . LEU A 1 320 ? -14.846 38.709 20.015 1.00 14.87 320 LEU A C 1
ATOM 2260 O O . LEU A 1 320 ? -14.569 39.546 20.858 1.00 13.21 320 LEU A O 1
ATOM 2265 N N . MET A 1 321 ? -16.052 38.132 19.968 1.00 14.59 321 MET A N 1
ATOM 2266 C CA . MET A 1 321 ? -17.001 38.324 21.096 1.00 14.18 321 MET A CA 1
ATOM 2267 C C . MET A 1 321 ? -16.411 37.939 22.478 1.00 13.43 321 MET A C 1
ATOM 2268 O O . MET A 1 321 ? -16.566 38.681 23.461 1.00 12.61 321 MET A O 1
ATOM 2273 N N . ASN A 1 322 ? -15.790 36.760 22.547 1.00 13.35 322 ASN A N 1
ATOM 2274 C CA . ASN A 1 322 ? -15.215 36.192 23.761 1.00 12.63 322 ASN A CA 1
ATOM 2275 C C . ASN A 1 322 ? -13.937 36.983 24.181 1.00 14.18 322 ASN A C 1
ATOM 2276 O O . ASN A 1 322 ? -13.498 36.927 25.343 1.00 13.64 322 ASN A O 1
ATOM 2281 N N . ARG A 1 323 ? -13.334 37.712 23.223 1.00 14.34 323 ARG A N 1
ATOM 2282 C CA . ARG A 1 323 ? -12.196 38.607 23.512 1.00 14.78 323 ARG A CA 1
ATOM 2283 C C . ARG A 1 323 ? -12.615 40.072 23.525 1.00 15.03 323 ARG A C 1
ATOM 2284 O O . ARG A 1 323 ? -11.769 40.966 23.316 1.00 15.82 323 ARG A O 1
ATOM 2292 N N . ASP A 1 324 ? -13.906 40.345 23.695 1.00 14.57 324 ASP A N 1
ATOM 2293 C CA . ASP A 1 324 ? -14.379 41.730 23.721 1.00 15.79 324 ASP A CA 1
ATOM 2294 C C . ASP A 1 324 ? -14.002 42.365 25.096 1.00 16.09 324 ASP A C 1
ATOM 2295 O O . ASP A 1 324 ? -14.554 41.987 26.118 1.00 16.37 324 ASP A O 1
ATOM 2300 N N . ALA A 1 325 ? -13.063 43.314 25.126 1.00 15.92 325 ALA A N 1
ATOM 2301 C CA . ALA A 1 325 ? -12.734 44.056 26.355 1.00 17.64 325 ALA A CA 1
ATOM 2302 C C . ALA A 1 325 ? -13.937 44.733 27.039 1.00 18.49 325 ALA A C 1
ATOM 2303 O O . ALA A 1 325 ? -13.897 44.975 28.221 1.00 20.54 325 ALA A O 1
ATOM 2305 N N . LYS A 1 326 ? -14.999 45.068 26.323 1.00 19.94 326 LYS A N 1
ATOM 2306 C CA . LYS A 1 326 ? -16.163 45.664 27.018 1.00 20.98 326 LYS A CA 1
ATOM 2307 C C . LYS A 1 326 ? -16.827 44.637 27.946 1.00 20.38 326 LYS A C 1
ATOM 2308 O O . LYS A 1 326 ? -17.474 45.047 28.917 1.00 21.05 326 LYS A O 1
ATOM 2314 N N . ALA A 1 327 ? -16.638 43.336 27.651 1.00 18.02 327 ALA A N 1
ATOM 2315 C CA . ALA A 1 327 ? -17.228 42.235 28.440 1.00 17.27 327 ALA A CA 1
ATOM 2316 C C . ALA A 1 327 ? -16.259 41.628 29.412 1.00 17.18 327 ALA A C 1
ATOM 2317 O O . ALA A 1 327 ? -16.698 41.195 30.474 1.00 17.73 327 ALA A O 1
ATOM 2319 N N . TYR A 1 328 ? -14.964 41.578 29.061 1.00 16.06 328 TYR A N 1
ATOM 2320 C CA . TYR A 1 328 ? -13.961 40.802 29.841 1.00 17.99 328 TYR A CA 1
ATOM 2321 C C . TYR A 1 328 ? -12.711 41.649 29.994 1.00 17.85 328 TYR A C 1
ATOM 2322 O O . TYR A 1 328 ? -12.048 41.912 28.985 1.00 19.34 328 TYR A O 1
ATOM 2331 N N . GLU A 1 329 ? -12.414 42.118 31.198 1.00 17.25 329 GLU A N 1
ATOM 2332 C CA . GLU A 1 329 ? -11.224 42.947 31.383 1.00 18.95 329 GLU A CA 1
ATOM 2333 C C . GLU A 1 329 ? -9.927 42.130 31.012 1.00 18.02 329 GLU A C 1
ATOM 2334 O O . GLU A 1 329 ? -9.830 40.934 31.357 1.00 17.11 329 GLU A O 1
ATOM 2340 N N . ASN A 1 330 ? -8.990 42.749 30.266 1.00 17.25 330 ASN A N 1
ATOM 2341 C CA . ASN A 1 330 ? -7.791 42.019 29.767 1.00 17.62 330 ASN A CA 1
ATOM 2342 C C . ASN A 1 330 ? -8.215 40.695 29.126 1.00 17.39 330 ASN A C 1
ATOM 2343 O O . ASN A 1 330 ? -7.848 39.623 29.624 1.00 16.86 330 ASN A O 1
ATOM 2348 N N . PRO A 1 331 ? -9.028 40.773 28.060 1.00 17.68 331 PRO A N 1
ATOM 2349 C CA . PRO A 1 331 ? -9.664 39.601 27.420 1.00 16.94 331 PRO A CA 1
ATOM 2350 C C . PRO A 1 331 ? -8.682 38.608 26.828 1.00 18.04 331 PRO A C 1
ATOM 2351 O O . PRO A 1 331 ? -9.040 37.445 26.664 1.00 19.17 331 PRO A O 1
ATOM 2355 N N . ASP A 1 332 ? -7.457 39.058 26.513 1.00 17.94 332 ASP A N 1
ATOM 2356 C CA . ASP A 1 332 ? -6.443 38.210 25.900 1.00 17.37 332 ASP A CA 1
ATOM 2357 C C . ASP A 1 332 ? -5.589 37.537 26.960 1.00 17.01 332 ASP A C 1
ATOM 2358 O O . ASP A 1 332 ? -4.666 36.862 26.646 1.00 15.71 332 ASP A O 1
ATOM 2363 N N . ILE A 1 333 ? -5.951 37.686 28.228 1.00 16.16 333 ILE A N 1
ATOM 2364 C CA . ILE A 1 333 ? -5.253 36.961 29.256 1.00 15.77 333 ILE A CA 1
ATOM 2365 C C . ILE A 1 333 ? -6.105 35.701 29.600 1.00 16.08 333 ILE A C 1
ATOM 2366 O O . ILE A 1 333 ? -7.328 35.793 29.810 1.00 15.58 333 ILE A O 1
ATOM 2371 N N . PHE A 1 334 ? -5.451 34.551 29.712 1.00 14.89 334 PHE A N 1
ATOM 2372 C CA . PHE A 1 334 ? -6.109 33.394 30.211 1.00 14.07 334 PHE A CA 1
ATOM 2373 C C . PHE A 1 334 ? -6.023 33.426 31.703 1.00 13.98 334 PHE A C 1
ATOM 2374 O O . PHE A 1 334 ? -4.931 33.334 32.271 1.00 14.25 334 PHE A O 1
ATOM 2382 N N . ASP A 1 335 ? -7.177 33.496 32.360 1.00 13.78 335 ASP A N 1
ATOM 2383 C CA . ASP A 1 335 ? -7.227 33.530 33.831 1.00 14.38 335 ASP A CA 1
ATOM 2384 C C . ASP A 1 335 ? -8.300 32.562 34.298 1.00 14.85 335 ASP A C 1
ATOM 2385 O O . ASP A 1 335 ? -9.468 32.889 34.307 1.00 16.28 335 ASP A O 1
ATOM 2390 N N . ALA A 1 336 ? -7.875 31.375 34.683 1.00 15.83 336 ALA A N 1
ATOM 2391 C CA . ALA A 1 336 ? -8.695 30.265 35.107 1.00 16.66 336 ALA A CA 1
ATOM 2392 C C . ALA A 1 336 ? -9.627 30.611 36.231 1.00 18.00 336 ALA A C 1
ATOM 2393 O O . ALA A 1 336 ? -10.545 29.841 36.483 1.00 19.61 336 ALA A O 1
ATOM 2395 N N . ARG A 1 337 ? -9.399 31.711 36.936 1.00 17.48 337 ARG A N 1
ATOM 2396 C CA . ARG A 1 337 ? -10.292 32.088 38.049 1.00 18.27 337 ARG A CA 1
ATOM 2397 C C . ARG A 1 337 ? -11.222 33.220 37.649 1.00 19.58 337 ARG A C 1
ATOM 2398 O O . ARG A 1 337 ? -11.979 33.696 38.478 1.00 20.85 337 ARG A O 1
ATOM 2406 N N . ARG A 1 338 ? -11.148 33.736 36.425 1.00 19.51 338 ARG A N 1
ATOM 2407 C CA . ARG A 1 338 ? -12.043 34.840 36.125 1.00 20.78 338 ARG A CA 1
ATOM 2408 C C . ARG A 1 338 ? -13.532 34.425 36.106 1.00 21.22 338 ARG A C 1
ATOM 2409 O O . ARG A 1 338 ? -13.855 33.253 36.006 1.00 20.97 338 ARG A O 1
ATOM 2417 N N . ASN A 1 339 ? -14.423 35.395 36.199 1.00 20.59 339 ASN A N 1
ATOM 2418 C CA . ASN A 1 339 ? -15.814 35.083 35.936 1.00 22.52 339 ASN A CA 1
ATOM 2419 C C . ASN A 1 339 ? -15.974 35.062 34.399 1.00 21.67 339 ASN A C 1
ATOM 2420 O O . ASN A 1 339 ? -15.760 36.079 33.712 1.00 21.96 339 ASN A O 1
ATOM 2425 N N . ALA A 1 340 ? -16.265 33.888 33.858 1.00 22.24 340 ALA A N 1
ATOM 2426 C CA . ALA A 1 340 ? -16.419 33.766 32.398 1.00 24.96 340 ALA A CA 1
ATOM 2427 C C . ALA A 1 340 ? -17.863 33.341 32.049 1.00 26.21 340 ALA A C 1
ATOM 2428 O O . ALA A 1 340 ? -18.087 32.727 31.023 1.00 26.52 340 ALA A O 1
ATOM 2430 N N . ARG A 1 341 ? -18.824 33.700 32.909 1.00 26.77 341 ARG A N 1
ATOM 2431 C CA . ARG A 1 341 ? -20.178 33.090 32.877 1.00 27.95 341 ARG A CA 1
ATOM 2432 C C . ARG A 1 341 ? -21.017 33.146 31.563 1.00 25.16 341 ARG A C 1
ATOM 2433 O O . ARG A 1 341 ? -21.796 32.193 31.215 1.00 25.89 341 ARG A O 1
ATOM 2441 N N . HIS A 1 342 ? -20.863 34.228 30.837 1.00 20.47 342 HIS A N 1
ATOM 2442 C CA . HIS A 1 342 ? -21.711 34.456 29.666 1.00 17.62 342 HIS A CA 1
ATOM 2443 C C . HIS A 1 342 ? -20.866 34.402 28.375 1.00 16.54 342 HIS A C 1
ATOM 2444 O O . HIS A 1 342 ? -21.170 35.082 27.388 1.00 14.20 342 HIS A O 1
ATOM 2451 N N . HIS A 1 343 ? -19.806 33.580 28.392 1.00 13.99 343 HIS A N 1
ATOM 2452 C CA . HIS A 1 343 ? -19.031 33.395 27.180 1.00 15.75 343 HIS A CA 1
ATOM 2453 C C . HIS A 1 343 ? -19.951 32.805 26.104 1.00 15.32 343 HIS A C 1
ATOM 2454 O O . HIS A 1 343 ? -20.998 32.218 26.422 1.00 15.43 343 HIS A O 1
ATOM 2461 N N . VAL A 1 344 ? -19.566 32.970 24.835 1.00 15.08 344 VAL A N 1
ATOM 2462 C CA . VAL A 1 344 ? -20.351 32.402 23.772 1.00 13.21 344 VAL A CA 1
ATOM 2463 C C . VAL A 1 344 ? -19.592 31.251 23.111 1.00 13.24 344 VAL A C 1
ATOM 2464 O O . VAL A 1 344 ? -19.846 30.960 21.958 1.00 13.29 344 VAL A O 1
ATOM 2468 N N . GLY A 1 345 ? -18.713 30.560 23.852 1.00 12.92 345 GLY A N 1
ATOM 2469 C CA . GLY A 1 345 ? -17.976 29.369 23.276 1.00 11.35 345 GLY A CA 1
ATOM 2470 C C . GLY A 1 345 ? -18.984 28.323 22.817 1.00 12.30 345 GLY A C 1
ATOM 2471 O O . GLY A 1 345 ? -18.724 27.615 21.837 1.00 12.92 345 GLY A O 1
ATOM 2472 N N . PHE A 1 346 ? -20.150 28.263 23.482 1.00 11.09 346 PHE A N 1
ATOM 2473 C CA . PHE A 1 346 ? -21.243 27.349 23.083 1.00 13.57 346 PHE A CA 1
ATOM 2474 C C . PHE A 1 346 ? -22.356 28.098 22.300 1.00 14.30 346 PHE A C 1
ATOM 2475 O O . PHE A 1 346 ? -23.515 27.605 22.192 1.00 14.32 346 PHE A O 1
ATOM 2483 N N . GLY A 1 347 ? -22.014 29.263 21.755 1.00 12.88 347 GLY A N 1
ATOM 2484 C CA . GLY A 1 347 ? -23.043 29.969 20.997 1.00 14.76 347 GLY A CA 1
ATOM 2485 C C . GLY A 1 347 ? -24.035 30.612 21.939 1.00 15.21 347 GLY A C 1
ATOM 2486 O O . GLY A 1 347 ? -23.731 30.801 23.135 1.00 15.24 347 GLY A O 1
ATOM 2487 N N . HIS A 1 348 ? -25.203 31.007 21.412 1.00 14.85 348 HIS A N 1
ATOM 2488 C CA . HIS A 1 348 ? -26.192 31.671 22.276 1.00 14.13 348 HIS A CA 1
ATOM 2489 C C . HIS A 1 348 ? -27.546 31.756 21.562 1.00 13.91 348 HIS A C 1
ATOM 2490 O O . HIS A 1 348 ? -27.600 31.833 20.330 1.00 13.42 348 HIS A O 1
ATOM 2497 N N . GLY A 1 349 ? -28.629 31.722 22.340 1.00 12.76 349 GLY A N 1
ATOM 2498 C CA . GLY A 1 349 ? -29.992 31.848 21.783 1.00 11.66 349 GLY A CA 1
ATOM 2499 C C . GLY A 1 349 ? -30.480 30.637 20.991 1.00 11.23 349 GLY A C 1
ATOM 2500 O O . GLY A 1 349 ? -30.275 29.463 21.370 1.00 11.36 349 GLY A O 1
ATOM 2501 N N . ILE A 1 350 ? -31.106 30.923 19.871 1.00 11.17 350 ILE A N 1
ATOM 2502 C CA . ILE A 1 350 ? -31.905 29.924 19.159 1.00 10.26 350 ILE A CA 1
ATOM 2503 C C . ILE A 1 350 ? -31.194 28.587 18.952 1.00 11.34 350 ILE A C 1
ATOM 2504 O O . ILE A 1 350 ? -31.817 27.545 19.163 1.00 11.08 350 ILE A O 1
ATOM 2509 N N . HIS A 1 351 ? -29.923 28.604 18.513 1.00 10.89 351 HIS A N 1
ATOM 2510 C CA . HIS A 1 351 ? -29.214 27.383 18.140 1.00 11.08 351 HIS A CA 1
ATOM 2511 C C . HIS A 1 351 ? -28.068 27.103 19.100 1.00 11.78 351 HIS A C 1
ATOM 2512 O O . HIS A 1 351 ? -27.124 26.414 18.747 1.00 12.73 351 HIS A O 1
ATOM 2519 N N . GLN A 1 352 ? -28.098 27.660 20.299 1.00 11.68 352 GLN A N 1
ATOM 2520 C CA . GLN A 1 352 ? -26.934 27.484 21.150 1.00 12.40 352 GLN A CA 1
ATOM 2521 C C . GLN A 1 352 ? -26.725 26.013 21.407 1.00 12.16 352 GLN A C 1
ATOM 2522 O O . GLN A 1 352 ? -27.686 25.205 21.409 1.00 11.77 352 GLN A O 1
ATOM 2528 N N . CYS A 1 353 ? -25.498 25.677 21.715 1.00 11.41 353 CYS A N 1
ATOM 2529 C CA . CYS A 1 353 ? -25.163 24.249 21.808 1.00 12.49 353 CYS A CA 1
ATOM 2530 C C . CYS A 1 353 ? -26.082 23.408 22.699 1.00 12.65 353 CYS A C 1
ATOM 2531 O O . CYS A 1 353 ? -26.194 23.631 23.927 1.00 12.06 353 CYS A O 1
ATOM 2534 N N . LEU A 1 354 ? -26.658 22.398 22.090 1.00 13.21 354 LEU A N 1
ATOM 2535 C CA . LEU A 1 354 ? -27.537 21.497 22.785 1.00 14.65 354 LEU A CA 1
ATOM 2536 C C . LEU A 1 354 ? -26.723 20.504 23.612 1.00 14.22 354 LEU A C 1
ATOM 2537 O O . LEU A 1 354 ? -27.208 19.993 24.631 1.00 13.76 354 LEU A O 1
ATOM 2542 N N . GLY A 1 355 ? -25.534 20.175 23.133 1.00 11.64 355 GLY A N 1
ATOM 2543 C CA . GLY A 1 355 ? -24.787 19.134 23.846 1.00 14.02 355 GLY A CA 1
ATOM 2544 C C . GLY A 1 355 ? -23.844 19.679 24.899 1.00 15.09 355 GLY A C 1
ATOM 2545 O O . GLY A 1 355 ? -22.969 18.928 25.367 1.00 17.99 355 GLY A O 1
ATOM 2546 N N . GLN A 1 356 ? -23.996 20.971 25.246 1.00 14.04 356 GLN A N 1
ATOM 2547 C CA . GLN A 1 356 ? -23.072 21.688 26.089 1.00 14.01 356 GLN A CA 1
ATOM 2548 C C . GLN A 1 356 ? -22.757 21.110 27.454 1.00 14.16 356 GLN A C 1
ATOM 2549 O O . GLN A 1 356 ? -21.621 21.192 27.928 1.00 14.01 356 GLN A O 1
ATOM 2555 N N . ASN A 1 357 ? -23.760 20.571 28.103 1.00 14.60 357 ASN A N 1
ATOM 2556 C CA . ASN A 1 357 ? -23.539 19.946 29.389 1.00 16.10 357 ASN A CA 1
ATOM 2557 C C . ASN A 1 357 ? -22.788 18.597 29.294 1.00 15.85 357 ASN A C 1
ATOM 2558 O O . ASN A 1 357 ? -22.049 18.235 30.225 1.00 15.79 357 ASN A O 1
ATOM 2563 N N . LEU A 1 358 ? -22.961 17.876 28.165 1.00 14.93 358 LEU A N 1
ATOM 2564 C CA . LEU A 1 358 ? -22.147 16.686 27.902 1.00 14.68 358 LEU A CA 1
ATOM 2565 C C . LEU A 1 358 ? -20.658 17.133 27.681 1.00 14.93 358 LEU A C 1
ATOM 2566 O O . LEU A 1 358 ? -19.725 16.571 28.273 1.00 15.85 358 LEU A O 1
ATOM 2571 N N . ALA A 1 359 ? -20.462 18.207 26.915 1.00 13.93 359 ALA A N 1
ATOM 2572 C CA . ALA A 1 359 ? -19.129 18.661 26.566 1.00 13.27 359 ALA A CA 1
ATOM 2573 C C . ALA A 1 359 ? -18.417 19.132 27.815 1.00 13.80 359 ALA A C 1
ATOM 2574 O O . ALA A 1 359 ? -17.219 18.762 28.025 1.00 13.30 359 ALA A O 1
ATOM 2576 N N . ARG A 1 360 ? -19.120 19.922 28.646 1.00 12.53 360 ARG A N 1
ATOM 2577 C CA . ARG A 1 360 ? -18.573 20.352 29.953 1.00 13.83 360 ARG A CA 1
ATOM 2578 C C . ARG A 1 360 ? -18.110 19.123 30.769 1.00 15.01 360 ARG A C 1
ATOM 2579 O O . ARG A 1 360 ? -17.043 19.138 31.377 1.00 16.00 360 ARG A O 1
ATOM 2587 N N . ALA A 1 361 ? -18.939 18.085 30.817 1.00 15.80 361 ALA A N 1
ATOM 2588 C CA . ALA A 1 361 ? -18.571 16.855 31.505 1.00 16.24 361 ALA A CA 1
ATOM 2589 C C . ALA A 1 361 ? -17.309 16.283 30.914 1.00 15.89 361 ALA A C 1
ATOM 2590 O O . ALA A 1 361 ? -16.444 15.942 31.661 1.00 18.16 361 ALA A O 1
ATOM 2592 N N . GLU A 1 362 ? -17.176 16.222 29.581 1.00 15.18 362 GLU A N 1
ATOM 2593 C CA . GLU A 1 362 ? -16.029 15.599 28.974 1.00 14.17 362 GLU A CA 1
ATOM 2594 C C . GLU A 1 362 ? -14.781 16.410 29.338 1.00 15.25 362 GLU A C 1
ATOM 2595 O O . GLU A 1 362 ? -13.718 15.854 29.677 1.00 14.06 362 GLU A O 1
ATOM 2601 N N . LEU A 1 363 ? -14.922 17.733 29.308 1.00 15.30 363 LEU A N 1
ATOM 2602 C CA . LEU A 1 363 ? -13.811 18.609 29.548 1.00 15.09 363 LEU A CA 1
ATOM 2603 C C . LEU A 1 363 ? -13.339 18.563 30.974 1.00 14.97 363 LEU A C 1
ATOM 2604 O O . LEU A 1 363 ? -12.172 18.374 31.234 1.00 16.63 363 LEU A O 1
ATOM 2609 N N . GLU A 1 364 ? -14.248 18.632 31.912 1.00 15.34 364 GLU A N 1
ATOM 2610 C CA . GLU A 1 364 ? -13.894 18.549 33.320 1.00 16.40 364 GLU A CA 1
ATOM 2611 C C . GLU A 1 364 ? -13.221 17.260 33.675 1.00 16.13 364 GLU A C 1
ATOM 2612 O O . GLU A 1 364 ? -12.233 17.279 34.402 1.00 17.58 364 GLU A O 1
ATOM 2618 N N . ILE A 1 365 ? -13.756 16.148 33.162 1.00 14.58 365 ILE A N 1
ATOM 2619 C CA . ILE A 1 365 ? -13.244 14.838 33.508 1.00 12.74 365 ILE A CA 1
ATOM 2620 C C . ILE A 1 365 ? -11.958 14.573 32.782 1.00 13.11 365 ILE A C 1
ATOM 2621 O O . ILE A 1 365 ? -11.037 14.055 33.397 1.00 11.56 365 ILE A O 1
ATOM 2626 N N . ALA A 1 366 ? -11.874 14.916 31.481 1.00 13.26 366 ALA A N 1
ATOM 2627 C CA . ALA A 1 366 ? -10.614 14.697 30.794 1.00 14.10 366 ALA A CA 1
ATOM 2628 C C . ALA A 1 366 ? -9.484 15.669 31.257 1.00 13.88 366 ALA A C 1
ATOM 2629 O O . ALA A 1 366 ? -8.371 15.234 31.544 1.00 14.54 366 ALA A O 1
ATOM 2631 N N . LEU A 1 367 ? -9.739 16.967 31.277 1.00 13.28 367 LEU A N 1
ATOM 2632 C CA . LEU A 1 367 ? -8.680 17.936 31.715 1.00 13.49 367 LEU A CA 1
ATOM 2633 C C . LEU A 1 367 ? -8.355 17.704 33.196 1.00 13.85 367 LEU A C 1
ATOM 2634 O O . LEU A 1 367 ? -7.187 17.607 33.542 1.00 14.69 367 LEU A O 1
ATOM 2639 N N . GLY A 1 368 ? -9.364 17.565 34.070 1.00 13.57 368 GLY A N 1
ATOM 2640 C CA . GLY A 1 368 ? -9.037 17.369 35.502 1.00 13.39 368 GLY A CA 1
ATOM 2641 C C . GLY A 1 368 ? -8.230 16.077 35.654 1.00 14.19 368 GLY A C 1
ATOM 2642 O O . 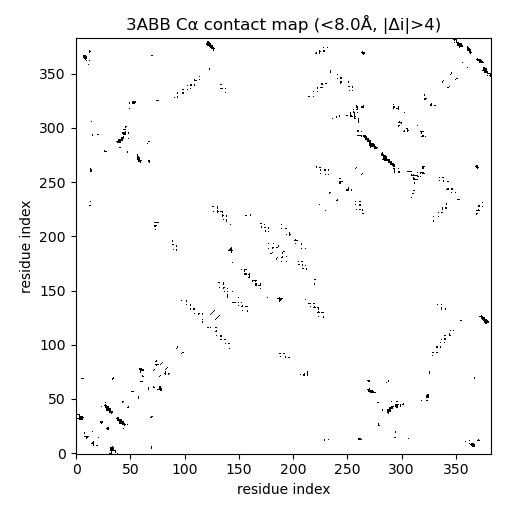GLY A 1 368 ? -7.303 16.059 36.417 1.00 14.98 368 GLY A O 1
ATOM 2643 N N . GLY A 1 369 ? -8.580 14.991 34.930 1.00 13.32 369 GLY A N 1
ATOM 2644 C CA . GLY A 1 369 ? -7.892 13.700 35.085 1.00 13.05 369 GLY A CA 1
ATOM 2645 C C . GLY A 1 369 ? -6.472 13.762 34.518 1.00 13.61 369 GLY A C 1
ATOM 2646 O O . GLY A 1 369 ? -5.488 13.282 35.110 1.00 14.63 369 GLY A O 1
ATOM 2647 N N . LEU A 1 370 ? -6.337 14.386 33.374 1.00 13.70 370 LEU A N 1
ATOM 2648 C CA . LEU A 1 370 ? -4.999 14.520 32.770 1.00 13.30 370 LEU A CA 1
ATOM 2649 C C . LEU A 1 370 ? -3.999 15.249 33.689 1.00 14.65 370 LEU A C 1
ATOM 2650 O O . LEU A 1 370 ? -2.861 14.781 33.901 1.00 15.93 370 LEU A O 1
ATOM 2655 N N . PHE A 1 371 ? -4.379 16.412 34.229 1.00 13.28 371 PHE A N 1
ATOM 2656 C CA . PHE A 1 371 ? -3.410 17.123 35.006 1.00 12.84 371 PHE A CA 1
ATOM 2657 C C . PHE A 1 371 ? -3.239 16.560 36.408 1.00 13.57 371 PHE A C 1
ATOM 2658 O O . PHE A 1 371 ? -2.241 16.796 37.031 1.00 14.66 371 PHE A O 1
ATOM 2666 N N . ALA A 1 372 ? -4.221 15.828 36.916 1.00 14.02 372 ALA A N 1
ATOM 2667 C CA . ALA A 1 372 ? -4.067 15.148 38.204 1.00 15.20 372 ALA A CA 1
ATOM 2668 C C . ALA A 1 372 ? -3.067 14.034 38.107 1.00 15.57 372 ALA A C 1
ATOM 2669 O O . ALA A 1 372 ? -2.347 13.735 39.066 1.00 17.65 372 ALA A O 1
ATOM 2671 N N . ARG A 1 373 ? -3.086 13.348 36.982 1.00 15.97 373 ARG A N 1
ATOM 2672 C CA . ARG A 1 373 ? -2.255 12.196 36.807 1.00 15.82 373 ARG A CA 1
ATOM 2673 C C . ARG A 1 373 ? -0.849 12.645 36.310 1.00 15.29 373 ARG A C 1
ATOM 2674 O O . ARG A 1 373 ? 0.147 11.992 36.649 1.00 14.92 373 ARG A O 1
ATOM 2682 N N . ILE A 1 374 ? -0.828 13.632 35.402 1.00 13.99 374 ILE A N 1
ATOM 2683 C CA . ILE A 1 374 ? 0.427 14.150 34.794 1.00 13.91 374 ILE A CA 1
ATOM 2684 C C . ILE A 1 374 ? 0.566 15.700 34.992 1.00 14.24 374 ILE A C 1
ATOM 2685 O O . ILE A 1 374 ? 0.522 16.477 34.046 1.00 14.63 374 ILE A O 1
ATOM 2690 N N . PRO A 1 375 ? 0.757 16.140 36.228 1.00 14.61 375 PRO A N 1
ATOM 2691 C CA . PRO A 1 375 ? 0.812 17.587 36.427 1.00 14.22 375 PRO A CA 1
ATOM 2692 C C . PRO A 1 375 ? 2.023 18.309 35.780 1.00 14.67 375 PRO A C 1
ATOM 2693 O O . PRO A 1 375 ? 1.909 19.532 35.444 1.00 13.89 375 PRO A O 1
ATOM 2697 N N . GLY A 1 376 ? 3.102 17.563 35.495 1.00 14.03 376 GLY A N 1
ATOM 2698 C CA . GLY A 1 376 ? 4.285 18.147 34.825 1.00 15.21 376 GLY A CA 1
ATOM 2699 C C . GLY A 1 376 ? 4.277 17.994 33.280 1.00 16.82 376 GLY A C 1
ATOM 2700 O O . GLY A 1 376 ? 5.288 18.301 32.613 1.00 16.98 376 GLY A O 1
ATOM 2701 N N . LEU A 1 377 ? 3.122 17.561 32.726 1.00 15.90 377 LEU A N 1
ATOM 2702 C CA . LEU A 1 377 ? 2.908 17.416 31.278 1.00 14.86 377 LEU A CA 1
ATOM 2703 C C . LEU A 1 377 ? 3.390 18.684 30.565 1.00 14.77 377 LEU A C 1
ATOM 2704 O O . LEU A 1 377 ? 3.019 19.800 30.943 1.00 15.02 377 LEU A O 1
ATOM 2709 N N . ARG A 1 378 ? 4.190 18.504 29.526 1.00 13.44 378 ARG A N 1
ATOM 2710 C CA . ARG A 1 378 ? 4.764 19.646 28.789 1.00 14.36 378 ARG A CA 1
ATOM 2711 C C . ARG A 1 378 ? 4.843 19.241 27.309 1.00 14.59 378 ARG A C 1
ATOM 2712 O O . ARG A 1 378 ? 4.691 18.055 26.938 1.00 14.74 378 ARG A O 1
ATOM 2720 N N . LEU A 1 379 ? 5.049 20.233 26.474 1.00 15.04 379 LEU A N 1
ATOM 2721 C CA . LEU A 1 379 ? 5.276 20.022 25.043 1.00 16.55 379 LEU A CA 1
ATOM 2722 C C . LEU A 1 379 ? 6.608 19.404 24.783 1.00 17.72 379 LEU A C 1
ATOM 2723 O O . LEU A 1 379 ? 7.575 19.768 25.474 1.00 18.90 379 LEU A O 1
ATOM 2728 N N . ALA A 1 380 ? 6.687 18.563 23.740 1.00 18.08 380 ALA A N 1
ATOM 2729 C CA . ALA A 1 380 ? 7.929 17.897 23.314 1.00 19.81 380 ALA A CA 1
ATOM 2730 C C . ALA A 1 380 ? 8.570 18.670 22.132 1.00 20.91 380 ALA A C 1
ATOM 2731 O O . ALA A 1 380 ? 9.612 18.313 21.602 1.00 20.11 380 ALA A O 1
ATOM 2733 N N . VAL A 1 381 ? 7.928 19.761 21.749 1.00 21.16 381 VAL A N 1
ATOM 2734 C CA . VAL A 1 381 ? 8.300 20.491 20.538 1.00 21.71 381 VAL A CA 1
ATOM 2735 C C . VAL A 1 381 ? 8.113 21.993 20.894 1.00 20.99 381 VAL A C 1
ATOM 2736 O O . VAL A 1 381 ? 7.329 22.302 21.765 1.00 19.64 381 VAL A O 1
ATOM 2740 N N . PRO A 1 382 ? 8.863 22.913 20.256 1.00 21.44 382 PRO A N 1
ATOM 2741 C CA . PRO A 1 382 ? 8.512 24.319 20.522 1.00 21.29 382 PRO A CA 1
ATOM 2742 C C . PRO A 1 382 ? 7.066 24.608 20.101 1.00 21.91 382 PRO A C 1
ATOM 2743 O O . PRO A 1 382 ? 6.529 23.952 19.194 1.00 21.65 382 PRO A O 1
ATOM 2747 N N . LEU A 1 383 ? 6.436 25.592 20.728 1.00 23.23 383 LEU A N 1
ATOM 2748 C CA . LEU A 1 383 ? 5.026 25.909 20.467 1.00 24.53 383 LEU A CA 1
ATOM 2749 C C . LEU A 1 383 ? 4.758 26.110 19.000 1.00 26.19 383 LEU A C 1
ATOM 2750 O O . LEU A 1 383 ? 3.656 25.762 18.497 1.00 27.12 383 LEU A O 1
ATOM 2755 N N . ASP A 1 384 ? 5.711 26.731 18.305 1.00 27.30 384 ASP A N 1
ATOM 2756 C CA . ASP A 1 384 ? 5.435 27.173 16.926 1.00 29.08 384 ASP A CA 1
ATOM 2757 C C . ASP A 1 384 ? 5.592 26.058 15.904 1.00 28.84 384 ASP A C 1
ATOM 2758 O O . ASP A 1 384 ? 5.477 26.314 14.691 1.00 29.41 384 ASP A O 1
ATOM 2763 N N . GLU A 1 385 ? 5.849 24.836 16.405 1.00 27.45 385 GLU A N 1
ATOM 2764 C CA . GLU A 1 385 ? 5.923 23.640 15.580 1.00 26.07 385 GLU A CA 1
ATOM 2765 C C . GLU A 1 385 ? 4.694 22.767 15.712 1.00 23.64 385 GLU A C 1
ATOM 2766 O O . GLU A 1 385 ? 4.606 21.728 15.049 1.00 23.52 385 GLU A O 1
ATOM 2772 N N . VAL A 1 386 ? 3.786 23.133 16.616 1.00 22.74 386 VAL A N 1
ATOM 2773 C CA . VAL A 1 386 ? 2.474 22.411 16.773 1.00 21.07 386 VAL A CA 1
ATOM 2774 C C . VAL A 1 386 ? 1.618 22.717 15.518 1.00 20.89 386 VAL A C 1
ATOM 2775 O O . VAL A 1 386 ? 1.383 23.881 15.226 1.00 21.68 386 VAL A O 1
ATOM 2779 N N . PRO A 1 387 ? 1.235 21.697 14.730 1.00 20.66 387 PRO A N 1
ATOM 2780 C CA . PRO A 1 387 ? 0.415 22.042 13.557 1.00 21.39 387 PRO A CA 1
ATOM 2781 C C . PRO A 1 387 ? -0.999 22.296 13.997 1.00 21.21 387 PRO A C 1
ATOM 2782 O O . PRO A 1 387 ? -1.522 21.549 14.809 1.00 21.78 387 PRO A O 1
ATOM 2786 N N . ILE A 1 388 ? -1.599 23.364 13.505 1.00 21.97 388 ILE A N 1
ATOM 2787 C CA . ILE A 1 388 ? -3.011 23.708 13.904 1.00 21.45 388 ILE A CA 1
ATOM 2788 C C . ILE A 1 388 ? -3.931 23.906 12.683 1.00 22.24 388 ILE A C 1
ATOM 2789 O O . ILE A 1 388 ? -3.487 24.138 11.544 1.00 20.70 388 ILE A O 1
ATOM 2794 N N . LYS A 1 389 ? -5.220 23.747 12.929 1.00 22.63 389 LYS A N 1
ATOM 2795 C CA . LYS A 1 389 ? -6.189 23.752 11.864 1.00 23.29 389 LYS A CA 1
ATOM 2796 C C . LYS A 1 389 ? -6.335 25.146 11.218 1.00 22.75 389 LYS A C 1
ATOM 2797 O O . LYS A 1 389 ? -6.019 26.144 11.849 1.00 22.00 389 LYS A O 1
ATOM 2803 N N . ALA A 1 390 ? -6.791 25.181 9.958 1.00 22.73 390 ALA A N 1
ATOM 2804 C CA . ALA A 1 390 ? -7.030 26.433 9.232 1.00 23.97 390 ALA A CA 1
ATOM 2805 C C . ALA A 1 390 ? -8.274 27.173 9.733 1.00 24.31 390 ALA A C 1
ATOM 2806 O O . ALA A 1 390 ? -9.016 26.661 10.572 1.00 25.28 390 ALA A O 1
ATOM 2808 N N . GLY A 1 391 ? -8.501 28.373 9.191 1.00 25.98 391 GLY A N 1
ATOM 2809 C CA . GLY A 1 391 ? -9.471 29.341 9.706 1.00 26.07 391 GLY A CA 1
ATOM 2810 C C . GLY A 1 391 ? -10.955 29.047 9.464 1.00 26.63 391 GLY A C 1
ATOM 2811 O O . GLY A 1 391 ? -11.820 29.607 10.142 1.00 25.49 391 GLY A O 1
ATOM 2812 N N . HIS A 1 392 ? -11.251 28.177 8.505 1.00 27.85 392 HIS A N 1
ATOM 2813 C CA . HIS A 1 392 ? -12.632 27.777 8.247 1.00 29.46 392 HIS A CA 1
ATOM 2814 C C . HIS A 1 392 ? -13.001 26.635 9.176 1.00 29.80 392 HIS A C 1
ATOM 2815 O O . HIS A 1 392 ? -14.186 26.244 9.290 1.00 30.69 392 HIS A O 1
ATOM 2822 N N . ASP A 1 393 ? -11.992 26.067 9.814 1.00 29.39 393 ASP A N 1
ATOM 2823 C CA . ASP A 1 393 ? -12.202 24.855 10.596 1.00 29.70 393 ASP A CA 1
ATOM 2824 C C . ASP A 1 393 ? -12.608 25.137 12.069 1.00 28.15 393 ASP A C 1
ATOM 2825 O O . ASP A 1 393 ? -12.443 26.244 12.550 1.00 28.92 393 ASP A O 1
ATOM 2830 N N . ALA A 1 394 ? -13.082 24.137 12.809 1.00 27.49 394 ALA A N 1
ATOM 2831 C CA . ALA A 1 394 ? -13.038 24.257 14.265 1.00 25.95 394 ALA A CA 1
ATOM 2832 C C . ALA A 1 394 ? -11.552 24.434 14.631 1.00 25.10 394 ALA A C 1
ATOM 2833 O O . ALA A 1 394 ? -10.674 23.864 13.974 1.00 24.68 394 ALA A O 1
ATOM 2835 N N . GLN A 1 395 ? -11.262 25.260 15.625 1.00 23.94 395 GLN A N 1
ATOM 2836 C CA . GLN A 1 395 ? -9.867 25.574 15.980 1.00 22.47 395 GLN A CA 1
ATOM 2837 C C . GLN A 1 395 ? -9.190 24.562 16.924 1.00 22.96 395 GLN A C 1
ATOM 2838 O O . GLN A 1 395 ? -9.764 24.145 17.952 1.00 22.74 395 GLN A O 1
ATOM 2844 N N . GLY A 1 396 ? -7.952 24.186 16.588 1.00 22.45 396 GLY A N 1
ATOM 2845 C CA . GLY A 1 396 ? -7.154 23.373 17.469 1.00 21.69 396 GLY A CA 1
ATOM 2846 C C . GLY A 1 396 ? -5.945 22.696 16.799 1.00 21.96 396 GLY A C 1
ATOM 2847 O O . GLY A 1 396 ? -5.727 22.870 15.604 1.00 23.25 396 GLY A O 1
ATOM 2848 N N . PRO A 1 397 ? -5.154 21.924 17.590 1.00 21.68 397 PRO A N 1
ATOM 2849 C CA . PRO A 1 397 ? -3.940 21.275 17.039 1.00 21.06 397 PRO A CA 1
ATOM 2850 C C . PRO A 1 397 ? -4.285 20.042 16.226 1.00 20.47 397 PRO A C 1
ATOM 2851 O O . PRO A 1 397 ? -5.239 19.334 16.576 1.00 20.14 397 PRO A O 1
ATOM 2855 N N . ILE A 1 398 ? -3.528 19.784 15.148 1.00 19.15 398 ILE A N 1
ATOM 2856 C CA . ILE A 1 398 ? -3.778 18.556 14.355 1.00 19.41 398 ILE A CA 1
ATOM 2857 C C . ILE A 1 398 ? -3.093 17.414 15.128 1.00 20.30 398 ILE A C 1
ATOM 2858 O O . ILE A 1 398 ? -3.594 16.286 15.224 1.00 20.42 398 ILE A O 1
ATOM 2863 N N . GLU A 1 399 ? -1.968 17.750 15.737 1.00 19.66 399 GLU A N 1
ATOM 2864 C CA . GLU A 1 399 ? -1.230 16.823 16.558 1.00 20.92 399 GLU A CA 1
ATOM 2865 C C . GLU A 1 399 ? -0.761 17.653 17.734 1.00 19.98 399 GLU A C 1
ATOM 2866 O O . GLU A 1 399 ? -0.546 18.844 17.563 1.00 19.48 399 GLU A O 1
ATOM 2872 N N . LEU A 1 400 ? -0.466 16.989 18.851 1.00 17.96 400 LEU A N 1
ATOM 2873 C CA . LEU A 1 400 ? 0.002 17.661 20.034 1.00 17.13 400 LEU A CA 1
ATOM 2874 C C . LEU A 1 400 ? 1.063 16.791 20.676 1.00 15.18 400 LEU A C 1
ATOM 2875 O O . LEU A 1 400 ? 0.749 16.002 21.522 1.00 13.59 400 LEU A O 1
ATOM 2880 N N . PRO A 1 401 ? 2.334 16.949 20.258 1.00 15.88 401 PRO A N 1
ATOM 2881 C CA . PRO A 1 401 ? 3.448 16.179 20.863 1.00 15.29 401 PRO A CA 1
ATOM 2882 C C . PRO A 1 401 ? 3.745 16.608 22.316 1.00 15.76 401 PRO A C 1
ATOM 2883 O O . PRO A 1 401 ? 4.224 17.733 22.569 1.00 14.95 401 PRO A O 1
ATOM 2887 N N . VAL A 1 402 ? 3.438 15.729 23.253 1.00 15.34 402 VAL A N 1
ATOM 2888 C CA . VAL A 1 402 ? 3.668 15.989 24.683 1.00 17.05 402 VAL A CA 1
ATOM 2889 C C . VAL A 1 402 ? 4.632 14.985 25.247 1.00 18.13 402 VAL A C 1
ATOM 2890 O O . VAL A 1 402 ? 4.806 13.939 24.619 1.00 19.79 402 VAL A O 1
ATOM 2894 N N . VAL A 1 403 ? 5.307 15.297 26.375 1.00 18.27 403 VAL A N 1
ATOM 2895 C CA . VAL A 1 403 ? 6.149 14.320 27.081 1.00 18.02 403 VAL A CA 1
ATOM 2896 C C . VAL A 1 403 ? 5.967 14.651 28.551 1.00 18.46 403 VAL A C 1
ATOM 2897 O O . VAL A 1 403 ? 5.432 15.707 28.906 1.00 19.56 403 VAL A O 1
ATOM 2901 N N . TRP A 1 404 ? 6.455 13.763 29.401 1.00 16.22 404 TRP A N 1
ATOM 2902 C CA . TRP A 1 404 ? 6.384 13.929 30.823 1.00 15.76 404 TRP A CA 1
ATOM 2903 C C . TRP A 1 404 ? 7.505 12.978 31.328 1.00 15.83 404 TRP A C 1
ATOM 2904 O O . TRP A 1 404 ? 7.882 12.050 30.623 1.00 14.90 404 TRP A O 1
ATOM 2915 N N . HIS A 1 405 ? 8.021 13.238 32.523 1.00 14.50 405 HIS A N 1
ATOM 2916 C CA . HIS A 1 405 ? 9.042 12.411 33.147 1.00 15.55 405 HIS A CA 1
ATOM 2917 C C . HIS A 1 405 ? 8.677 12.070 34.574 1.00 13.96 405 HIS A C 1
ATOM 2918 O O . HIS A 1 405 ? 9.516 11.510 35.305 1.00 13.48 405 HIS A O 1
ATOM 2925 N N . HIS A 1 406 ? 7.418 12.360 34.925 1.00 12.96 406 HIS A N 1
ATOM 2926 C CA . HIS A 1 406 ? 6.820 11.924 36.191 1.00 14.04 406 HIS A CA 1
ATOM 2927 C C . HIS A 1 406 ? 5.319 11.693 36.030 1.00 14.60 406 HIS A C 1
ATOM 2928 O O . HIS A 1 406 ? 4.740 12.294 35.148 1.00 15.46 406 HIS A O 1
ATOM 2935 N N . HIS A 1 407 ? 4.678 10.844 36.850 1.00 14.77 407 HIS A N 1
ATOM 2936 C CA . HIS A 1 407 ? 3.189 10.785 36.853 1.00 16.25 407 HIS A CA 1
ATOM 2937 C C . HIS A 1 407 ? 2.731 10.249 38.201 1.00 18.29 407 HIS A C 1
ATOM 2938 O O . HIS A 1 407 ? 3.471 9.534 38.807 1.00 19.77 407 HIS A O 1
ATOM 2945 N N . HIS A 1 408 ? 1.519 10.562 38.652 1.00 18.55 408 HIS A N 1
ATOM 2946 C CA . HIS A 1 408 ? 1.023 10.069 39.926 1.00 20.01 408 HIS A CA 1
ATOM 2947 C C . HIS A 1 408 ? 0.312 8.681 39.813 1.00 20.36 408 HIS A C 1
ATOM 2948 O O . HIS A 1 408 ? 0.295 8.137 38.693 1.00 21.65 408 HIS A O 1
#